Protein AF-0000000085006387 (afdb_homodimer)

Nearest PDB structures (foldseek):
  4gki-assembly6_F  TM=6.511E-01  e=6.103E-10  Acinetobacter baumannii AYE
  4gkh-assembly10_J  TM=6.134E-01  e=3.624E-10  Acinetobacter baumannii AYE
  4fev-assembly7_B  TM=6.509E-01  e=2.915E-09  Acinetobacter baumannii AYE
  4feu-assembly4_D  TM=6.156E-01  e=1.223E-09  Acinetobacter baumannii AYE
  4fex-assembly2_B  TM=5.762E-01  e=4.841E-10  Acinetobacter baumannii AYE

Radius of gyration: 29.63 Å; Cα contacts (8 Å, |Δi|>4): 995; chains: 2; bounding box: 54×119×87 Å

Organism: Metarhizium robertsii (strain ARSEF 23 / ATCC MYA-3075) (NCBI:txid655844)

Secondary structure (DSSP, 8-state):
--------------------THHHHHHHHTS-TT--------------B-TTS-EEEEE-SSEEEEE-TTSEEEEEETT--THHHHHHHHHHHTT---PPEEEEEEETTTEEEEEEEPPPSEEGGGTGGGS-HHHHHHHHHHHHHHHHHHHHSPPPTT-BB-TTSSEEEEE-SS-EEEEE-BSSHHHHHHHHHHTS-TT--HHHHHHHHHH----PPEEEE-S---GGGEEEETTEEEEE---TT-EEEETTHHHHHHHHS--GGGTTGGGGHHHH-SS--HHHHHHHHHHHHTT--/--------------------THHHHHHHHTS-TT--------------B-TTS-EEEEE-SSEEEEE-TTSEEEEEETT--THHHHHHHHHHHTT---PPEEEEEEETTTEEEEEEEPPPSEEGGGTGGGS-HHHHHHHHHHHHHHHHHHHHSPPPTT-BB-TTSSEEEEE-SS-EEEEE-BSSHHHHHHHHHHTS-TT--HHHHHHHHHH----PPEEEE-S---GGGEEEETTEEEEE---TT-EEEETTHHHHHHHHS--GGGTTGGGGHHHH-SS--HHHHHHHHHHHHHH--

InterPro domains:
  IPR002575 Aminoglycoside phosphotransferase [PF01636] (83-259)
  IPR008266 Tyrosine-protein kinase, active site [PS00109] (220-232)
  IPR011009 Protein kinase-like domain superfamily [SSF56112] (81-281)
  IPR051678 Aminoglycoside Phosphotransferase Enzymes [PTHR21310] (72-284)

Structure (mmCIF, N/CA/C/O backbone):
data_AF-0000000085006387-model_v1
#
loop_
_entity.id
_entity.type
_entity.pdbx_description
1 polymer 'non-specific serine/threonine protein kinase'
#
loop_
_atom_site.group_PDB
_atom_site.id
_atom_site.type_symbol
_atom_site.label_atom_id
_atom_site.label_alt_id
_atom_site.label_comp_id
_atom_site.label_asym_id
_atom_site.label_entity_id
_atom_site.label_seq_id
_atom_site.pdbx_PDB_ins_code
_atom_site.Cartn_x
_atom_site.Cartn_y
_atom_site.Cartn_z
_atom_site.occupancy
_atom_site.B_iso_or_equiv
_atom_site.auth_seq_id
_atom_site.auth_comp_id
_atom_site.auth_asym_id
_atom_site.auth_atom_id
_atom_site.pdbx_PDB_model_num
ATOM 1 N N . MET A 1 1 ? -24.547 -52.531 -45.156 1 25.88 1 MET A N 1
ATOM 2 C CA . MET A 1 1 ? -23.938 -51.188 -45.219 1 25.88 1 MET A CA 1
ATOM 3 C C . MET A 1 1 ? -24.625 -50.219 -44.281 1 25.88 1 MET A C 1
ATOM 5 O O . MET A 1 1 ? -25.547 -49.5 -44.688 1 25.88 1 MET A O 1
ATOM 9 N N . VAL A 1 2 ? -24.984 -50.625 -43.156 1 29.47 2 VAL A N 1
ATOM 10 C CA . VAL A 1 2 ? -25.891 -50.062 -42.156 1 29.47 2 VAL A CA 1
ATOM 11 C C . VAL A 1 2 ? -25.312 -48.75 -41.625 1 29.47 2 VAL A C 1
ATOM 13 O O . VAL A 1 2 ? -24.172 -48.719 -41.156 1 29.47 2 VAL A O 1
ATOM 16 N N . THR A 1 3 ? -25.719 -47.594 -42.125 1 24.55 3 THR A N 1
ATOM 17 C CA . THR A 1 3 ? -25.375 -46.188 -41.969 1 24.55 3 THR A CA 1
ATOM 18 C C . THR A 1 3 ? -25.609 -45.719 -40.531 1 24.55 3 THR A C 1
ATOM 20 O O . THR A 1 3 ? -26.75 -45.562 -40.094 1 24.55 3 THR A O 1
ATOM 23 N N . GLN A 1 4 ? -25.109 -46.375 -39.594 1 23.91 4 GLN A N 1
ATOM 24 C CA . GLN A 1 4 ? -25.453 -46.062 -38.219 1 23.91 4 GLN A CA 1
ATOM 25 C C . GLN A 1 4 ? -25.203 -44.594 -37.875 1 23.91 4 GLN A C 1
ATOM 27 O O . GLN A 1 4 ? -24.062 -44.094 -38 1 23.91 4 GLN A O 1
ATOM 32 N N . GLU A 1 5 ? -26.219 -43.781 -38 1 20.67 5 GLU A N 1
ATOM 33 C CA . GLU A 1 5 ? -26.297 -42.312 -37.781 1 20.67 5 GLU A CA 1
ATOM 34 C C . GLU A 1 5 ? -25.891 -41.969 -36.375 1 20.67 5 GLU A C 1
ATOM 36 O O . GLU A 1 5 ? -26.484 -42.469 -35.406 1 20.67 5 GLU A O 1
ATOM 41 N N . LYS A 1 6 ? -24.594 -41.656 -36.188 1 27 6 LYS A N 1
ATOM 42 C CA . LYS A 1 6 ? -23.922 -41.219 -34.969 1 27 6 LYS A CA 1
ATOM 43 C C . LYS A 1 6 ? -24.641 -40.031 -34.312 1 27 6 LYS A C 1
ATOM 45 O O . LYS A 1 6 ? -24.719 -38.969 -34.906 1 27 6 LYS A O 1
ATOM 50 N N . SER A 1 7 ? -25.844 -40.281 -33.719 1 22.11 7 SER A N 1
ATOM 51 C CA . SER A 1 7 ? -26.594 -39.219 -33.062 1 22.11 7 SER A CA 1
ATOM 52 C C . SER A 1 7 ? -25.719 -38.469 -32.062 1 22.11 7 SER A C 1
ATOM 54 O O . SER A 1 7 ? -25.156 -39.062 -31.141 1 22.11 7 SER A O 1
ATOM 56 N N . VAL A 1 8 ? -24.906 -37.5 -32.469 1 22.89 8 VAL A N 1
ATOM 57 C CA . VAL A 1 8 ? -24.062 -36.531 -31.781 1 22.89 8 VAL A CA 1
ATOM 58 C C . VAL A 1 8 ? -24.859 -35.875 -30.656 1 22.89 8 VAL A C 1
ATOM 60 O O . VAL A 1 8 ? -25.875 -35.219 -30.922 1 22.89 8 VAL A O 1
ATOM 63 N N . VAL A 1 9 ? -25.109 -36.562 -29.609 1 23.73 9 VAL A N 1
ATOM 64 C CA . VAL A 1 9 ? -25.797 -36 -28.469 1 23.73 9 VAL A CA 1
ATOM 65 C C . VAL A 1 9 ? -25.188 -34.625 -28.141 1 23.73 9 VAL A C 1
ATOM 67 O O . VAL A 1 9 ? -23.984 -34.5 -27.922 1 23.73 9 VAL A O 1
ATOM 70 N N . GLY A 1 10 ? -25.625 -33.531 -28.781 1 22.39 10 GLY A N 1
ATOM 71 C CA . GLY A 1 10 ? -25.359 -32.125 -28.656 1 22.39 10 GLY A CA 1
ATOM 72 C C . GLY A 1 10 ? -25.406 -31.625 -27.219 1 22.39 10 GLY A C 1
ATOM 73 O O . GLY A 1 10 ? -26.438 -31.703 -26.562 1 22.39 10 GLY A O 1
ATOM 74 N N . ILE A 1 11 ? -24.5 -31.922 -26.391 1 24.84 11 ILE A N 1
ATOM 75 C CA . ILE A 1 11 ? -24.375 -31.484 -25 1 24.84 11 ILE A CA 1
ATOM 76 C C . ILE A 1 11 ? -24.562 -29.969 -24.922 1 24.84 11 ILE A C 1
ATOM 78 O O . ILE A 1 11 ? -23.625 -29.203 -25.172 1 24.84 11 ILE A O 1
ATOM 82 N N . GLY A 1 12 ? -25.594 -29.344 -25.625 1 23.33 12 GLY A N 1
ATOM 83 C CA . GLY A 1 12 ? -25.906 -27.938 -25.719 1 23.33 12 GLY A CA 1
ATOM 84 C C . GLY A 1 12 ? -26.188 -27.297 -24.375 1 23.33 12 GLY A C 1
ATOM 85 O O . GLY A 1 12 ? -26.828 -26.234 -24.312 1 23.33 12 GLY A O 1
ATOM 86 N N . ALA A 1 13 ? -26.141 -27.938 -23.25 1 25.09 13 ALA A N 1
ATOM 87 C CA . ALA A 1 13 ? -26.844 -27.172 -22.219 1 25.09 13 ALA A CA 1
ATOM 88 C C . ALA A 1 13 ? -26.156 -25.828 -21.969 1 25.09 13 ALA A C 1
ATOM 90 O O . ALA A 1 13 ? -24.922 -25.766 -21.828 1 25.09 13 ALA A O 1
ATOM 91 N N . GLU A 1 14 ? -26.719 -24.734 -22.312 1 24.44 14 GLU A N 1
ATOM 92 C CA . GLU A 1 14 ? -26.375 -23.328 -22.109 1 24.44 14 GLU A CA 1
ATOM 93 C C . GLU A 1 14 ? -26.031 -23.047 -20.656 1 24.44 14 GLU A C 1
ATOM 95 O O . GLU A 1 14 ? -26.812 -23.359 -19.75 1 24.44 14 GLU A O 1
ATOM 100 N N . PRO A 1 15 ? -24.766 -23.125 -20.312 1 24.39 15 PRO A N 1
ATOM 101 C CA . PRO A 1 15 ? -24.5 -22.797 -18.906 1 24.39 15 PRO A CA 1
ATOM 102 C C . PRO A 1 15 ? -25.25 -21.547 -18.438 1 24.39 15 PRO A C 1
ATOM 104 O O . PRO A 1 15 ? -25.266 -20.531 -19.141 1 24.39 15 PRO A O 1
ATOM 107 N N . LYS A 1 16 ? -26.391 -21.719 -17.859 1 25.7 16 LYS A N 1
ATOM 108 C CA . LYS A 1 16 ? -27.141 -20.641 -17.234 1 25.7 16 LYS A CA 1
ATOM 109 C C . LYS A 1 16 ? -26.203 -19.688 -16.484 1 25.7 16 LYS A C 1
ATOM 111 O O . LYS A 1 16 ? -25.562 -20.062 -15.516 1 25.7 16 LYS A O 1
ATOM 116 N N . LEU A 1 17 ? -25.766 -18.656 -17.141 1 24.34 17 LEU A N 1
ATOM 117 C CA . LEU A 1 17 ? -25.016 -17.484 -16.703 1 24.34 17 LEU A CA 1
ATOM 118 C C . LEU A 1 17 ? -25.672 -16.844 -15.484 1 24.34 17 LEU A C 1
ATOM 120 O O . LEU A 1 17 ? -26.812 -16.391 -15.555 1 24.34 17 LEU A O 1
ATOM 124 N N . LEU A 1 18 ? -25.531 -17.438 -14.391 1 26.98 18 LEU A N 1
ATOM 125 C CA . LEU A 1 18 ? -26 -16.766 -13.188 1 26.98 18 LEU A CA 1
ATOM 126 C C . LEU A 1 18 ? -25.703 -15.273 -13.242 1 26.98 18 LEU A C 1
ATOM 128 O O . LEU A 1 18 ? -24.547 -14.867 -13.32 1 26.98 18 LEU A O 1
ATOM 132 N N . GLY A 1 19 ? -26.594 -14.422 -13.758 1 24.19 19 GLY A N 1
ATOM 133 C CA . GLY A 1 19 ? -26.609 -12.992 -14.008 1 24.19 19 GLY A CA 1
ATOM 134 C C . GLY A 1 19 ? -26.047 -12.172 -12.867 1 24.19 19 GLY A C 1
ATOM 135 O O . GLY A 1 19 ? -25.141 -11.352 -13.078 1 24.19 19 GLY A O 1
ATOM 136 N N . SER A 1 20 ? -26.969 -11.672 -11.867 1 24.7 20 SER A N 1
ATOM 137 C CA . SER A 1 20 ? -26.953 -10.375 -11.195 1 24.7 20 SER A CA 1
ATOM 138 C C . SER A 1 20 ? -25.906 -10.359 -10.078 1 24.7 20 SER A C 1
ATOM 140 O O . SER A 1 20 ? -25.625 -11.391 -9.469 1 24.7 20 SER A O 1
ATOM 142 N N . PHE A 1 21 ? -25.078 -9.289 -10.008 1 26.28 21 PHE A N 1
ATOM 143 C CA . PHE A 1 21 ? -24.141 -8.781 -9.016 1 26.28 21 PHE A CA 1
ATOM 144 C C . PHE A 1 21 ? -24.703 -8.93 -7.605 1 26.28 21 PHE A C 1
ATOM 146 O O . PHE A 1 21 ? -24 -8.711 -6.617 1 26.28 21 PHE A O 1
ATOM 153 N N . ASP A 1 22 ? -26 -9.07 -7.473 1 28.22 22 ASP A N 1
ATOM 154 C CA . ASP A 1 22 ? -26.641 -9.148 -6.164 1 28.22 22 ASP A CA 1
ATOM 155 C C . ASP A 1 22 ? -26.234 -10.422 -5.43 1 28.22 22 ASP A C 1
ATOM 157 O O . ASP A 1 22 ? -26.25 -10.469 -4.199 1 28.22 22 ASP A O 1
ATOM 161 N N . VAL A 1 23 ? -26.078 -11.523 -6.141 1 27.95 23 VAL A N 1
ATOM 162 C CA . VAL A 1 23 ? -25.797 -12.766 -5.43 1 27.95 23 VAL A CA 1
ATOM 163 C C . VAL A 1 23 ? -24.391 -12.734 -4.848 1 27.95 23 VAL A C 1
ATOM 165 O O . VAL A 1 23 ? -24.109 -13.383 -3.836 1 27.95 23 VAL A O 1
ATOM 168 N N . VAL A 1 24 ? -23.5 -12.062 -5.453 1 27.77 24 VAL A N 1
ATOM 169 C CA . VAL A 1 24 ? -22.125 -12.078 -4.973 1 27.77 24 VAL A CA 1
ATOM 170 C C . VAL A 1 24 ? -22.031 -11.383 -3.615 1 27.77 24 VAL A C 1
ATOM 172 O O . VAL A 1 24 ? -21.203 -11.734 -2.777 1 27.77 24 VAL A O 1
ATOM 175 N N . TRP A 1 25 ? -22.922 -10.445 -3.326 1 28.52 25 TRP A N 1
ATOM 176 C CA . TRP A 1 25 ? -22.859 -9.742 -2.049 1 28.52 25 TRP A CA 1
ATOM 177 C C . TRP A 1 25 ? -23.25 -10.672 -0.899 1 28.52 25 TRP A C 1
ATOM 179 O O . TRP A 1 25 ? -22.734 -10.523 0.216 1 28.52 25 TRP A O 1
ATOM 189 N N . LYS A 1 26 ? -24.234 -11.531 -1.092 1 29.94 26 LYS A N 1
ATOM 190 C CA . LYS A 1 26 ? -24.656 -12.406 0.006 1 29.94 26 LYS A CA 1
ATOM 191 C C . LYS A 1 26 ? -23.5 -13.312 0.447 1 29.94 26 LYS A C 1
ATOM 193 O O . LYS A 1 26 ? -23.375 -13.625 1.633 1 29.94 26 LYS A O 1
ATOM 198 N N . TYR A 1 27 ? -22.672 -13.742 -0.476 1 28.97 27 TYR A N 1
ATOM 199 C CA . TYR A 1 27 ? -21.594 -14.633 -0.075 1 28.97 27 TYR A CA 1
ATOM 200 C C . TYR A 1 27 ? -20.469 -13.844 0.604 1 28.97 27 TYR A C 1
ATOM 202 O O . TYR A 1 27 ? -19.781 -14.375 1.481 1 28.97 27 TYR A O 1
ATOM 210 N N . LEU A 1 28 ? -20.297 -12.641 0.221 1 31.08 28 LEU A N 1
ATOM 211 C CA . LEU A 1 28 ? -19.234 -11.891 0.886 1 31.08 28 LEU A CA 1
ATOM 212 C C . LEU A 1 28 ? -19.594 -11.617 2.344 1 31.08 28 LEU A C 1
ATOM 214 O O . LEU A 1 28 ? -18.703 -11.477 3.189 1 31.08 28 LEU A O 1
ATOM 218 N N . GLY A 1 29 ? -20.875 -11.477 2.711 1 30.69 29 GLY A N 1
ATOM 219 C CA . GLY A 1 29 ? -21.266 -11.25 4.098 1 30.69 29 GLY A CA 1
ATOM 220 C C . GLY A 1 29 ? -20.875 -12.391 5.016 1 30.69 29 GLY A C 1
ATOM 221 O O . GLY A 1 29 ? -20.906 -12.242 6.242 1 30.69 29 GLY A O 1
ATOM 222 N N . GLN A 1 30 ? -21.062 -13.602 4.551 1 29.75 30 GLN A N 1
ATOM 223 C CA . GLN A 1 30 ? -20.875 -14.695 5.492 1 29.75 30 GLN A CA 1
ATOM 224 C C . GLN A 1 30 ? -19.391 -15.008 5.68 1 29.75 30 GLN A C 1
ATOM 226 O O . GLN A 1 30 ? -19.031 -15.961 6.371 1 29.75 30 GLN A O 1
ATOM 231 N N . LEU A 1 31 ? -18.578 -14.469 4.801 1 30.58 31 LEU A N 1
ATOM 232 C CA . LEU A 1 31 ? -17.219 -14.891 5.113 1 30.58 31 LEU A CA 1
ATOM 233 C C . LEU A 1 31 ? -16.75 -14.289 6.434 1 30.58 31 LEU A C 1
ATOM 235 O O . LEU A 1 31 ? -16.859 -13.078 6.645 1 30.58 31 LEU A O 1
ATOM 239 N N . ASP A 1 32 ? -16.766 -15.07 7.457 1 29.3 32 ASP A N 1
ATOM 240 C CA . ASP A 1 32 ? -16.234 -14.836 8.797 1 29.3 32 ASP A CA 1
ATOM 241 C C . ASP A 1 32 ? -14.859 -14.18 8.734 1 29.3 32 ASP A C 1
ATOM 243 O O . ASP A 1 32 ? -13.906 -14.781 8.234 1 29.3 32 ASP A O 1
ATOM 247 N N . GLU A 1 33 ? -14.828 -12.914 8.641 1 33.81 33 GLU A N 1
ATOM 248 C CA . GLU A 1 33 ? -13.664 -12.039 8.75 1 33.81 33 GLU A CA 1
ATOM 249 C C . GLU A 1 33 ? -12.711 -12.516 9.844 1 33.81 33 GLU A C 1
ATOM 251 O O . GLU A 1 33 ? -11.625 -11.961 10.016 1 33.81 33 GLU A O 1
ATOM 256 N N . SER A 1 34 ? -13.195 -13.32 10.766 1 29.64 34 SER A N 1
ATOM 257 C CA . SER A 1 34 ? -12.438 -13.594 11.977 1 29.64 34 SER A CA 1
ATOM 258 C C . SER A 1 34 ? -11.344 -14.625 11.727 1 29.64 34 SER A C 1
ATOM 260 O O . SER A 1 34 ? -10.695 -15.094 12.672 1 29.64 34 SER A O 1
ATOM 262 N N . ALA A 1 35 ? -11.305 -15.297 10.617 1 31.83 35 ALA A N 1
ATOM 263 C CA . ALA A 1 35 ? -10.281 -16.312 10.82 1 31.83 35 ALA A CA 1
ATOM 264 C C . ALA A 1 35 ? -8.883 -15.688 10.789 1 31.83 35 ALA A C 1
ATOM 266 O O . ALA A 1 35 ? -8.516 -15.031 9.812 1 31.83 35 ALA A O 1
ATOM 267 N N . PRO A 1 36 ? -8.211 -15.508 11.922 1 30.67 36 PRO A N 1
ATOM 268 C CA . PRO A 1 36 ? -6.828 -15.023 11.969 1 30.67 36 PRO A CA 1
ATOM 269 C C . PRO A 1 36 ? -5.945 -15.625 10.883 1 30.67 36 PRO A C 1
ATOM 271 O O . PRO A 1 36 ? -6.207 -16.75 10.422 1 30.67 36 PRO A O 1
ATOM 274 N N . ALA A 1 37 ? -5.332 -14.781 10.172 1 32.16 37 ALA A N 1
ATOM 275 C CA . ALA A 1 37 ? -4.328 -15.406 9.305 1 32.16 37 ALA A CA 1
ATOM 276 C C . ALA A 1 37 ? -3.553 -16.484 10.055 1 32.16 37 ALA A C 1
ATOM 278 O O . ALA A 1 37 ? -3.113 -16.266 11.188 1 32.16 37 ALA A O 1
ATOM 279 N N . PRO A 1 38 ? -3.621 -17.688 9.625 1 29.16 38 PRO A N 1
ATOM 280 C CA . PRO A 1 38 ? -2.744 -18.594 10.375 1 29.16 38 PRO A CA 1
ATOM 281 C C . PRO A 1 38 ? -1.297 -18.109 10.414 1 29.16 38 PRO A C 1
ATOM 283 O O . PRO A 1 38 ? -0.802 -17.547 9.445 1 29.16 38 PRO A O 1
ATOM 286 N N . SER A 1 39 ? -0.847 -17.484 11.445 1 29.67 39 SER A N 1
ATOM 287 C CA . SER A 1 39 ? 0.587 -17.281 11.625 1 29.67 39 SER A CA 1
ATOM 288 C C . SER A 1 39 ? 1.387 -18.422 10.984 1 29.67 39 SER A C 1
ATOM 290 O O . SER A 1 39 ? 0.972 -19.578 11.016 1 29.67 39 SER A O 1
ATOM 292 N N . PRO A 1 40 ? 2.168 -18 9.961 1 30.78 40 PRO A N 1
ATOM 293 C CA . PRO A 1 40 ? 3.021 -19.141 9.625 1 30.78 40 PRO A CA 1
ATOM 294 C C . PRO A 1 40 ? 3.479 -19.922 10.852 1 30.78 40 PRO A C 1
ATOM 296 O O . PRO A 1 40 ? 4.094 -19.344 11.758 1 30.78 40 PRO A O 1
ATOM 299 N N . SER A 1 41 ? 2.643 -20.641 11.398 1 31.06 41 SER A N 1
ATOM 300 C CA . SER A 1 41 ? 3.32 -21.531 12.328 1 31.06 41 SER A CA 1
ATOM 301 C C . SER A 1 41 ? 4.703 -21.906 11.82 1 31.06 41 SER A C 1
ATOM 303 O O . SER A 1 41 ? 4.875 -22.219 10.641 1 31.06 41 SER A O 1
ATOM 305 N N . THR A 1 42 ? 5.707 -21.25 12.328 1 31.09 42 THR A N 1
ATOM 306 C CA . THR A 1 42 ? 7.008 -21.891 12.188 1 31.09 42 THR A CA 1
ATOM 307 C C . THR A 1 42 ? 6.848 -23.406 12.07 1 31.09 42 THR A C 1
ATOM 309 O O . THR A 1 42 ? 6.285 -24.047 12.961 1 31.09 42 THR A O 1
ATOM 312 N N . VAL A 1 43 ? 6.609 -23.828 10.883 1 35.03 43 VAL A N 1
ATOM 313 C CA . VAL A 1 43 ? 6.891 -25.25 10.734 1 35.03 43 VAL A CA 1
ATOM 314 C C . VAL A 1 43 ? 8.023 -25.656 11.68 1 35.03 43 VAL A C 1
ATOM 316 O O . VAL A 1 43 ? 9.102 -25.062 11.648 1 35.03 43 VAL A O 1
ATOM 319 N N . ASP A 1 44 ? 7.711 -25.938 12.852 1 34.66 44 ASP A N 1
ATOM 320 C CA . ASP A 1 44 ? 8.727 -26.812 13.438 1 34.66 44 ASP A CA 1
ATOM 321 C C . ASP A 1 44 ? 9.305 -27.766 12.391 1 34.66 44 ASP A C 1
ATOM 323 O O . ASP A 1 44 ? 8.555 -28.438 11.688 1 34.66 44 ASP A O 1
ATOM 327 N N . ASP A 1 45 ? 10.344 -27.438 11.727 1 38.53 45 ASP A N 1
ATOM 328 C CA . ASP A 1 45 ? 11.219 -28.281 10.914 1 38.53 45 ASP A CA 1
ATOM 329 C C . ASP A 1 45 ? 11.102 -29.75 11.328 1 38.53 45 ASP A C 1
ATOM 331 O O . ASP A 1 45 ? 12.031 -30.531 11.125 1 38.53 45 ASP A O 1
ATOM 335 N N . ASN A 1 46 ? 10.289 -30.031 12.25 1 40.12 46 ASN A N 1
ATOM 336 C CA . ASN A 1 46 ? 10.453 -31.453 12.539 1 40.12 46 ASN A CA 1
ATOM 337 C C . ASN A 1 46 ? 9.891 -32.312 11.414 1 40.12 46 ASN A C 1
ATOM 339 O O . ASN A 1 46 ? 8.695 -32.594 11.383 1 40.12 46 ASN A O 1
ATOM 343 N N . HIS A 1 47 ? 10.414 -32.156 10.195 1 51.03 47 HIS A N 1
ATOM 344 C CA . HIS A 1 47 ? 10.258 -33.219 9.203 1 51.03 47 HIS A CA 1
ATOM 345 C C . HIS A 1 47 ? 10.273 -34.594 9.859 1 51.03 47 HIS A C 1
ATOM 347 O O . HIS A 1 47 ? 11.344 -35.156 10.125 1 51.03 47 HIS A O 1
ATOM 353 N N . GLY A 1 48 ? 9.406 -34.75 10.734 1 52.62 48 GLY A N 1
ATOM 354 C CA . GLY A 1 48 ? 9.531 -36.062 11.367 1 52.62 48 GLY A CA 1
ATOM 355 C C . GLY A 1 48 ? 9.141 -37.219 10.461 1 52.62 48 GLY A C 1
ATOM 356 O O . GLY A 1 48 ? 8.211 -37.094 9.664 1 52.62 48 GLY A O 1
ATOM 357 N N . THR A 1 49 ? 10.094 -37.906 10 1 63.06 49 THR A N 1
ATOM 358 C CA . THR A 1 49 ? 9.867 -39.219 9.375 1 63.06 49 THR A CA 1
ATOM 359 C C . THR A 1 49 ? 8.875 -40.031 10.18 1 63.06 49 THR A C 1
ATOM 361 O O . THR A 1 49 ? 9.023 -40.188 11.391 1 63.06 49 THR A O 1
ATOM 364 N N . GLU A 1 50 ? 7.828 -40.188 9.453 1 69.81 50 GLU A N 1
ATOM 365 C CA . GLU A 1 50 ? 6.828 -41.031 10.109 1 69.81 50 GLU A CA 1
ATOM 366 C C . GLU A 1 50 ? 7.238 -42.5 10.094 1 69.81 50 GLU A C 1
ATOM 368 O O . GLU A 1 50 ? 8.234 -42.844 9.461 1 69.81 50 GLU A O 1
ATOM 373 N N . SER A 1 51 ? 6.578 -43.219 10.82 1 68.94 51 SER A N 1
ATOM 374 C CA . SER A 1 51 ? 6.855 -44.625 11 1 68.94 51 SER A CA 1
ATOM 375 C C . SER A 1 51 ? 6.84 -45.375 9.664 1 68.94 51 SER A C 1
ATOM 377 O O . SER A 1 51 ? 7.602 -46.312 9.461 1 68.94 51 SER A O 1
ATOM 379 N N . ASP A 1 52 ? 6.156 -44.906 8.719 1 78.81 52 ASP A N 1
ATOM 380 C CA . ASP A 1 52 ? 6.047 -45.594 7.434 1 78.81 52 ASP A CA 1
ATOM 381 C C . ASP A 1 52 ? 7.07 -45.062 6.438 1 78.81 52 ASP A C 1
ATOM 383 O O . ASP A 1 52 ? 7.082 -45.469 5.273 1 78.81 52 ASP A O 1
ATOM 387 N N . GLY A 1 53 ? 7.934 -44.219 6.867 1 85.44 53 GLY A N 1
ATOM 388 C CA . GLY A 1 53 ? 8.984 -43.688 6.02 1 85.44 53 GLY A CA 1
ATOM 389 C C . GLY A 1 53 ? 8.578 -42.406 5.293 1 85.44 53 GLY A C 1
ATOM 390 O O . GLY A 1 53 ? 9.375 -41.844 4.551 1 85.44 53 GLY A O 1
ATOM 391 N N . SER A 1 54 ? 7.391 -42.062 5.547 1 87.44 54 SER A N 1
ATOM 392 C CA . SER A 1 54 ? 6.941 -40.844 4.871 1 87.44 54 SER A CA 1
ATOM 393 C C . SER A 1 54 ? 7.469 -39.594 5.57 1 87.44 54 SER A C 1
ATOM 395 O O . SER A 1 54 ? 7.855 -39.625 6.738 1 87.44 54 SER A O 1
ATOM 397 N N . ILE A 1 55 ? 7.605 -38.531 4.781 1 88.81 55 ILE A N 1
ATOM 398 C CA . ILE A 1 55 ? 8.094 -37.25 5.285 1 88.81 55 ILE A CA 1
ATOM 399 C C . ILE A 1 55 ? 7 -36.188 5.16 1 88.81 55 ILE A C 1
ATOM 401 O O . ILE A 1 55 ? 6.469 -35.969 4.07 1 88.81 55 ILE A O 1
ATOM 405 N N . LEU A 1 56 ? 6.664 -35.594 6.254 1 89.44 56 LEU A N 1
ATOM 406 C CA . LEU A 1 56 ? 5.719 -34.5 6.246 1 89.44 56 LEU A CA 1
ATOM 407 C C . LEU A 1 56 ? 6.406 -33.188 5.824 1 89.44 56 LEU A C 1
ATOM 409 O O . LEU A 1 56 ? 7.164 -32.625 6.602 1 89.44 56 LEU A O 1
ATOM 413 N N . LEU A 1 57 ? 6.113 -32.75 4.672 1 86.56 57 LEU A N 1
ATOM 414 C CA . LEU A 1 57 ? 6.766 -31.562 4.121 1 86.56 57 LEU A CA 1
ATOM 415 C C . LEU A 1 57 ? 6.109 -30.297 4.641 1 86.56 57 LEU A C 1
ATOM 417 O O . LEU A 1 57 ? 6.785 -29.281 4.832 1 86.56 57 LEU A O 1
ATOM 421 N N . TYR A 1 58 ? 4.84 -30.297 4.824 1 85.69 58 TYR A N 1
ATOM 422 C CA . TYR A 1 58 ? 4.051 -29.156 5.277 1 85.69 58 TYR A CA 1
ATOM 423 C C . TYR A 1 58 ? 2.775 -29.609 5.973 1 85.69 58 TYR A C 1
ATOM 425 O O . TYR A 1 58 ? 2.148 -30.594 5.551 1 85.69 58 TYR A O 1
ATOM 433 N N . SER A 1 59 ? 2.492 -28.938 7.105 1 84.75 59 SER A N 1
ATOM 434 C CA . SER A 1 59 ? 1.273 -29.312 7.816 1 84.75 59 SER A CA 1
ATOM 435 C C . SER A 1 59 ? 0.685 -28.125 8.562 1 84.75 59 SER A C 1
ATOM 437 O O . SER A 1 59 ? 1.413 -27.359 9.211 1 84.75 59 SER A O 1
ATOM 439 N N . THR A 1 60 ? -0.54 -27.859 8.297 1 81.94 60 THR A N 1
ATOM 440 C CA . THR A 1 60 ? -1.365 -26.969 9.094 1 81.94 60 THR A CA 1
ATOM 441 C C . THR A 1 60 ? -2.623 -27.672 9.586 1 81.94 60 THR A C 1
ATOM 443 O O . THR A 1 60 ? -2.766 -28.891 9.414 1 81.94 60 THR A O 1
ATOM 446 N N . SER A 1 61 ? -3.5 -26.891 10.273 1 78.81 61 SER A N 1
ATOM 447 C CA . SER A 1 61 ? -4.734 -27.469 10.781 1 78.81 61 SER A CA 1
ATOM 448 C C . SER A 1 61 ? -5.633 -27.938 9.641 1 78.81 61 SER A C 1
ATOM 450 O O . SER A 1 61 ? -6.41 -28.891 9.812 1 78.81 61 SER A O 1
ATOM 452 N N . ASP A 1 62 ? -5.391 -27.422 8.469 1 83.69 62 ASP A N 1
ATOM 453 C CA . ASP A 1 62 ? -6.406 -27.688 7.453 1 83.69 62 ASP A CA 1
ATOM 454 C C . ASP A 1 62 ? -5.793 -28.359 6.223 1 83.69 62 ASP A C 1
ATOM 456 O O . ASP A 1 62 ? -6.504 -28.703 5.281 1 83.69 62 ASP A O 1
ATOM 460 N N . ARG A 1 63 ? -4.457 -28.562 6.254 1 88.75 63 ARG A N 1
ATOM 461 C CA . ARG A 1 63 ? -3.877 -29.219 5.09 1 88.75 63 ARG A CA 1
ATOM 462 C C . ARG A 1 63 ? -2.512 -29.812 5.422 1 88.75 63 ARG A C 1
ATOM 464 O O . ARG A 1 63 ? -1.86 -29.391 6.379 1 88.75 63 ARG A O 1
ATOM 471 N N . SER A 1 64 ? -2.162 -30.859 4.648 1 90.56 64 SER A N 1
ATOM 472 C CA . SER A 1 64 ? -0.846 -31.484 4.781 1 90.56 64 SER A CA 1
ATOM 473 C C . SER A 1 64 ? -0.273 -31.859 3.418 1 90.56 64 SER A C 1
ATOM 475 O O . SER A 1 64 ? -1.021 -32.125 2.473 1 90.56 64 SER A O 1
ATOM 477 N N . VAL A 1 65 ? 0.998 -31.797 3.311 1 92.5 65 VAL A N 1
ATOM 478 C CA . VAL A 1 65 ? 1.764 -32.25 2.16 1 92.5 65 VAL A CA 1
ATOM 479 C C . VAL A 1 65 ? 2.797 -33.281 2.613 1 92.5 65 VAL A C 1
ATOM 481 O O . VAL A 1 65 ? 3.682 -32.969 3.414 1 92.5 65 VAL A O 1
ATOM 484 N N . THR A 1 66 ? 2.682 -34.5 2.031 1 93.62 66 THR A N 1
ATOM 485 C CA . THR A 1 66 ? 3.508 -35.594 2.498 1 93.62 66 THR A CA 1
ATOM 486 C C . THR A 1 66 ? 4.238 -36.281 1.332 1 93.62 66 THR A C 1
ATOM 488 O O . THR A 1 66 ? 3.654 -36.469 0.26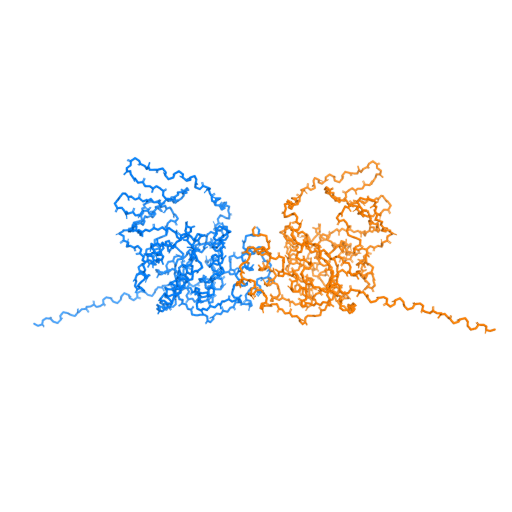7 1 93.62 66 THR A O 1
ATOM 491 N N . LEU A 1 67 ? 5.441 -36.469 1.555 1 93.56 67 LEU A N 1
ATOM 492 C CA . LEU A 1 67 ? 6.254 -37.25 0.612 1 93.56 67 LEU A CA 1
ATOM 493 C C . LEU A 1 67 ? 6.371 -38.688 1.051 1 93.56 67 LEU A C 1
ATOM 495 O O . LEU A 1 67 ? 6.805 -38.969 2.17 1 93.56 67 LEU A O 1
ATOM 499 N N . PHE A 1 68 ? 6.074 -39.531 0.157 1 93.69 68 PHE A N 1
ATOM 500 C CA . PHE A 1 68 ? 6.129 -40.969 0.461 1 93.69 68 PHE A CA 1
ATOM 501 C C . PHE A 1 68 ? 7.387 -41.594 -0.117 1 93.69 68 PHE A C 1
ATOM 503 O O . PHE A 1 68 ? 8.016 -41.031 -1.018 1 93.69 68 PHE A O 1
ATOM 510 N N . PRO A 1 69 ? 7.738 -42.75 0.393 1 92 69 PRO A N 1
ATOM 511 C CA . PRO A 1 69 ? 8.984 -43.375 -0.025 1 92 69 PRO A CA 1
ATOM 512 C C . PRO A 1 69 ? 9.008 -43.719 -1.515 1 92 69 PRO A C 1
ATOM 514 O O . PRO A 1 69 ? 10.086 -43.781 -2.123 1 92 69 PRO A O 1
ATOM 517 N N . ASP A 1 70 ? 7.91 -43.906 -2.123 1 93.06 70 ASP A N 1
ATOM 518 C CA . ASP A 1 70 ? 7.844 -44.25 -3.541 1 93.06 70 ASP A CA 1
ATOM 519 C C . ASP A 1 70 ? 7.914 -43 -4.41 1 93.06 70 ASP A C 1
ATOM 521 O O . ASP A 1 70 ? 7.566 -43.031 -5.594 1 93.06 70 ASP A O 1
ATOM 525 N N . LYS A 1 71 ? 8.227 -41.875 -3.816 1 93.88 71 LYS A N 1
ATOM 526 C CA . LYS A 1 71 ? 8.438 -40.594 -4.484 1 93.88 71 LYS A CA 1
ATOM 527 C C . LYS A 1 71 ? 7.117 -39.969 -4.93 1 93.88 71 LYS A C 1
ATOM 529 O O . LYS A 1 71 ? 7.051 -39.312 -5.969 1 93.88 71 LYS A O 1
ATOM 534 N N . THR A 1 72 ? 6.137 -40.344 -4.125 1 95.25 72 THR A N 1
ATOM 535 C CA . THR A 1 72 ? 4.82 -39.75 -4.336 1 95.25 72 THR A CA 1
ATOM 536 C C . THR A 1 72 ? 4.566 -38.625 -3.336 1 95.25 72 THR A C 1
ATOM 538 O O . THR A 1 72 ? 4.883 -38.781 -2.152 1 95.25 72 THR A O 1
ATOM 541 N N . ILE A 1 73 ? 4.074 -37.531 -3.82 1 96.19 73 ILE A N 1
ATOM 542 C CA . ILE A 1 73 ? 3.637 -36.438 -2.98 1 96.19 73 ILE A CA 1
ATOM 543 C C . ILE A 1 73 ? 2.115 -36.469 -2.84 1 96.19 73 ILE A C 1
ATOM 545 O O . ILE A 1 73 ? 1.397 -36.594 -3.834 1 96.19 73 ILE A O 1
ATOM 549 N N . VAL A 1 74 ? 1.65 -36.344 -1.615 1 95.25 74 VAL A N 1
ATOM 550 C CA . VAL A 1 74 ? 0.213 -36.312 -1.366 1 95.25 74 VAL A CA 1
ATOM 551 C C . VAL A 1 74 ? -0.157 -35 -0.636 1 95.25 74 VAL A C 1
ATOM 553 O O . VAL A 1 74 ? 0.356 -34.75 0.451 1 95.25 74 VAL A O 1
ATOM 556 N N . LYS A 1 75 ? -0.983 -34.219 -1.271 1 95.12 75 LYS A N 1
ATOM 557 C CA . LYS A 1 75 ? -1.637 -33.094 -0.617 1 95.12 75 LYS A CA 1
ATOM 558 C C . LYS A 1 75 ? -3.037 -33.469 -0.138 1 95.12 75 LYS A C 1
ATOM 560 O O . LYS A 1 75 ? -3.824 -34.031 -0.896 1 95.12 75 LYS A O 1
ATOM 565 N N . SER A 1 76 ? -3.246 -33.156 1.109 1 93.62 76 SER A N 1
ATOM 566 C CA . SER A 1 76 ? -4.547 -33.5 1.668 1 93.62 76 SER A CA 1
ATOM 567 C C . SER A 1 76 ? -5.051 -32.438 2.629 1 93.62 76 SER A C 1
ATOM 569 O O . SER A 1 76 ? -4.277 -31.875 3.416 1 93.62 76 SER A O 1
ATOM 571 N N . GLY A 1 77 ? -6.344 -32.125 2.469 1 92.06 77 GLY A N 1
ATOM 572 C CA . GLY A 1 77 ? -6.926 -31.188 3.414 1 92.06 77 GLY A CA 1
ATOM 573 C C . GLY A 1 77 ? -8.133 -30.453 2.863 1 92.06 77 GLY A C 1
ATOM 574 O O . GLY A 1 77 ? -8.461 -30.578 1.682 1 92.06 77 GLY A O 1
ATOM 575 N N . LYS A 1 78 ? -8.773 -29.688 3.715 1 87.81 78 LYS A N 1
ATOM 576 C CA . LYS A 1 78 ? -10 -28.969 3.379 1 87.81 78 LYS A CA 1
ATOM 577 C C . LYS A 1 78 ? -9.719 -27.797 2.432 1 87.81 78 LYS A C 1
ATOM 579 O O . LYS A 1 78 ? -10.578 -27.422 1.635 1 87.81 78 LYS A O 1
ATOM 584 N N . THR A 1 79 ? -8.516 -27.312 2.412 1 84.25 79 THR A N 1
ATOM 585 C CA . THR A 1 79 ? -8.203 -26.109 1.637 1 84.25 79 THR A CA 1
ATOM 586 C C . THR A 1 79 ? -7.457 -26.484 0.356 1 84.25 79 THR A C 1
ATOM 588 O O . THR A 1 79 ? -7.008 -25.609 -0.383 1 84.25 79 THR A O 1
ATOM 591 N N . ILE A 1 80 ? -7.332 -27.812 0.193 1 87.06 80 ILE A N 1
ATOM 592 C CA . ILE A 1 80 ? -6.699 -28.25 -1.042 1 87.06 80 ILE A CA 1
ATOM 593 C C . ILE A 1 80 ? -7.676 -28.109 -2.205 1 87.06 80 ILE A C 1
ATOM 595 O O . ILE A 1 80 ? -8.789 -28.641 -2.154 1 87.06 80 ILE A O 1
ATOM 599 N N . SER A 1 81 ? -7.23 -27.344 -3.176 1 85.88 81 SER A N 1
ATOM 600 C CA . SER A 1 81 ? -8.055 -27.172 -4.367 1 85.88 81 SER A CA 1
ATOM 601 C C . SER A 1 81 ? -7.672 -28.156 -5.461 1 85.88 81 SER A C 1
ATOM 603 O O . SER A 1 81 ? -6.492 -28.281 -5.801 1 85.88 81 SER A O 1
ATOM 605 N N . LEU A 1 82 ? -8.625 -28.781 -6.031 1 89.69 82 LEU A N 1
ATOM 606 C CA . LEU A 1 82 ? -8.375 -29.719 -7.117 1 89.69 82 LEU A CA 1
ATOM 607 C C . LEU A 1 82 ? -8.125 -28.984 -8.43 1 89.69 82 LEU A C 1
ATOM 609 O O . LEU A 1 82 ? -7.668 -29.578 -9.406 1 89.69 82 LEU A O 1
ATOM 613 N N . GLU A 1 83 ? -8.352 -27.641 -8.344 1 91 83 GLU A N 1
ATOM 614 C CA . GLU A 1 83 ? -8.008 -26.797 -9.484 1 91 83 GLU A CA 1
ATOM 615 C C . GLU A 1 83 ? -6.52 -26.875 -9.812 1 91 83 GLU A C 1
ATOM 617 O O . GLU A 1 83 ? -6.121 -26.688 -10.961 1 91 83 GLU A O 1
ATOM 622 N N . GLU A 1 84 ? -5.777 -27.219 -8.859 1 95.5 84 GLU A N 1
ATOM 623 C CA . GLU A 1 84 ? -4.34 -27.359 -9.047 1 95.5 84 GLU A CA 1
ATOM 624 C C . GLU A 1 84 ? -4.027 -28.453 -10.062 1 95.5 84 GLU A C 1
ATOM 626 O O . GLU A 1 84 ? -3.129 -28.297 -10.898 1 95.5 84 GLU A O 1
ATOM 631 N N . ALA A 1 85 ? -4.742 -29.516 -10 1 95.56 85 ALA A N 1
ATOM 632 C CA . ALA A 1 85 ? -4.516 -30.625 -10.93 1 95.56 85 ALA A CA 1
ATOM 633 C C . ALA A 1 85 ? -4.738 -30.188 -12.375 1 95.56 85 ALA A C 1
ATOM 635 O O . ALA A 1 85 ? -3.949 -30.531 -13.258 1 95.56 85 ALA A O 1
ATOM 636 N N . GLU A 1 86 ? -5.781 -29.438 -12.586 1 95.56 86 GLU A N 1
ATOM 637 C CA . GLU A 1 86 ? -6.07 -28.938 -13.93 1 95.56 86 GLU A CA 1
ATOM 638 C C . GLU A 1 86 ? -4.977 -28 -14.414 1 95.56 86 GLU A C 1
ATOM 640 O O . GLU A 1 86 ? -4.578 -28.047 -15.578 1 95.56 86 GLU A O 1
ATOM 645 N N . ALA A 1 87 ? -4.523 -27.188 -13.555 1 97.75 87 ALA A N 1
ATOM 646 C CA . ALA A 1 87 ? -3.459 -26.25 -13.906 1 97.75 87 ALA A CA 1
ATOM 647 C C . ALA A 1 87 ? -2.182 -26.984 -14.297 1 97.75 87 ALA A C 1
ATOM 649 O O . ALA A 1 87 ? -1.504 -26.609 -15.25 1 97.75 87 ALA A O 1
ATOM 650 N N . ILE A 1 88 ? -1.896 -28.016 -13.562 1 97.81 88 ILE A N 1
ATOM 651 C CA . ILE A 1 88 ? -0.707 -28.812 -13.852 1 97.81 88 ILE A CA 1
ATOM 652 C C . ILE A 1 88 ? -0.837 -29.453 -15.227 1 97.81 88 ILE A C 1
ATOM 654 O O . ILE A 1 88 ? 0.13 -29.5 -15.992 1 97.81 88 ILE A O 1
ATOM 658 N N . GLN A 1 89 ? -1.971 -29.891 -15.555 1 96.19 89 GLN A N 1
ATOM 659 C CA . GLN A 1 89 ? -2.201 -30.484 -16.859 1 96.19 89 GLN A CA 1
ATOM 660 C C . GLN A 1 89 ? -2.016 -29.469 -17.984 1 96.19 89 GLN A C 1
ATOM 662 O O . GLN A 1 89 ? -1.411 -29.766 -19.016 1 96.19 89 GLN A O 1
ATOM 667 N N . VAL A 1 90 ? -2.51 -28.312 -17.781 1 97.44 90 VAL A N 1
ATOM 668 C CA . VAL A 1 90 ? -2.346 -27.25 -18.766 1 97.44 90 VAL A CA 1
ATOM 669 C C . VAL A 1 90 ? -0.864 -26.906 -18.906 1 97.44 90 VAL A C 1
ATOM 671 O O . VAL A 1 90 ? -0.374 -26.734 -20.031 1 97.44 90 VAL A O 1
ATOM 674 N N . ALA A 1 91 ? -0.173 -26.828 -17.781 1 98.12 91 ALA A N 1
ATOM 675 C CA . ALA A 1 91 ? 1.259 -26.547 -17.797 1 98.12 91 ALA A CA 1
ATOM 676 C C . ALA A 1 91 ? 2.025 -27.609 -18.578 1 98.12 91 ALA A C 1
ATOM 678 O O . ALA A 1 91 ? 2.959 -27.297 -19.328 1 98.12 91 ALA A O 1
ATOM 679 N N . ALA A 1 92 ? 1.596 -28.828 -18.359 1 96.56 92 ALA A N 1
ATOM 680 C CA . ALA A 1 92 ? 2.221 -29.922 -19.078 1 96.56 92 ALA A CA 1
ATOM 681 C C . ALA A 1 92 ? 2.039 -29.781 -20.578 1 96.56 92 ALA A C 1
ATOM 683 O O . ALA A 1 92 ? 2.957 -30.062 -21.359 1 96.56 92 ALA A O 1
ATOM 684 N N . LEU A 1 93 ? 0.926 -29.297 -20.984 1 93.12 93 LEU A N 1
ATOM 685 C CA . LEU A 1 93 ? 0.63 -29.062 -22.391 1 93.12 93 LEU A CA 1
ATOM 686 C C . LEU A 1 93 ? 1.541 -28 -22.969 1 93.12 93 LEU A C 1
ATOM 688 O O . LEU A 1 93 ? 1.855 -28.016 -24.156 1 93.12 93 LEU A O 1
ATOM 692 N N . ALA A 1 94 ? 1.931 -27.125 -22.141 1 94.19 94 ALA A N 1
ATOM 693 C CA . ALA A 1 94 ? 2.812 -26.047 -22.578 1 94.19 94 ALA A CA 1
ATOM 694 C C . ALA A 1 94 ? 4.266 -26.5 -22.609 1 94.19 94 ALA A C 1
ATOM 696 O O . ALA A 1 94 ? 5.16 -25.734 -22.953 1 94.19 94 ALA A O 1
ATOM 697 N N . GLY A 1 95 ? 4.5 -27.719 -22.188 1 96.12 95 GLY A N 1
ATOM 698 C CA . GLY A 1 95 ? 5.848 -28.25 -22.219 1 96.12 95 GLY A CA 1
ATOM 699 C C . GLY A 1 95 ? 6.66 -27.906 -20.984 1 96.12 95 GLY A C 1
ATOM 700 O O . GLY A 1 95 ? 7.891 -27.984 -21 1 96.12 95 GLY A O 1
ATOM 701 N N . LEU A 1 96 ? 6.035 -27.453 -19.984 1 98 96 LEU A N 1
ATOM 702 C CA . LEU A 1 96 ? 6.738 -27.078 -18.766 1 98 96 LEU A CA 1
ATOM 703 C C . LEU A 1 96 ? 7.078 -28.297 -17.922 1 98 96 LEU A C 1
ATOM 705 O O . LEU A 1 96 ? 6.379 -29.312 -17.984 1 98 96 LEU A O 1
ATOM 709 N N . PRO A 1 97 ? 8.18 -28.234 -17.219 1 98.06 97 PRO A N 1
ATOM 710 C CA . PRO A 1 97 ? 8.484 -29.297 -16.266 1 98.06 97 PRO A CA 1
ATOM 711 C C . PRO A 1 97 ? 7.59 -29.266 -15.031 1 98.06 97 PRO A C 1
ATOM 713 O O . PRO A 1 97 ? 7.766 -28.391 -14.172 1 98.06 97 PRO A O 1
ATOM 716 N N . VAL A 1 98 ? 6.66 -30.156 -14.938 1 98.38 98 VAL A N 1
ATOM 717 C CA . VAL A 1 98 ? 5.703 -30.219 -13.836 1 98.38 98 VAL A CA 1
ATOM 718 C C . VAL A 1 98 ? 5.543 -31.656 -13.359 1 98.38 98 VAL A C 1
ATOM 720 O O . VAL A 1 98 ? 5.926 -32.594 -14.062 1 98.38 98 VAL A O 1
ATOM 723 N N . PRO A 1 99 ? 5.035 -31.828 -12.148 1 97.88 99 PRO A N 1
ATOM 724 C CA . PRO A 1 99 ? 4.773 -33.188 -11.68 1 97.88 99 PRO A CA 1
ATOM 725 C C . PRO A 1 99 ? 3.723 -33.906 -12.523 1 97.88 99 PRO A C 1
ATOM 727 O O . PRO A 1 99 ? 2.891 -33.281 -13.164 1 97.88 99 PRO A O 1
ATOM 730 N N . GLU A 1 100 ? 3.818 -35.188 -12.477 1 96.94 100 GLU A N 1
ATOM 731 C CA . GLU A 1 100 ? 2.756 -36.031 -13.047 1 96.94 100 GLU A CA 1
ATOM 732 C C . GLU A 1 100 ? 1.636 -36.25 -12.031 1 96.94 100 GLU A C 1
ATOM 734 O O . GLU A 1 100 ? 1.895 -36.625 -10.891 1 96.94 100 GLU A O 1
ATOM 739 N N . ILE A 1 101 ? 0.492 -36.031 -12.461 1 96.56 101 ILE A N 1
ATOM 740 C CA . ILE A 1 101 ? -0.652 -36.25 -11.586 1 96.56 101 ILE A CA 1
ATOM 741 C C . ILE A 1 101 ? -1.022 -37.75 -11.602 1 96.56 101 ILE A C 1
ATOM 743 O O . ILE A 1 101 ? -1.212 -38.344 -12.664 1 96.56 101 ILE A O 1
ATOM 747 N N . PHE A 1 102 ? -1.141 -38.312 -10.43 1 96.44 102 PHE A N 1
ATOM 748 C CA . PHE A 1 102 ? -1.532 -39.688 -10.328 1 96.44 102 PHE A CA 1
ATOM 749 C C . PHE A 1 102 ? -3.029 -39.812 -10.07 1 96.44 102 PHE A C 1
ATOM 751 O O . PHE A 1 102 ? -3.725 -40.562 -10.781 1 96.44 102 PHE A O 1
ATOM 758 N N . THR A 1 103 ? -3.49 -39.156 -9.062 1 94.5 103 THR A N 1
ATOM 759 C CA . THR A 1 103 ? -4.906 -39.25 -8.727 1 94.5 103 THR A CA 1
ATOM 760 C C . THR A 1 103 ? -5.379 -38 -8 1 94.5 103 THR A C 1
ATOM 762 O O . THR A 1 103 ? -4.574 -37.281 -7.406 1 94.5 103 THR A O 1
ATOM 765 N N . THR A 1 104 ? -6.629 -37.688 -8.211 1 94.44 104 THR A N 1
ATOM 766 C CA . THR A 1 104 ? -7.359 -36.719 -7.41 1 94.44 104 THR A CA 1
ATOM 767 C C . THR A 1 104 ? -8.57 -37.344 -6.738 1 94.44 104 THR A C 1
ATOM 769 O O . THR A 1 104 ? -9.18 -38.281 -7.297 1 94.44 104 THR A O 1
ATOM 772 N N . ASP A 1 105 ? -8.781 -36.906 -5.523 1 92.88 105 ASP A N 1
ATOM 773 C CA . ASP A 1 105 ? -9.922 -37.469 -4.812 1 92.88 105 ASP A CA 1
ATOM 774 C C . ASP A 1 105 ? -10.602 -36.438 -3.928 1 92.88 105 ASP A C 1
ATOM 776 O O . ASP A 1 105 ? -9.938 -35.531 -3.381 1 92.88 105 ASP A O 1
ATOM 780 N N . SER A 1 106 ? -11.898 -36.5 -3.887 1 91.38 106 SER A N 1
ATOM 781 C CA . SER A 1 106 ? -12.695 -35.719 -2.945 1 91.38 106 SER A CA 1
ATOM 782 C C . SER A 1 106 ? -13.391 -36.625 -1.931 1 91.38 106 SER A C 1
ATOM 784 O O . SER A 1 106 ? -14.25 -37.438 -2.293 1 91.38 106 SER A O 1
ATOM 786 N N . GLN A 1 107 ? -13.016 -36.406 -0.757 1 89.56 107 GLN A N 1
ATOM 787 C CA . GLN A 1 107 ? -13.531 -37.281 0.301 1 89.56 107 GLN A CA 1
ATOM 788 C C . GLN A 1 107 ? -14.688 -36.594 1.037 1 89.56 107 GLN A C 1
ATOM 790 O O . GLN A 1 107 ? -14.875 -35.375 0.936 1 89.56 107 GLN A O 1
ATOM 795 N N . PRO A 1 108 ? -15.516 -37.438 1.731 1 87 108 PRO A N 1
ATOM 796 C CA . PRO A 1 108 ? -16.562 -36.844 2.564 1 87 108 PRO A CA 1
ATOM 797 C C . PRO A 1 108 ? -16 -35.844 3.578 1 87 108 PRO A C 1
ATOM 799 O O . PRO A 1 108 ? -14.891 -36.031 4.082 1 87 108 PRO A O 1
ATOM 802 N N . GLY A 1 109 ? -16.734 -34.781 3.846 1 87.5 109 GLY A N 1
ATOM 803 C CA . GLY A 1 109 ? -16.312 -33.781 4.797 1 87.5 109 GLY A CA 1
ATOM 804 C C . GLY A 1 109 ? -15.555 -32.625 4.152 1 87.5 109 GLY A C 1
ATOM 805 O O . GLY A 1 109 ? -15.047 -31.75 4.844 1 87.5 109 GLY A O 1
ATOM 806 N N . GLY A 1 110 ? -15.352 -32.75 2.895 1 86.94 110 GLY A N 1
ATOM 807 C CA . GLY A 1 110 ? -14.75 -31.625 2.18 1 86.94 110 GLY A CA 1
ATOM 808 C C . GLY A 1 110 ? -13.242 -31.734 2.059 1 86.94 110 GLY A C 1
ATOM 809 O O . GLY A 1 110 ? -12.555 -30.75 1.81 1 86.94 110 GLY A O 1
ATOM 810 N N . ILE A 1 111 ? -12.734 -32.969 2.316 1 91.25 111 ILE A N 1
ATOM 811 C CA . ILE A 1 111 ? -11.297 -33.188 2.23 1 91.25 111 ILE A CA 1
ATOM 812 C C . ILE A 1 111 ? -10.922 -33.594 0.806 1 91.25 111 ILE A C 1
ATOM 814 O O . ILE A 1 111 ? -11.445 -34.594 0.272 1 91.25 111 ILE A O 1
ATOM 818 N N . ASN A 1 112 ? -10.031 -32.844 0.199 1 93.88 112 ASN A N 1
ATOM 819 C CA . ASN A 1 112 ? -9.5 -33.156 -1.12 1 93.88 112 ASN A CA 1
ATOM 820 C C . ASN A 1 112 ? -8.094 -33.75 -1.03 1 93.88 112 ASN A C 1
ATOM 822 O O . ASN A 1 112 ? -7.332 -33.406 -0.122 1 93.88 112 ASN A O 1
ATOM 826 N N . VAL A 1 113 ? -7.883 -34.625 -1.955 1 95.06 113 VAL A N 1
ATOM 827 C CA . VAL A 1 113 ? -6.57 -35.25 -2.014 1 95.06 113 VAL A CA 1
ATOM 828 C C . VAL A 1 113 ? -6.008 -35.156 -3.43 1 95.06 113 VAL A C 1
ATOM 830 O O . VAL A 1 113 ? -6.707 -35.438 -4.402 1 95.06 113 VAL A O 1
ATOM 833 N N . LEU A 1 114 ? -4.812 -34.719 -3.553 1 96.12 114 LEU A N 1
ATOM 834 C CA . LEU A 1 114 ? -4.07 -34.656 -4.809 1 96.12 114 LEU A CA 1
ATOM 835 C C . LEU A 1 114 ? -2.758 -35.438 -4.703 1 96.12 114 LEU A C 1
ATOM 837 O O . LEU A 1 114 ? -1.92 -35.125 -3.85 1 96.12 114 LEU A O 1
ATOM 841 N N . GLN A 1 115 ? -2.617 -36.469 -5.523 1 96.5 115 GLN A N 1
ATOM 842 C CA . GLN A 1 115 ? -1.405 -37.281 -5.574 1 96.5 115 GLN A CA 1
ATOM 843 C C . GLN A 1 115 ? -0.62 -37.031 -6.855 1 96.5 115 GLN A C 1
ATOM 845 O O . GLN A 1 115 ? -1.18 -37.062 -7.953 1 96.5 115 GLN A O 1
ATOM 850 N N . MET A 1 116 ? 0.682 -36.781 -6.703 1 97.38 116 MET A N 1
ATOM 851 C CA . MET A 1 116 ? 1.505 -36.438 -7.863 1 97.38 116 MET A CA 1
ATOM 852 C C . MET A 1 116 ? 2.938 -36.938 -7.668 1 97.38 116 MET A C 1
ATOM 854 O O . MET A 1 116 ? 3.322 -37.312 -6.562 1 97.38 116 MET A O 1
ATOM 858 N N . SER A 1 117 ? 3.639 -36.938 -8.672 1 97.75 117 SER A N 1
ATOM 859 C CA . SER A 1 117 ? 5.027 -37.406 -8.602 1 97.75 117 SER A CA 1
ATOM 860 C C . SER A 1 117 ? 5.906 -36.344 -7.926 1 97.75 117 SER A C 1
ATOM 862 O O . SER A 1 117 ? 5.629 -35.156 -8.008 1 97.75 117 SER A O 1
ATOM 864 N N . GLN A 1 118 ? 6.898 -36.75 -7.301 1 96.19 118 GLN A N 1
ATOM 865 C CA . GLN A 1 118 ? 7.938 -35.875 -6.801 1 96.19 118 GLN A CA 1
ATOM 866 C C . GLN A 1 118 ? 8.852 -35.406 -7.926 1 96.19 118 GLN A C 1
ATOM 868 O O . GLN A 1 118 ? 9.227 -36.188 -8.797 1 96.19 118 GLN A O 1
ATOM 873 N N . VAL A 1 119 ? 9.133 -34.156 -7.953 1 96.06 119 VAL A N 1
ATOM 874 C CA . VAL A 1 119 ? 10.188 -33.656 -8.82 1 96.06 119 VAL A CA 1
ATOM 875 C C . VAL A 1 119 ? 11.531 -33.719 -8.086 1 96.06 119 VAL A C 1
ATOM 877 O O . VAL A 1 119 ? 11.711 -33.031 -7.066 1 96.06 119 VAL A O 1
ATOM 880 N N . GLU A 1 120 ? 12.422 -34.469 -8.602 1 94.94 120 GLU A N 1
ATOM 881 C CA . GLU A 1 120 ? 13.719 -34.594 -7.949 1 94.94 120 GLU A CA 1
ATOM 882 C C . GLU A 1 120 ? 14.578 -33.375 -8.148 1 94.94 120 GLU A C 1
ATOM 884 O O . GLU A 1 120 ? 14.68 -32.844 -9.266 1 94.94 120 GLU A O 1
ATOM 889 N N . GLY A 1 121 ? 15.102 -32.875 -7.125 1 96.25 121 GLY A N 1
ATOM 890 C CA . GLY A 1 121 ? 15.898 -31.656 -7.082 1 96.25 121 GLY A CA 1
ATOM 891 C C . GLY A 1 121 ? 15.766 -30.891 -5.77 1 96.25 121 GLY A C 1
ATOM 892 O O . GLY A 1 121 ? 15.406 -31.484 -4.746 1 96.25 121 GLY A O 1
ATOM 893 N N . ARG A 1 122 ? 16.234 -29.672 -5.75 1 95.38 122 ARG A N 1
ATOM 894 C CA . ARG A 1 122 ? 16.141 -28.828 -4.566 1 95.38 122 ARG A CA 1
ATOM 895 C C . ARG A 1 122 ? 15.414 -27.516 -4.887 1 95.38 122 ARG A C 1
ATOM 897 O O . ARG A 1 122 ? 15.586 -26.953 -5.969 1 95.38 122 ARG A O 1
ATOM 904 N N . PRO A 1 123 ? 14.656 -27.125 -3.857 1 95.62 123 PRO A N 1
ATOM 905 C CA . PRO A 1 123 ? 14.07 -25.812 -4.074 1 95.62 123 PRO A CA 1
ATOM 906 C C . PRO A 1 123 ? 15.125 -24.719 -4.297 1 95.62 123 PRO A C 1
ATOM 908 O O . PRO A 1 123 ? 16.172 -24.734 -3.639 1 95.62 123 PRO A O 1
ATOM 911 N N . LEU A 1 124 ? 14.805 -23.859 -5.207 1 96.81 124 LEU A N 1
ATOM 912 C CA . LEU A 1 124 ? 15.711 -22.75 -5.516 1 96.81 124 LEU A CA 1
ATOM 913 C C . LEU A 1 124 ? 15.992 -21.922 -4.273 1 96.81 124 LEU A C 1
ATOM 915 O O . LEU A 1 124 ? 17.094 -21.391 -4.117 1 96.81 124 LEU A O 1
ATOM 919 N N . SER A 1 125 ? 15.039 -21.812 -3.361 1 94.06 125 SER A N 1
ATOM 920 C CA . SER A 1 125 ? 15.156 -21.016 -2.145 1 94.06 125 SER A CA 1
ATOM 921 C C . SER A 1 125 ? 16.312 -21.5 -1.281 1 94.06 125 SER A C 1
ATOM 923 O O . SER A 1 125 ? 16.875 -20.719 -0.495 1 94.06 125 SER A O 1
ATOM 925 N N . GLU A 1 126 ? 16.703 -22.719 -1.476 1 93.31 126 GLU A N 1
ATOM 926 C CA . GLU A 1 126 ? 17.781 -23.281 -0.664 1 93.31 126 GLU A CA 1
ATOM 927 C C . GLU A 1 126 ? 19.141 -22.969 -1.253 1 93.31 126 GLU A C 1
ATOM 929 O O . GLU A 1 126 ? 20.172 -23.078 -0.562 1 93.31 126 GLU A O 1
ATOM 934 N N . VAL A 1 127 ? 19.188 -22.594 -2.463 1 95.25 127 VAL A N 1
ATOM 935 C CA . VAL A 1 127 ? 20.5 -22.516 -3.096 1 95.25 127 VAL A CA 1
ATOM 936 C C . VAL A 1 127 ? 20.688 -21.125 -3.703 1 95.25 127 VAL A C 1
ATOM 938 O O . VAL A 1 127 ? 21.812 -20.734 -4.043 1 95.25 127 VAL A O 1
ATOM 941 N N . TRP A 1 128 ? 19.734 -20.312 -3.828 1 95.25 128 TRP A N 1
ATOM 942 C CA . TRP A 1 128 ? 19.781 -19.031 -4.543 1 95.25 128 TRP A CA 1
ATOM 943 C C . TRP A 1 128 ? 20.875 -18.141 -3.977 1 95.25 128 TRP A C 1
ATOM 945 O O . TRP A 1 128 ? 21.672 -17.562 -4.73 1 95.25 128 TRP A O 1
ATOM 955 N N . ARG A 1 129 ? 20.969 -18.031 -2.697 1 92.12 129 ARG A N 1
ATOM 956 C CA . ARG A 1 129 ? 21.859 -17.094 -2.021 1 92.12 129 ARG A CA 1
ATOM 957 C C . ARG A 1 129 ? 23.312 -17.406 -2.342 1 92.12 129 ARG A C 1
ATOM 959 O O . ARG A 1 129 ? 24.156 -16.5 -2.4 1 92.12 129 ARG A O 1
ATOM 966 N N . THR A 1 130 ? 23.578 -18.656 -2.613 1 93.5 130 THR A N 1
ATOM 967 C CA . THR A 1 130 ? 24.969 -19.062 -2.801 1 93.5 130 THR A CA 1
ATOM 968 C C . THR A 1 130 ? 25.312 -19.156 -4.285 1 93.5 130 THR A C 1
ATOM 970 O O . THR A 1 130 ? 26.453 -19.422 -4.648 1 93.5 130 THR A O 1
ATOM 973 N N . MET A 1 131 ? 24.375 -18.922 -5.121 1 95.5 131 MET A N 1
ATOM 974 C CA . MET A 1 131 ? 24.609 -18.969 -6.562 1 95.5 131 MET A CA 1
ATOM 975 C C . MET A 1 131 ? 25.422 -17.766 -7.031 1 95.5 131 MET A C 1
ATOM 977 O O . MET A 1 131 ? 25.281 -16.672 -6.469 1 95.5 131 MET A O 1
ATOM 981 N N . THR A 1 132 ? 26.219 -18 -8.055 1 96.44 132 THR A N 1
ATOM 982 C CA . THR A 1 132 ? 26.938 -16.906 -8.695 1 96.44 132 THR A CA 1
ATOM 983 C C . THR A 1 132 ? 25.984 -16.047 -9.531 1 96.44 132 THR A C 1
ATOM 985 O O . THR A 1 132 ? 24.859 -16.469 -9.836 1 96.44 132 THR A O 1
ATOM 988 N N . LEU A 1 133 ? 26.469 -14.906 -9.875 1 96.12 133 LEU A N 1
ATOM 989 C CA . LEU A 1 133 ? 25.688 -14.023 -10.727 1 96.12 133 LEU A CA 1
ATOM 990 C C . LEU A 1 133 ? 25.344 -14.695 -12.047 1 96.12 133 LEU A C 1
ATOM 992 O O . LEU A 1 133 ? 24.234 -14.547 -12.562 1 96.12 133 LEU A O 1
ATOM 996 N N . ARG A 1 134 ? 26.297 -15.453 -12.539 1 96.88 134 ARG A N 1
ATOM 997 C CA . ARG A 1 134 ? 26.094 -16.141 -13.805 1 96.88 134 ARG A CA 1
ATOM 998 C C . ARG A 1 134 ? 25.016 -17.219 -13.672 1 96.88 134 ARG A C 1
ATOM 1000 O O . ARG A 1 134 ? 24.156 -17.359 -14.555 1 96.88 134 ARG A O 1
ATOM 1007 N N . GLN A 1 135 ? 25.031 -17.922 -12.617 1 97.38 135 GLN A N 1
ATOM 1008 C CA . GLN A 1 135 ? 24.031 -18.953 -12.359 1 97.38 135 GLN A CA 1
ATOM 1009 C C . GLN A 1 135 ? 22.656 -18.344 -12.188 1 97.38 135 GLN A C 1
ATOM 1011 O O . GLN A 1 135 ? 21.672 -18.844 -12.742 1 97.38 135 GLN A O 1
ATOM 1016 N N . LYS A 1 136 ? 22.609 -17.281 -11.453 1 97.25 136 LYS A N 1
ATOM 1017 C CA . LYS A 1 136 ? 21.344 -16.578 -11.227 1 97.25 136 LYS A CA 1
ATOM 1018 C C . LYS A 1 136 ? 20.75 -16.094 -12.539 1 97.25 136 LYS A C 1
ATOM 1020 O O . LYS A 1 136 ? 19.547 -16.234 -12.781 1 97.25 136 LYS A O 1
ATOM 1025 N N . ARG A 1 137 ? 21.547 -15.531 -13.312 1 97.56 137 ARG A N 1
ATOM 1026 C CA . ARG A 1 137 ? 21.078 -15.055 -14.609 1 97.56 137 ARG A CA 1
ATOM 1027 C C . ARG A 1 137 ? 20.578 -16.203 -15.477 1 97.56 137 ARG A C 1
ATOM 1029 O O . ARG A 1 137 ? 19.578 -16.078 -16.172 1 97.56 137 ARG A O 1
ATOM 1036 N N . SER A 1 138 ? 21.281 -17.281 -15.398 1 98.25 138 SER A N 1
ATOM 1037 C CA . SER A 1 138 ? 20.859 -18.453 -16.156 1 98.25 138 SER A CA 1
ATOM 1038 C C . SER A 1 138 ? 19.484 -18.938 -15.719 1 98.25 138 SER A C 1
ATOM 1040 O O . SER A 1 138 ? 18.641 -19.25 -16.547 1 98.25 138 SER A O 1
ATOM 1042 N N . ILE A 1 139 ? 19.297 -19 -14.469 1 98.31 139 ILE A N 1
ATOM 1043 C CA . ILE A 1 139 ? 18 -19.406 -13.914 1 98.31 139 ILE A CA 1
ATOM 1044 C C . ILE A 1 139 ? 16.922 -18.422 -14.367 1 98.31 139 ILE A C 1
ATOM 1046 O O . ILE A 1 139 ? 15.836 -18.844 -14.797 1 98.31 139 ILE A O 1
ATOM 1050 N N . ALA A 1 140 ? 17.219 -17.172 -14.281 1 98.19 140 ALA A N 1
ATOM 1051 C CA . ALA A 1 140 ? 16.266 -16.141 -14.68 1 98.19 140 ALA A CA 1
ATOM 1052 C C . ALA A 1 140 ? 15.867 -16.2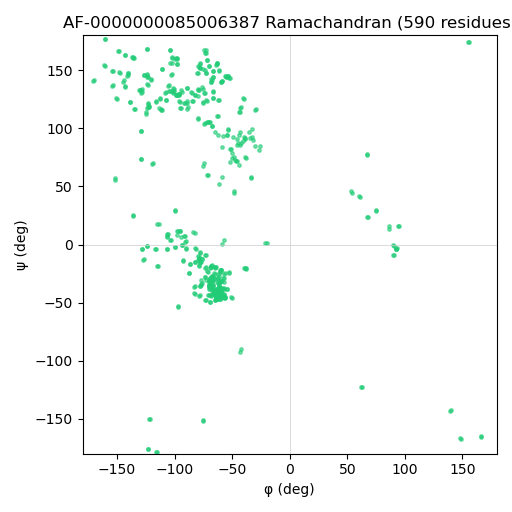97 -16.141 1 98.19 140 ALA A C 1
ATOM 1054 O O . ALA A 1 140 ? 14.688 -16.188 -16.484 1 98.19 140 ALA A O 1
ATOM 1055 N N . LEU A 1 141 ? 16.797 -16.562 -16.969 1 98.31 141 LEU A N 1
ATOM 1056 C CA . LEU A 1 141 ? 16.531 -16.703 -18.406 1 98.31 141 LEU A CA 1
ATOM 1057 C C . LEU A 1 141 ? 15.727 -17.969 -18.688 1 98.31 141 LEU A C 1
ATOM 1059 O O . LEU A 1 141 ? 14.898 -17.984 -19.594 1 98.31 141 LEU A O 1
ATOM 1063 N N . GLN A 1 142 ? 15.977 -19.031 -17.953 1 98.56 142 GLN A N 1
ATOM 1064 C CA . GLN A 1 142 ? 15.156 -20.234 -18.062 1 98.56 142 GLN A CA 1
ATOM 1065 C C . GLN A 1 142 ? 13.703 -19.922 -17.703 1 98.56 142 GLN A C 1
ATOM 1067 O O . GLN A 1 142 ? 12.781 -20.359 -18.391 1 98.56 142 GLN A O 1
ATOM 1072 N N . LEU A 1 143 ? 13.516 -19.141 -16.656 1 98.44 143 LEU A N 1
ATOM 1073 C CA . LEU A 1 143 ? 12.172 -18.766 -16.25 1 98.44 143 LEU A CA 1
ATOM 1074 C C . LEU A 1 143 ? 11.5 -17.922 -17.312 1 98.44 143 LEU A C 1
ATOM 1076 O O . LEU A 1 143 ? 10.297 -18.062 -17.562 1 98.44 143 LEU A O 1
ATOM 1080 N N . ARG A 1 144 ? 12.273 -17.047 -17.875 1 98.56 144 ARG A N 1
ATOM 1081 C CA . ARG A 1 144 ? 11.734 -16.234 -18.969 1 98.56 144 ARG A CA 1
ATOM 1082 C C . ARG A 1 144 ? 11.203 -17.109 -20.094 1 98.56 144 ARG A C 1
ATOM 1084 O O . ARG A 1 144 ? 10.117 -16.859 -20.625 1 98.56 144 ARG A O 1
ATOM 1091 N N . SER A 1 145 ? 11.945 -18.078 -20.453 1 98.25 145 SER A N 1
ATOM 1092 C CA . SER A 1 145 ? 11.531 -19 -21.5 1 98.25 145 SER A CA 1
ATOM 1093 C C . SER A 1 145 ? 10.258 -19.734 -21.125 1 98.25 145 SER A C 1
ATOM 1095 O O . SER A 1 145 ? 9.359 -19.891 -21.938 1 98.25 145 SER A O 1
ATOM 1097 N N . MET A 1 146 ? 10.188 -20.156 -19.922 1 98.25 146 MET A N 1
ATOM 1098 C CA . MET A 1 146 ? 9 -20.859 -19.453 1 98.25 146 MET A CA 1
ATOM 1099 C C . MET A 1 146 ? 7.781 -19.938 -19.453 1 98.25 146 MET A C 1
ATOM 1101 O O . MET A 1 146 ? 6.691 -20.344 -19.844 1 98.25 146 MET A O 1
ATOM 1105 N N . LEU A 1 147 ? 7.992 -18.719 -19 1 97.81 147 LEU A N 1
ATOM 1106 C CA . LEU A 1 147 ? 6.91 -17.734 -19 1 97.81 147 LEU A CA 1
ATOM 1107 C C . LEU A 1 147 ? 6.426 -17.469 -20.422 1 97.81 147 LEU A C 1
ATOM 1109 O O . LEU A 1 147 ? 5.223 -17.344 -20.656 1 97.81 147 LEU A O 1
ATOM 1113 N N . THR A 1 148 ? 7.336 -17.375 -21.312 1 97.56 148 THR A N 1
ATOM 1114 C CA . THR A 1 148 ? 6.988 -17.172 -22.719 1 97.56 148 THR A CA 1
ATOM 1115 C C . THR A 1 148 ? 6.148 -18.328 -23.234 1 97.56 148 THR A C 1
ATOM 1117 O O . THR A 1 148 ? 5.137 -18.109 -23.906 1 97.56 148 THR A O 1
ATOM 1120 N N . ALA A 1 149 ? 6.547 -19.516 -22.906 1 97.44 149 ALA A N 1
ATOM 1121 C CA . ALA A 1 149 ? 5.793 -20.703 -23.312 1 97.44 149 ALA A CA 1
ATOM 1122 C C . ALA A 1 149 ? 4.395 -20.703 -22.703 1 97.44 149 ALA A C 1
ATOM 1124 O O . ALA A 1 149 ? 3.412 -20.984 -23.391 1 97.44 149 ALA A O 1
ATOM 1125 N N . MET A 1 150 ? 4.305 -20.359 -21.438 1 97.62 150 MET A N 1
ATOM 1126 C CA . MET A 1 150 ? 3.014 -20.281 -20.766 1 97.62 150 MET A CA 1
ATOM 1127 C C . MET A 1 150 ? 2.096 -19.281 -21.453 1 97.62 150 MET A C 1
ATOM 1129 O O . MET A 1 150 ? 0.932 -19.578 -21.719 1 97.62 150 MET A O 1
ATOM 1133 N N . ARG A 1 151 ? 2.615 -18.188 -21.781 1 96.69 151 ARG A N 1
ATOM 1134 C CA . ARG A 1 151 ? 1.825 -17.078 -22.297 1 96.69 151 ARG A CA 1
ATOM 1135 C C . ARG A 1 151 ? 1.469 -17.281 -23.766 1 96.69 151 ARG A C 1
ATOM 1137 O O . ARG A 1 151 ? 0.609 -16.594 -24.312 1 96.69 151 ARG A O 1
ATOM 1144 N N . ALA A 1 152 ? 2.107 -18.25 -24.359 1 96.19 152 ALA A N 1
ATOM 1145 C CA . ALA A 1 152 ? 1.797 -18.594 -25.75 1 96.19 152 ALA A CA 1
ATOM 1146 C C . ALA A 1 152 ? 0.526 -19.422 -25.844 1 96.19 152 ALA A C 1
ATOM 1148 O O . ALA A 1 152 ? -0.07 -19.547 -26.906 1 96.19 152 ALA A O 1
ATOM 1149 N N . LEU A 1 153 ? 0.148 -20 -24.734 1 96.56 153 LEU A N 1
ATOM 1150 C CA . LEU A 1 153 ? -1.098 -20.766 -24.719 1 96.56 153 LEU A CA 1
ATOM 1151 C C . LEU A 1 153 ? -2.299 -19.844 -24.891 1 96.56 153 LEU A C 1
ATOM 1153 O O . LEU A 1 153 ? -2.322 -18.734 -24.359 1 96.56 153 LEU A O 1
ATOM 1157 N N . GLN A 1 154 ? -3.248 -20.328 -25.625 1 91.81 154 GLN A N 1
ATOM 1158 C CA . GLN A 1 154 ? -4.469 -19.562 -25.812 1 91.81 154 GLN A CA 1
ATOM 1159 C C . GLN A 1 154 ? -5.453 -19.781 -24.672 1 91.81 154 GLN A C 1
ATOM 1161 O O . GLN A 1 154 ? -5.82 -20.922 -24.391 1 91.81 154 GLN A O 1
ATOM 1166 N N . ALA A 1 155 ? -5.812 -18.75 -24.078 1 93.81 155 ALA A N 1
ATOM 1167 C CA . ALA A 1 155 ? -6.84 -18.844 -23.047 1 93.81 155 ALA A CA 1
ATOM 1168 C C . ALA A 1 155 ? -8.195 -19.203 -23.656 1 93.81 155 ALA A C 1
ATOM 1170 O O . ALA A 1 155 ? -8.531 -18.75 -24.75 1 93.81 155 ALA A O 1
ATOM 1171 N N . PRO A 1 156 ? -8.953 -20.078 -22.969 1 95.62 156 PRO A N 1
ATOM 1172 C CA . PRO A 1 156 ? -10.344 -20.25 -23.406 1 95.62 156 PRO A CA 1
ATOM 1173 C C . PRO A 1 156 ? -11.117 -18.938 -23.438 1 95.62 156 PRO A C 1
ATOM 1175 O O . PRO A 1 156 ? -10.859 -18.031 -22.641 1 95.62 156 PRO A O 1
ATOM 1178 N N . PRO A 1 157 ? -12.039 -18.859 -24.469 1 94.94 157 PRO A N 1
ATOM 1179 C CA . PRO A 1 157 ? -12.828 -17.625 -24.516 1 94.94 157 PRO A CA 1
ATOM 1180 C C . PRO A 1 157 ? -13.648 -17.391 -23.25 1 94.94 157 PRO A C 1
ATOM 1182 O O . PRO A 1 157 ? -14.156 -18.344 -22.656 1 94.94 157 PRO A O 1
ATOM 1185 N N . ARG A 1 158 ? -13.703 -16.203 -22.812 1 96.06 158 ARG A N 1
ATOM 1186 C CA . ARG A 1 158 ? -14.555 -15.742 -21.719 1 96.06 158 ARG A CA 1
ATOM 1187 C C . ARG A 1 158 ? -14.211 -16.469 -20.422 1 96.06 158 ARG A C 1
ATOM 1189 O O . ARG A 1 158 ? -15.102 -16.969 -19.719 1 96.06 158 ARG A O 1
ATOM 1196 N N . LEU A 1 159 ? -12.969 -16.656 -20.188 1 97.88 159 LEU A N 1
ATOM 1197 C CA . LEU A 1 159 ? -12.539 -17.281 -18.938 1 97.88 159 LEU A CA 1
ATOM 1198 C C . LEU A 1 159 ? -11.367 -16.516 -18.328 1 97.88 159 LEU A C 1
ATOM 1200 O O . LEU A 1 159 ? -10.297 -16.422 -18.938 1 97.88 159 LEU A O 1
ATOM 1204 N N . VAL A 1 160 ? -11.562 -15.992 -17.219 1 98.44 160 VAL A N 1
ATOM 1205 C CA . VAL A 1 160 ? -10.539 -15.422 -16.344 1 98.44 160 VAL A CA 1
ATOM 1206 C C . VAL A 1 160 ? -10.609 -16.062 -14.961 1 98.44 160 VAL A C 1
ATOM 1208 O O . VAL A 1 160 ? -11.609 -15.922 -14.258 1 98.44 160 VAL A O 1
ATOM 1211 N N . GLY A 1 161 ? -9.617 -16.812 -14.594 1 97.81 161 GLY A N 1
ATOM 1212 C CA . GLY A 1 161 ? -9.648 -17.547 -13.344 1 97.81 161 GLY A CA 1
ATOM 1213 C C . GLY A 1 161 ? -9.062 -18.938 -13.461 1 97.81 161 GLY A C 1
ATOM 1214 O O . GLY A 1 161 ? -8.078 -19.141 -14.172 1 97.81 161 GLY A O 1
ATOM 1215 N N . ALA A 1 162 ? -9.68 -19.875 -12.75 1 96.75 162 ALA A N 1
ATOM 1216 C CA . ALA A 1 162 ? -9.164 -21.234 -12.695 1 96.75 162 ALA A CA 1
ATOM 1217 C C . ALA A 1 162 ? -9.273 -21.922 -14.055 1 96.75 162 ALA A C 1
ATOM 1219 O O . ALA A 1 162 ? -10.219 -21.672 -14.805 1 96.75 162 ALA A O 1
ATOM 1220 N N . CYS A 1 163 ? -8.375 -22.797 -14.32 1 95.69 163 CYS A N 1
ATOM 1221 C CA . CYS A 1 163 ? -8.32 -23.469 -15.617 1 95.69 163 CYS A CA 1
ATOM 1222 C C . CYS A 1 163 ? -9.594 -24.25 -15.883 1 95.69 163 CYS A C 1
ATOM 1224 O O . CYS A 1 163 ? -10.062 -24.328 -17.016 1 95.69 163 CYS A O 1
ATOM 1226 N N . SER A 1 164 ? -10.195 -24.766 -14.805 1 91.31 164 SER A N 1
ATOM 1227 C CA . SER A 1 164 ? -11.398 -25.562 -14.945 1 91.31 164 SER A CA 1
ATOM 1228 C C . SER A 1 164 ? -12.641 -24.688 -15.062 1 91.31 164 SER A C 1
ATOM 1230 O O . SER A 1 164 ? -13.719 -25.172 -15.406 1 91.31 164 SER A O 1
ATOM 1232 N N . GLY A 1 165 ? -12.469 -23.438 -14.719 1 93.44 165 GLY A N 1
ATOM 1233 C CA . GLY A 1 165 ? -13.609 -22.547 -14.633 1 93.44 165 GLY A CA 1
ATOM 1234 C C . GLY A 1 165 ? -14.219 -22.484 -13.25 1 93.44 165 GLY A C 1
ATOM 1235 O O . GLY A 1 165 ? -15.18 -21.75 -13.016 1 93.44 165 GLY A O 1
ATOM 1236 N N . GLY A 1 166 ? -13.68 -23.281 -12.391 1 93.38 166 GLY A N 1
ATOM 1237 C CA . GLY A 1 166 ? -14.141 -23.234 -11.016 1 93.38 166 GLY A CA 1
ATOM 1238 C C . GLY A 1 166 ? -13.625 -22.031 -10.242 1 93.38 166 GLY A C 1
ATOM 1239 O O . GLY A 1 166 ? -13.414 -20.969 -10.82 1 93.38 166 GLY A O 1
ATOM 1240 N N . GLN A 1 167 ? -13.477 -22.203 -8.898 1 93.19 167 GLN A N 1
ATOM 1241 C CA . GLN A 1 167 ? -12.992 -21.109 -8.055 1 93.19 167 GLN A CA 1
ATOM 1242 C C . GLN A 1 167 ? -11.477 -20.984 -8.148 1 93.19 167 GLN A C 1
ATOM 1244 O O . GLN A 1 167 ? -10.758 -21.984 -8.148 1 93.19 167 GLN A O 1
ATOM 1249 N N . PHE A 1 168 ? -11.062 -19.766 -8.312 1 94.44 168 PHE A N 1
ATOM 1250 C CA . PHE A 1 168 ? -9.617 -19.547 -8.242 1 94.44 168 PHE A CA 1
ATOM 1251 C C . PHE A 1 168 ? -9.211 -19.047 -6.863 1 94.44 168 PHE A C 1
ATOM 1253 O O . PHE A 1 168 ? -10.039 -18.484 -6.133 1 94.44 168 PHE A O 1
ATOM 1260 N N . ARG A 1 169 ? -7.961 -19.312 -6.562 1 92.94 169 ARG A N 1
ATOM 1261 C CA . ARG A 1 169 ? -7.359 -18.859 -5.305 1 92.94 169 ARG A CA 1
ATOM 1262 C C . ARG A 1 169 ? -6.473 -17.641 -5.52 1 92.94 169 ARG A C 1
ATOM 1264 O O . ARG A 1 169 ? -5.699 -17.594 -6.477 1 92.94 169 ARG A O 1
ATOM 1271 N N . ASP A 1 170 ? -6.676 -16.656 -4.68 1 92.88 170 ASP A N 1
ATOM 1272 C CA . ASP A 1 170 ? -5.879 -15.438 -4.691 1 92.88 170 ASP A CA 1
ATOM 1273 C C . ASP A 1 170 ? -5.355 -15.109 -3.295 1 92.88 170 ASP A C 1
ATOM 1275 O O . ASP A 1 170 ? -6.066 -14.5 -2.486 1 92.88 170 ASP A O 1
ATOM 1279 N N . SER A 1 171 ? -4.07 -15.539 -3.125 1 87.44 171 SER A N 1
ATOM 1280 C CA . SER A 1 171 ? -3.461 -15.266 -1.826 1 87.44 171 SER A CA 1
ATOM 1281 C C . SER A 1 171 ? -2.768 -13.906 -1.813 1 87.44 171 SER A C 1
ATOM 1283 O O . SER A 1 171 ? -2.023 -13.578 -2.74 1 87.44 171 SER A O 1
ATOM 1285 N N . ARG A 1 172 ? -3.049 -13.258 -0.776 1 84.56 172 ARG A N 1
ATOM 1286 C CA . ARG A 1 172 ? -2.475 -11.922 -0.606 1 84.56 172 ARG A CA 1
ATOM 1287 C C . ARG A 1 172 ? -1.651 -11.844 0.675 1 84.56 172 ARG A C 1
ATOM 1289 O O . ARG A 1 172 ? -0.958 -12.797 1.036 1 84.56 172 ARG A O 1
ATOM 1296 N N . LEU A 1 173 ? -1.55 -10.68 1.317 1 72.25 173 LEU A N 1
ATOM 1297 C CA . LEU A 1 173 ? -0.656 -10.5 2.455 1 72.25 173 LEU A CA 1
ATOM 1298 C C . LEU A 1 173 ? -1.141 -11.305 3.66 1 72.25 173 LEU A C 1
ATOM 1300 O O . LEU A 1 173 ? -0.363 -12.031 4.277 1 72.25 173 LEU A O 1
ATOM 1304 N N . CYS A 1 174 ? -2.391 -11.258 3.895 1 65.25 174 CYS A N 1
ATOM 1305 C CA . CYS A 1 174 ? -2.816 -11.867 5.145 1 65.25 174 CYS A CA 1
ATOM 1306 C C . CYS A 1 174 ? -3.955 -12.859 4.91 1 65.25 174 CYS A C 1
ATOM 1308 O O . CYS A 1 174 ? -4.312 -13.625 5.805 1 65.25 174 CYS A O 1
ATOM 1310 N N . HIS A 1 175 ? -4.367 -12.906 3.664 1 73.69 175 HIS A N 1
ATOM 1311 C CA . HIS A 1 175 ? -5.566 -13.695 3.422 1 73.69 175 HIS A CA 1
ATOM 1312 C C . HIS A 1 175 ? -5.535 -14.336 2.037 1 73.69 175 HIS A C 1
ATOM 1314 O O . HIS A 1 175 ? -4.898 -13.805 1.121 1 73.69 175 HIS A O 1
ATOM 1320 N N . SER A 1 176 ? -6.172 -15.508 2.033 1 80.56 176 SER A N 1
ATOM 1321 C CA . SER A 1 176 ? -6.453 -16.109 0.738 1 80.56 176 SER A CA 1
ATOM 1322 C C . SER A 1 176 ? -7.926 -15.969 0.365 1 80.56 176 SER A C 1
ATOM 1324 O O . SER A 1 176 ? -8.805 -16.234 1.185 1 80.56 176 SER A O 1
ATOM 1326 N N . HIS A 1 177 ? -8.047 -15.539 -0.822 1 82.75 177 HIS A N 1
ATOM 1327 C CA . HIS A 1 177 ? -9.398 -15.383 -1.354 1 82.75 177 HIS A CA 1
ATOM 1328 C C . HIS A 1 177 ? -9.734 -16.5 -2.344 1 82.75 177 HIS A C 1
ATOM 1330 O O . HIS A 1 177 ? -8.875 -16.906 -3.131 1 82.75 177 HIS A O 1
ATOM 1336 N N . TYR A 1 178 ? -10.93 -17 -2.213 1 88.5 178 TYR A N 1
ATOM 1337 C CA . TYR A 1 178 ? -11.5 -17.906 -3.207 1 88.5 178 TYR A CA 1
ATOM 1338 C C . TYR A 1 178 ? -12.68 -17.25 -3.92 1 88.5 178 TYR A C 1
ATOM 1340 O O . TYR A 1 178 ? -13.602 -16.75 -3.275 1 88.5 178 TYR A O 1
ATOM 1348 N N . PHE A 1 179 ? -12.555 -17.25 -5.184 1 92.69 179 PHE A N 1
ATOM 1349 C CA . PHE A 1 179 ? -13.57 -16.547 -5.957 1 92.69 179 PHE A CA 1
ATOM 1350 C C . PHE A 1 179 ? -13.922 -17.312 -7.223 1 92.69 179 PHE A C 1
ATOM 1352 O O . PHE A 1 179 ? -13.055 -17.953 -7.832 1 92.69 179 PHE A O 1
ATOM 1359 N N . PRO A 1 180 ? -15.211 -17.25 -7.648 1 94.56 180 PRO A N 1
ATOM 1360 C CA . PRO A 1 180 ? -15.562 -17.875 -8.922 1 94.56 180 PRO A CA 1
ATOM 1361 C C . PRO A 1 180 ? -14.82 -17.266 -10.109 1 94.56 180 PRO A C 1
ATOM 1363 O O . PRO A 1 180 ? -14.484 -16.078 -10.086 1 94.56 180 PRO A O 1
ATOM 1366 N N . SER A 1 181 ? -14.625 -18.109 -11.047 1 96.56 181 SER A N 1
ATOM 1367 C CA . SER A 1 181 ? -14.008 -17.594 -12.266 1 96.56 181 SER A CA 1
ATOM 1368 C C . SER A 1 181 ? -14.906 -16.578 -12.953 1 96.56 181 SER A C 1
ATOM 1370 O O . SER A 1 181 ? -16.125 -16.594 -12.773 1 96.56 181 SER A O 1
ATOM 1372 N N . LEU A 1 182 ? -14.219 -15.75 -13.68 1 97.88 182 LEU A N 1
ATOM 1373 C CA . LEU A 1 182 ? -14.859 -14.602 -14.312 1 97.88 182 LEU A CA 1
ATOM 1374 C C . LEU A 1 182 ? -14.805 -14.719 -15.836 1 97.88 182 LEU A C 1
ATOM 1376 O O . LEU A 1 182 ? -14.25 -15.688 -16.375 1 97.88 182 LEU A O 1
ATOM 1380 N N . VAL A 1 183 ? -15.352 -13.672 -16.516 1 97.12 183 VAL A N 1
ATOM 1381 C CA . VAL A 1 183 ? -15.508 -13.891 -17.953 1 97.12 183 VAL A CA 1
ATOM 1382 C C . VAL A 1 183 ? -14.617 -12.922 -18.734 1 97.12 183 VAL A C 1
ATOM 1384 O O . VAL A 1 183 ? -14.375 -13.109 -19.922 1 97.12 183 VAL A O 1
ATOM 1387 N N . ASN A 1 184 ? -14.203 -11.867 -18.031 1 97.38 184 ASN A N 1
ATOM 1388 C CA . ASN A 1 184 ? -13.336 -10.898 -18.703 1 97.38 184 ASN A CA 1
ATOM 1389 C C . ASN A 1 184 ? -12.57 -10.047 -17.688 1 97.38 184 ASN A C 1
ATOM 1391 O O . ASN A 1 184 ? -12.75 -10.203 -16.484 1 97.38 184 ASN A O 1
ATOM 1395 N N . GLU A 1 185 ? -11.727 -9.195 -18.188 1 98.06 185 GLU A N 1
ATOM 1396 C CA . GLU A 1 185 ? -10.859 -8.406 -17.312 1 98.06 185 GLU A CA 1
ATOM 1397 C C . GLU A 1 185 ? -11.664 -7.363 -16.547 1 98.06 185 GLU A C 1
ATOM 1399 O O . GLU A 1 185 ? -11.305 -7.008 -15.414 1 98.06 185 GLU A O 1
ATOM 1404 N N . ASP A 1 186 ? -12.75 -6.836 -17.141 1 97.94 186 ASP A N 1
ATOM 1405 C CA . ASP A 1 186 ? -13.609 -5.895 -16.422 1 97.94 186 ASP A CA 1
ATOM 1406 C C . ASP A 1 186 ? -14.117 -6.5 -15.117 1 97.94 186 ASP A C 1
ATOM 1408 O O . ASP A 1 186 ? -14.102 -5.844 -14.078 1 97.94 186 ASP A O 1
ATOM 1412 N N . GLU A 1 187 ? -14.539 -7.715 -15.25 1 97.38 187 GLU A N 1
ATOM 1413 C CA . GLU A 1 187 ? -15.016 -8.406 -14.055 1 97.38 187 GLU A CA 1
ATOM 1414 C C . GLU A 1 187 ? -13.875 -8.648 -13.07 1 97.38 187 GLU A C 1
ATOM 1416 O O . GLU A 1 187 ? -14.078 -8.594 -11.852 1 97.38 187 GLU A O 1
ATOM 1421 N N . PHE A 1 188 ? -12.758 -8.984 -13.57 1 98.19 188 PHE A N 1
ATOM 1422 C CA . PHE A 1 188 ? -11.586 -9.164 -12.727 1 98.19 188 PHE A CA 1
ATOM 1423 C C . PHE A 1 188 ? -11.258 -7.879 -11.977 1 98.19 188 PHE A C 1
ATOM 1425 O O . PHE A 1 188 ? -10.953 -7.91 -10.781 1 98.19 188 PHE A O 1
ATOM 1432 N N . ASN A 1 189 ? -11.336 -6.758 -12.68 1 97.94 189 ASN A N 1
ATOM 1433 C CA . ASN A 1 189 ? -11.133 -5.449 -12.07 1 97.94 189 ASN A CA 1
ATOM 1434 C C . ASN A 1 189 ? -12.133 -5.191 -10.945 1 97.94 189 ASN A C 1
ATOM 1436 O O . ASN A 1 189 ? -11.758 -4.707 -9.875 1 97.94 189 ASN A O 1
ATOM 1440 N N . LYS A 1 190 ? -13.32 -5.543 -11.227 1 96.62 190 LYS A N 1
ATOM 1441 C CA . LYS A 1 190 ? -14.359 -5.375 -10.211 1 96.62 190 LYS A CA 1
ATOM 1442 C C . LYS A 1 190 ? -14.086 -6.25 -8.992 1 96.62 190 LYS A C 1
ATOM 1444 O O . LYS A 1 190 ? -14.297 -5.824 -7.855 1 96.62 190 LYS A O 1
ATOM 1449 N N . TYR A 1 191 ? -13.633 -7.48 -9.219 1 95.94 191 TYR A N 1
ATOM 1450 C CA . TYR A 1 191 ? -13.266 -8.398 -8.148 1 95.94 191 TYR A CA 1
ATOM 1451 C C . TYR A 1 191 ? -12.203 -7.781 -7.246 1 95.94 191 TYR A C 1
ATOM 1453 O O . TYR A 1 191 ? -12.328 -7.805 -6.02 1 95.94 191 TYR A O 1
ATOM 1461 N N . LEU A 1 192 ? -11.188 -7.129 -7.848 1 95.5 192 LEU A N 1
ATOM 1462 C CA . LEU A 1 192 ? -10.102 -6.539 -7.07 1 95.5 192 LEU A CA 1
ATOM 1463 C C . LEU A 1 192 ? -10.625 -5.418 -6.176 1 95.5 192 LEU A C 1
ATOM 1465 O O . LEU A 1 192 ? -10.211 -5.301 -5.02 1 95.5 192 LEU A O 1
ATOM 1469 N N . ILE A 1 193 ? -11.531 -4.656 -6.68 1 93.94 193 ILE A N 1
ATOM 1470 C CA . ILE A 1 193 ? -12.07 -3.508 -5.957 1 93.94 193 ILE A CA 1
ATOM 1471 C C . ILE A 1 193 ? -13.062 -3.982 -4.898 1 93.94 193 ILE A C 1
ATOM 1473 O O . ILE A 1 193 ? -13.148 -3.4 -3.814 1 93.94 193 ILE A O 1
ATOM 1477 N N . SER A 1 194 ? -13.75 -5 -5.191 1 90.19 194 SER A N 1
ATOM 1478 C CA . SER A 1 194 ? -14.773 -5.5 -4.277 1 90.19 194 SER A CA 1
ATOM 1479 C C . SER A 1 194 ? -14.148 -6.094 -3.02 1 90.19 194 SER A C 1
ATOM 1481 O O . SER A 1 194 ? -14.82 -6.234 -1.994 1 90.19 194 SER A O 1
ATOM 1483 N N . ASN A 1 195 ? -12.906 -6.445 -3.066 1 86.56 195 ASN A N 1
ATOM 1484 C CA . ASN A 1 195 ? -12.227 -7.07 -1.937 1 86.56 195 ASN A CA 1
ATOM 1485 C C . ASN A 1 195 ? -11.562 -6.035 -1.034 1 86.56 195 ASN A C 1
ATOM 1487 O O . ASN A 1 195 ? -10.891 -6.387 -0.062 1 86.56 195 ASN A O 1
ATOM 1491 N N . LEU A 1 196 ? -11.812 -4.828 -1.313 1 87.88 196 LEU A N 1
ATOM 1492 C CA . LEU A 1 196 ? -11.352 -3.775 -0.413 1 87.88 196 LEU A CA 1
ATOM 1493 C C . LEU A 1 196 ? -12.141 -3.799 0.895 1 87.88 196 LEU A C 1
ATOM 1495 O O . LEU A 1 196 ? -13.273 -4.277 0.933 1 87.88 196 LEU A O 1
ATOM 1499 N N . SER A 1 197 ? -11.445 -3.297 1.909 1 83.69 197 SER A N 1
ATOM 1500 C CA . SER A 1 197 ? -12.164 -3.131 3.17 1 83.69 197 SER A CA 1
ATOM 1501 C C . SER A 1 197 ? -13.438 -2.316 2.977 1 83.69 197 SER A C 1
ATOM 1503 O O . SER A 1 197 ? -13.461 -1.364 2.193 1 83.69 197 SER A O 1
ATOM 1505 N N . HIS A 1 198 ? -14.422 -2.678 3.727 1 80.69 198 HIS A N 1
ATOM 1506 C CA . HIS A 1 198 ? -15.695 -1.979 3.623 1 80.69 198 HIS A CA 1
ATOM 1507 C C . HIS A 1 198 ? -15.562 -0.522 4.055 1 80.69 198 HIS A C 1
ATOM 1509 O O . HIS A 1 198 ? -16.375 0.323 3.66 1 80.69 198 HIS A O 1
ATOM 1515 N N . VAL A 1 199 ? -14.547 -0.236 4.777 1 79.75 199 VAL A N 1
ATOM 1516 C CA . VAL A 1 199 ? -14.383 1.112 5.309 1 79.75 199 VAL A CA 1
ATOM 1517 C C . VAL A 1 199 ? -13.594 1.968 4.316 1 79.75 199 VAL A C 1
ATOM 1519 O O . VAL A 1 199 ? -13.391 3.16 4.543 1 79.75 199 VAL A O 1
ATOM 1522 N N . THR A 1 200 ? -13.18 1.321 3.248 1 88.44 200 THR A N 1
ATOM 1523 C CA . THR A 1 200 ? -12.469 2.105 2.244 1 88.44 200 THR A CA 1
ATOM 1524 C C . THR A 1 200 ? -13.375 3.195 1.673 1 88.44 200 THR A C 1
ATOM 1526 O O . THR A 1 200 ? -14.438 2.904 1.124 1 88.44 200 THR A O 1
ATOM 1529 N N . PRO A 1 201 ? -12.938 4.441 1.739 1 91.12 201 PRO A N 1
ATOM 1530 C CA . PRO A 1 201 ? -13.805 5.539 1.302 1 91.12 201 PRO A CA 1
ATOM 1531 C C . PRO A 1 201 ? -13.969 5.59 -0.215 1 91.12 201 PRO A C 1
ATOM 1533 O O . PRO A 1 201 ? -13.109 5.105 -0.952 1 91.12 201 PRO A O 1
ATOM 1536 N N . ARG A 1 202 ? -15.008 6.211 -0.638 1 92.75 202 ARG A N 1
ATOM 1537 C CA . ARG A 1 202 ? -15.383 6.289 -2.045 1 92.75 202 ARG A CA 1
ATOM 1538 C C . ARG A 1 202 ? -14.273 6.934 -2.873 1 92.75 202 ARG A C 1
ATOM 1540 O O . ARG A 1 202 ? -13.93 6.441 -3.951 1 92.75 202 ARG A O 1
ATOM 1547 N N . PRO A 1 203 ? -13.641 8.023 -2.418 1 94.25 203 PRO A N 1
ATOM 1548 C CA . PRO A 1 203 ? -12.602 8.633 -3.254 1 94.25 203 PRO A CA 1
ATOM 1549 C C . PRO A 1 203 ? -11.43 7.695 -3.514 1 94.25 203 PRO A C 1
ATOM 1551 O O . PRO A 1 203 ? -10.82 7.75 -4.582 1 94.25 203 PRO A O 1
ATOM 1554 N N . VAL A 1 204 ? -11.133 6.871 -2.566 1 95.19 204 VAL A N 1
ATOM 1555 C CA . VAL A 1 204 ? -10.047 5.91 -2.727 1 95.19 204 VAL A CA 1
ATOM 1556 C C . VAL A 1 204 ? -10.453 4.84 -3.738 1 95.19 204 VAL A C 1
ATOM 1558 O O . VAL A 1 204 ? -9.68 4.508 -4.641 1 95.19 204 VAL A O 1
ATOM 1561 N N . ARG A 1 205 ? -11.656 4.379 -3.615 1 95.19 205 ARG A N 1
ATOM 1562 C CA . ARG A 1 205 ? -12.18 3.406 -4.574 1 95.19 205 ARG A CA 1
ATOM 1563 C C . ARG A 1 205 ? -12.188 3.98 -5.988 1 95.19 205 ARG A C 1
ATOM 1565 O O . ARG A 1 205 ? -11.812 3.295 -6.941 1 95.19 205 ARG A O 1
ATOM 1572 N N . ASP A 1 206 ? -12.617 5.184 -6.039 1 96.69 206 ASP A N 1
ATOM 1573 C CA . ASP A 1 206 ? -12.656 5.855 -7.332 1 96.69 206 ASP A CA 1
ATOM 1574 C C . ASP A 1 206 ? -11.258 5.965 -7.938 1 96.69 206 ASP A C 1
ATOM 1576 O O . ASP A 1 206 ? -11.078 5.773 -9.141 1 96.69 206 ASP A O 1
ATOM 1580 N N . ALA A 1 207 ? -10.289 6.281 -7.121 1 97.44 207 ALA A N 1
ATOM 1581 C CA . ALA A 1 207 ? -8.914 6.395 -7.59 1 97.44 207 ALA A CA 1
ATOM 1582 C C . ALA A 1 207 ? -8.414 5.07 -8.164 1 97.44 207 ALA A C 1
ATOM 1584 O O . ALA A 1 207 ? -7.781 5.047 -9.227 1 97.44 207 ALA A O 1
ATOM 1585 N N . PHE A 1 208 ? -8.719 3.988 -7.5 1 97.75 208 PHE A N 1
ATOM 1586 C CA . PHE A 1 208 ? -8.305 2.666 -7.965 1 97.75 208 PHE A CA 1
ATOM 1587 C C . PHE A 1 208 ? -8.984 2.324 -9.289 1 97.75 208 PHE A C 1
ATOM 1589 O O . PHE A 1 208 ? -8.32 1.905 -10.234 1 97.75 208 PHE A O 1
ATOM 1596 N N . THR A 1 209 ? -10.266 2.541 -9.312 1 97.38 209 THR A N 1
ATOM 1597 C CA . THR A 1 209 ? -11.047 2.193 -10.492 1 97.38 209 THR A CA 1
ATOM 1598 C C . THR A 1 209 ? -10.578 2.994 -11.703 1 97.38 209 THR A C 1
ATOM 1600 O O . THR A 1 209 ? -10.484 2.457 -12.812 1 97.38 209 THR A O 1
ATOM 1603 N N . ARG A 1 210 ? -10.234 4.184 -11.484 1 96.75 210 ARG A N 1
ATOM 1604 C CA . ARG A 1 210 ? -9.82 5.066 -12.57 1 96.75 210 ARG A CA 1
ATOM 1605 C C . ARG A 1 210 ? -8.5 4.598 -13.18 1 96.75 210 ARG A C 1
ATOM 1607 O O . ARG A 1 210 ? -8.266 4.797 -14.375 1 96.75 210 ARG A O 1
ATOM 1614 N N . GLN A 1 211 ? -7.703 3.957 -12.445 1 96.94 211 GLN A N 1
ATOM 1615 C CA . GLN A 1 211 ? -6.379 3.568 -12.922 1 96.94 211 GLN A CA 1
ATOM 1616 C C . GLN A 1 211 ? -6.398 2.17 -13.531 1 96.94 211 GLN A C 1
ATOM 1618 O O . GLN A 1 211 ? -5.43 1.748 -14.164 1 96.94 211 GLN A O 1
ATOM 1623 N N . GLN A 1 212 ? -7.418 1.464 -13.305 1 97.38 212 GLN A N 1
ATOM 1624 C CA . GLN A 1 212 ? -7.523 0.12 -13.859 1 97.38 212 GLN A CA 1
ATOM 1625 C C . GLN A 1 212 ? -7.637 0.162 -15.383 1 97.38 212 GLN A C 1
ATOM 1627 O O . GLN A 1 212 ? -8.359 0.997 -15.93 1 97.38 212 GLN A O 1
ATOM 1632 N N . ARG A 1 213 ? -6.848 -0.638 -16.047 1 96.56 213 ARG A N 1
ATOM 1633 C CA . ARG A 1 213 ? -6.973 -0.889 -17.484 1 96.56 213 ARG A CA 1
ATOM 1634 C C . ARG A 1 213 ? -7.73 -2.186 -17.75 1 96.56 213 ARG A C 1
ATOM 1636 O O . ARG A 1 213 ? -7.867 -3.023 -16.859 1 96.56 213 ARG A O 1
ATOM 1643 N N . ASN A 1 214 ? -8.266 -2.363 -18.953 1 95.44 214 ASN A N 1
ATOM 1644 C CA . ASN A 1 214 ? -9.008 -3.574 -19.281 1 95.44 214 ASN A CA 1
ATOM 1645 C C . ASN A 1 214 ? -8.633 -4.105 -20.656 1 95.44 214 ASN A C 1
ATOM 1647 O O . ASN A 1 214 ? -9.414 -4.82 -21.297 1 95.44 214 ASN A O 1
ATOM 1651 N N . GLY A 1 215 ? -7.484 -3.814 -21.141 1 96.69 215 GLY A N 1
ATOM 1652 C CA . GLY A 1 215 ? -7.074 -4.234 -22.469 1 96.69 215 GLY A CA 1
ATOM 1653 C C . GLY A 1 215 ? -5.926 -5.227 -22.469 1 96.69 215 GLY A C 1
ATOM 1654 O O . GLY A 1 215 ? -5.266 -5.434 -23.484 1 96.69 215 GLY A O 1
ATOM 1655 N N . HIS A 1 216 ? -5.676 -5.852 -21.359 1 97.81 216 HIS A N 1
ATOM 1656 C CA . HIS A 1 216 ? -4.582 -6.816 -21.281 1 97.81 216 HIS A CA 1
ATOM 1657 C C . HIS A 1 216 ? -4.969 -8.148 -21.922 1 97.81 216 HIS A C 1
ATOM 1659 O O . HIS A 1 216 ? -6.148 -8.508 -21.938 1 97.81 216 HIS A O 1
ATOM 1665 N N . ARG A 1 217 ? -3.943 -8.836 -22.422 1 97.25 217 ARG A N 1
ATOM 1666 C CA . ARG A 1 217 ? -4.164 -10.234 -22.797 1 97.25 217 ARG A CA 1
ATOM 1667 C C . ARG A 1 217 ? -4.449 -11.086 -21.562 1 97.25 217 ARG A C 1
ATOM 1669 O O . ARG A 1 217 ? -3.869 -10.867 -20.5 1 97.25 217 ARG A O 1
ATOM 1676 N N . ILE A 1 218 ? -5.34 -12.062 -21.766 1 98.38 218 ILE A N 1
ATOM 1677 C CA . ILE A 1 218 ? -5.535 -13.086 -20.75 1 98.38 218 ILE A CA 1
ATOM 1678 C C . ILE A 1 218 ? -4.609 -14.273 -21.031 1 98.38 218 ILE A C 1
ATOM 1680 O O . ILE A 1 218 ? -4.66 -14.867 -22.109 1 98.38 218 ILE A O 1
ATOM 1684 N N . VAL A 1 219 ? -3.746 -14.609 -20.047 1 98.25 219 VAL A N 1
ATOM 1685 C CA . VAL A 1 219 ? -2.713 -15.602 -20.312 1 98.25 219 VAL A CA 1
ATOM 1686 C C . VAL A 1 219 ? -2.611 -16.578 -19.141 1 98.25 219 VAL A C 1
ATOM 1688 O O . VAL A 1 219 ? -3.105 -16.281 -18.047 1 98.25 219 VAL A O 1
ATOM 1691 N N . PHE A 1 220 ? -2.014 -17.719 -19.422 1 98.38 220 PHE A N 1
ATOM 1692 C CA . PHE A 1 220 ? -1.769 -18.719 -18.391 1 98.38 220 PHE A CA 1
ATOM 1693 C C . PHE A 1 220 ? -0.756 -18.203 -17.359 1 98.38 220 PHE A C 1
ATOM 1695 O O . PHE A 1 220 ? 0.298 -17.688 -17.734 1 98.38 220 PHE A O 1
ATOM 1702 N N . THR A 1 221 ? -1.078 -18.219 -16.094 1 98.31 221 THR A N 1
ATOM 1703 C CA . THR A 1 221 ? -0.335 -17.625 -15 1 98.31 221 THR A CA 1
ATOM 1704 C C . THR A 1 221 ? -0.136 -18.625 -13.867 1 98.31 221 THR A C 1
ATOM 1706 O O . THR A 1 221 ? -1.059 -19.359 -13.516 1 98.31 221 THR A O 1
ATOM 1709 N N . HIS A 1 222 ? 1.06 -18.766 -13.312 1 97.94 222 HIS A N 1
ATOM 1710 C CA . HIS A 1 222 ? 1.347 -19.625 -12.172 1 97.94 222 HIS A CA 1
ATOM 1711 C C . HIS A 1 222 ? 0.799 -19.031 -10.875 1 97.94 222 HIS A C 1
ATOM 1713 O O . HIS A 1 222 ? 0.177 -19.734 -10.078 1 97.94 222 HIS A O 1
ATOM 1719 N N . GLY A 1 223 ? 1.09 -17.688 -10.68 1 96.69 223 GLY A N 1
ATOM 1720 C CA . GLY A 1 223 ? 0.504 -16.938 -9.586 1 96.69 223 GLY A CA 1
ATOM 1721 C C . GLY A 1 223 ? 1.339 -16.969 -8.32 1 96.69 223 GLY A C 1
ATOM 1722 O O . GLY A 1 223 ? 1.026 -16.297 -7.34 1 96.69 223 GLY A O 1
ATOM 1723 N N . ASP A 1 224 ? 2.395 -17.781 -8.227 1 95.19 224 ASP A N 1
ATOM 1724 C CA . ASP A 1 224 ? 3.311 -17.859 -7.09 1 95.19 224 ASP A CA 1
ATOM 1725 C C . ASP A 1 224 ? 4.703 -18.297 -7.531 1 95.19 224 ASP A C 1
ATOM 1727 O O . ASP A 1 224 ? 5.27 -19.234 -6.965 1 95.19 224 ASP A O 1
ATOM 1731 N N . LEU A 1 225 ? 5.223 -17.578 -8.445 1 95.12 225 LEU A N 1
ATOM 1732 C CA . LEU A 1 225 ? 6.562 -17.875 -8.945 1 95.12 225 LEU A CA 1
ATOM 1733 C C . LEU A 1 225 ? 7.625 -17.453 -7.938 1 95.12 225 LEU A C 1
ATOM 1735 O O . LEU A 1 225 ? 8.422 -16.547 -8.203 1 95.12 225 LEU A O 1
ATOM 1739 N N . SER A 1 226 ? 7.719 -18.125 -6.848 1 94.25 226 SER A N 1
ATOM 1740 C CA . SER A 1 226 ? 8.695 -17.906 -5.781 1 94.25 226 SER A CA 1
ATOM 1741 C C . SER A 1 226 ? 9.789 -18.969 -5.812 1 94.25 226 SER A C 1
ATOM 1743 O O . SER A 1 226 ? 9.578 -20.062 -6.309 1 94.25 226 SER A O 1
ATOM 1745 N N . PRO A 1 227 ? 10.938 -18.641 -5.266 1 95.56 227 PRO A N 1
ATOM 1746 C CA . PRO A 1 227 ? 12.047 -19.594 -5.293 1 95.56 227 PRO A CA 1
ATOM 1747 C C . PRO A 1 227 ? 11.695 -20.938 -4.633 1 95.56 227 PRO A C 1
ATOM 1749 O O . PRO A 1 227 ? 12.219 -21.969 -5.027 1 95.56 227 PRO A O 1
ATOM 1752 N N . ARG A 1 228 ? 10.812 -20.938 -3.674 1 93.25 228 ARG A N 1
ATOM 1753 C CA . ARG A 1 228 ? 10.422 -22.156 -2.986 1 93.25 228 ARG A CA 1
ATOM 1754 C C . ARG A 1 228 ? 9.656 -23.094 -3.918 1 93.25 228 ARG A C 1
ATOM 1756 O O . ARG A 1 228 ? 9.586 -24.297 -3.676 1 93.25 228 ARG A O 1
ATOM 1763 N N . ASN A 1 229 ? 9.141 -22.578 -5.023 1 95.81 229 ASN A N 1
ATOM 1764 C CA . ASN A 1 229 ? 8.32 -23.359 -5.934 1 95.81 229 ASN A CA 1
ATOM 1765 C C . ASN A 1 229 ? 9.07 -23.703 -7.219 1 95.81 229 ASN A C 1
ATOM 1767 O O . ASN A 1 229 ? 8.477 -24.203 -8.18 1 95.81 229 ASN A O 1
ATOM 1771 N N . ILE A 1 230 ? 10.297 -23.375 -7.234 1 97.69 230 ILE A N 1
ATOM 1772 C CA . ILE A 1 230 ? 11.164 -23.672 -8.359 1 97.69 230 ILE A CA 1
ATOM 1773 C C . ILE A 1 230 ? 12.203 -24.734 -7.953 1 97.69 230 ILE A C 1
ATOM 1775 O O . ILE A 1 230 ? 13.031 -24.484 -7.078 1 97.69 230 ILE A O 1
ATOM 1779 N N . ILE A 1 231 ? 12.094 -25.906 -8.617 1 98.12 231 ILE A N 1
ATOM 1780 C CA . ILE A 1 231 ? 13.008 -27 -8.289 1 98.12 231 ILE A CA 1
ATOM 1781 C C . ILE A 1 231 ? 14.172 -27.016 -9.273 1 98.12 231 ILE A C 1
ATOM 1783 O O . ILE A 1 231 ? 13.961 -26.953 -10.492 1 98.12 231 ILE A O 1
ATOM 1787 N N . VAL A 1 232 ? 15.406 -27.062 -8.727 1 98.31 232 VAL A N 1
ATOM 1788 C CA . VAL A 1 232 ? 16.594 -26.984 -9.578 1 98.31 232 VAL A CA 1
ATOM 1789 C C . VAL A 1 232 ? 17.484 -28.188 -9.328 1 98.31 232 VAL A C 1
ATOM 1791 O O . VAL A 1 232 ? 17.469 -28.766 -8.234 1 98.31 232 VAL A O 1
ATOM 1794 N N . SER A 1 233 ? 18.125 -28.625 -10.336 1 97.38 233 SER A N 1
ATOM 1795 C CA . SER A 1 233 ? 19.203 -29.609 -10.328 1 97.38 233 SER A CA 1
ATOM 1796 C C . SER A 1 233 ? 20.328 -29.219 -11.273 1 97.38 233 SER A C 1
ATOM 1798 O O . SER A 1 233 ? 20.094 -28.984 -12.461 1 97.38 233 SER A O 1
ATOM 1800 N N . ASN A 1 234 ? 21.562 -29.078 -10.789 1 92.38 234 ASN A N 1
ATOM 1801 C CA . ASN A 1 234 ? 22.719 -28.703 -11.594 1 92.38 234 ASN A CA 1
ATOM 1802 C C . ASN A 1 234 ? 22.469 -27.406 -12.367 1 92.38 234 ASN A C 1
ATOM 1804 O O . ASN A 1 234 ? 22.656 -27.375 -13.586 1 92.38 234 ASN A O 1
ATOM 1808 N N . ASP A 1 235 ? 21.922 -26.422 -11.773 1 90.75 235 ASP A N 1
ATOM 1809 C CA . ASP A 1 235 ? 21.703 -25.078 -12.273 1 90.75 235 ASP A CA 1
ATOM 1810 C C . ASP A 1 235 ? 20.672 -25.062 -13.398 1 90.75 235 ASP A C 1
ATOM 1812 O O . ASP A 1 235 ? 20.672 -24.172 -14.25 1 90.75 235 ASP A O 1
ATOM 1816 N N . ARG A 1 236 ? 19.875 -26.078 -13.359 1 97.5 236 ARG A N 1
ATOM 1817 C CA . ARG A 1 236 ? 18.766 -26.156 -14.305 1 97.5 236 ARG A CA 1
ATOM 1818 C C . ARG A 1 236 ? 17.438 -26.312 -13.578 1 97.5 236 ARG A C 1
ATOM 1820 O O . ARG A 1 236 ? 17.344 -27.047 -12.602 1 97.5 236 ARG A O 1
ATOM 1827 N N . ILE A 1 237 ? 16.516 -25.578 -14.102 1 98.62 237 ILE A N 1
ATOM 1828 C CA . ILE A 1 237 ? 15.18 -25.75 -13.547 1 98.62 237 ILE A CA 1
ATOM 1829 C C . ILE A 1 237 ? 14.609 -27.094 -14.023 1 98.62 237 ILE A C 1
ATOM 1831 O O . ILE A 1 237 ? 14.477 -27.328 -15.227 1 98.62 237 ILE A O 1
ATOM 1835 N N . VAL A 1 238 ? 14.203 -27.938 -13.078 1 98.44 238 VAL A N 1
ATOM 1836 C CA . VAL A 1 238 ? 13.727 -29.266 -13.438 1 98.44 238 VAL A CA 1
ATOM 1837 C C . VAL A 1 238 ? 12.258 -29.406 -13.047 1 98.44 238 VAL A C 1
ATOM 1839 O O . VAL A 1 238 ? 11.633 -30.438 -13.336 1 98.44 238 VAL A O 1
ATOM 1842 N N . GLY A 1 239 ? 11.75 -28.375 -12.406 1 98.44 239 GLY A N 1
ATOM 1843 C CA . GLY A 1 239 ? 10.344 -28.453 -12.055 1 98.44 239 GLY A CA 1
ATOM 1844 C C . GLY A 1 239 ? 9.781 -27.141 -11.531 1 98.44 239 GLY A C 1
ATOM 1845 O O . GLY A 1 239 ? 10.469 -26.422 -10.805 1 98.44 239 GLY A O 1
ATOM 1846 N N . LEU A 1 240 ? 8.602 -26.812 -11.875 1 98.44 240 LEU A N 1
ATOM 1847 C CA . LEU A 1 240 ? 7.75 -25.812 -11.234 1 98.44 240 LEU A CA 1
ATOM 1848 C C . LEU A 1 240 ? 6.617 -26.484 -10.461 1 98.44 240 LEU A C 1
ATOM 1850 O O . LEU A 1 240 ? 5.848 -27.266 -11.039 1 98.44 240 LEU A O 1
ATOM 1854 N N . VAL A 1 241 ? 6.555 -26.141 -9.172 1 97.25 241 VAL A N 1
ATOM 1855 C CA . VAL A 1 241 ? 5.586 -26.859 -8.352 1 97.25 241 VAL A CA 1
ATOM 1856 C C . VAL A 1 241 ? 4.645 -25.875 -7.668 1 97.25 241 VAL A C 1
ATOM 1858 O O . VAL A 1 241 ? 4.832 -24.656 -7.762 1 97.25 241 VAL A O 1
ATOM 1861 N N . ASP A 1 242 ? 3.551 -26.359 -7.074 1 95.56 242 ASP A N 1
ATOM 1862 C CA . ASP A 1 242 ? 2.539 -25.625 -6.32 1 95.56 242 ASP A CA 1
ATOM 1863 C C . ASP A 1 242 ? 1.753 -24.688 -7.234 1 95.56 242 ASP A C 1
ATOM 1865 O O . ASP A 1 242 ? 1.895 -23.469 -7.145 1 95.56 242 ASP A O 1
ATOM 1869 N N . TRP A 1 243 ? 0.87 -25.25 -7.949 1 97.19 243 TRP A N 1
ATOM 1870 C CA . TRP A 1 243 ? 0.079 -24.547 -8.953 1 97.19 243 TRP A CA 1
ATOM 1871 C C . TRP A 1 243 ? -1.3 -24.188 -8.406 1 97.19 243 TRP A C 1
ATOM 1873 O O . TRP A 1 243 ? -2.266 -24.078 -9.172 1 97.19 243 TRP A O 1
ATOM 1883 N N . GLU A 1 244 ? -1.384 -23.984 -7.172 1 94.69 244 GLU A N 1
ATOM 1884 C CA . GLU A 1 244 ? -2.689 -23.828 -6.539 1 94.69 244 GLU A CA 1
ATOM 1885 C C . GLU A 1 244 ? -3.301 -22.469 -6.879 1 94.69 244 GLU A C 1
ATOM 1887 O O . GLU A 1 244 ? -4.516 -22.281 -6.777 1 94.69 244 GLU A O 1
ATOM 1892 N N . GLU A 1 245 ? -2.482 -21.516 -7.297 1 95.69 245 GLU A N 1
ATOM 1893 C CA . GLU A 1 245 ? -2.992 -20.188 -7.637 1 95.69 245 GLU A CA 1
ATOM 1894 C C . GLU A 1 245 ? -3.008 -19.969 -9.148 1 95.69 245 GLU A C 1
ATOM 1896 O O . GLU A 1 245 ? -3.283 -18.875 -9.617 1 95.69 245 GLU A O 1
ATOM 1901 N N . ALA A 1 246 ? -2.773 -20.984 -9.859 1 97.88 246 ALA A N 1
ATOM 1902 C CA . ALA A 1 246 ? -2.621 -20.875 -11.305 1 97.88 246 ALA A CA 1
ATOM 1903 C C . ALA A 1 246 ? -3.98 -20.75 -11.992 1 97.88 246 ALA A C 1
ATOM 1905 O O . ALA A 1 246 ? -4.996 -21.203 -11.453 1 97.88 246 ALA A O 1
ATOM 1906 N N . GLY A 1 247 ? -3.947 -20.172 -13.164 1 98.19 247 GLY A N 1
ATOM 1907 C CA . GLY A 1 247 ? -5.125 -20 -14 1 98.19 247 GLY A CA 1
ATOM 1908 C C . GLY A 1 247 ? -4.91 -19.016 -15.141 1 98.19 247 GLY A C 1
ATOM 1909 O O . GLY A 1 247 ? -3.773 -18.781 -15.555 1 98.19 247 GLY A O 1
ATOM 1910 N N . TRP A 1 248 ? -6.027 -18.625 -15.695 1 98.5 248 TRP A N 1
ATOM 1911 C CA . TRP A 1 248 ? -6.035 -17.625 -16.75 1 98.5 248 TRP A CA 1
ATOM 1912 C C . TRP A 1 248 ? -6.297 -16.234 -16.188 1 98.5 248 TRP A C 1
ATOM 1914 O O . TRP A 1 248 ? -7.359 -15.984 -15.617 1 98.5 248 TRP A O 1
ATOM 1924 N N . PHE A 1 249 ? -5.301 -15.305 -16.344 1 98.62 249 PHE A N 1
ATOM 1925 C CA . PHE A 1 249 ? -5.402 -13.984 -15.734 1 98.62 249 PHE A CA 1
ATOM 1926 C C . PHE A 1 249 ? -4.812 -12.922 -16.656 1 98.62 249 PHE A C 1
ATOM 1928 O O . PHE A 1 249 ? -4.145 -13.242 -17.641 1 98.62 249 PHE A O 1
ATOM 1935 N N . PRO A 1 250 ? -5.148 -11.648 -16.375 1 98.5 250 PRO A N 1
ATOM 1936 C CA . PRO A 1 250 ? -4.445 -10.609 -17.125 1 98.5 250 PRO A CA 1
ATOM 1937 C C . PRO A 1 250 ? -2.926 -10.75 -17.047 1 98.5 250 PRO A C 1
ATOM 1939 O O . PRO A 1 250 ? -2.389 -11.117 -16 1 98.5 250 PRO A O 1
ATOM 1942 N N . GLU A 1 251 ? -2.248 -10.469 -18.094 1 98.25 251 GLU A N 1
ATOM 1943 C CA . GLU A 1 251 ? -0.831 -10.781 -18.266 1 98.25 251 GLU A CA 1
ATOM 1944 C C . GLU A 1 251 ? 0.011 -10.102 -17.188 1 98.25 251 GLU A C 1
ATOM 1946 O O . GLU A 1 251 ? 1.113 -10.562 -16.875 1 98.25 251 GLU A O 1
ATOM 1951 N N . TYR A 1 252 ? -0.5 -9.039 -16.562 1 98.44 252 TYR A N 1
ATOM 1952 C CA . TYR A 1 252 ? 0.272 -8.352 -15.539 1 98.44 252 TYR A CA 1
ATOM 1953 C C . TYR A 1 252 ? 0.246 -9.125 -14.227 1 98.44 252 TYR A C 1
ATOM 1955 O O . TYR A 1 252 ? 1.056 -8.867 -13.328 1 98.44 252 TYR A O 1
ATOM 1963 N N . TRP A 1 253 ? -0.605 -10.055 -14.047 1 98.31 253 TRP A N 1
ATOM 1964 C CA . TRP A 1 253 ? -0.904 -10.688 -12.766 1 98.31 253 TRP A CA 1
ATOM 1965 C C . TRP A 1 253 ? 0.304 -11.461 -12.25 1 98.31 253 TRP A C 1
ATOM 1967 O O . TRP A 1 253 ? 0.635 -11.375 -11.062 1 98.31 253 TRP A O 1
ATOM 1977 N N . GLU A 1 254 ? 0.993 -12.172 -13.109 1 98 254 GLU A N 1
ATOM 1978 C CA . GLU A 1 254 ? 2.205 -12.883 -12.719 1 98 254 GLU A CA 1
ATOM 1979 C C . GLU A 1 254 ? 3.266 -11.922 -12.188 1 98 254 GLU A C 1
ATOM 1981 O O . GLU A 1 254 ? 3.953 -12.227 -11.211 1 98 254 GLU A O 1
ATOM 1986 N N . TYR A 1 255 ? 3.32 -10.797 -12.797 1 97.81 255 TYR A N 1
ATOM 1987 C CA . TYR A 1 255 ? 4.34 -9.805 -12.477 1 97.81 255 TYR A CA 1
ATOM 1988 C C . TYR A 1 255 ? 4.102 -9.203 -11.102 1 97.81 255 TYR A C 1
ATOM 1990 O O . TYR A 1 255 ? 5.02 -9.125 -10.281 1 97.81 255 TYR A O 1
ATOM 1998 N N . VAL A 1 256 ? 2.887 -8.781 -10.883 1 97.31 256 VAL A N 1
ATOM 1999 C CA . VAL A 1 256 ? 2.625 -8.109 -9.609 1 97.31 256 VAL A CA 1
ATOM 2000 C C . VAL A 1 256 ? 2.682 -9.125 -8.469 1 97.31 256 VAL A C 1
ATOM 2002 O O . VAL A 1 256 ? 3.182 -8.82 -7.387 1 97.31 256 VAL A O 1
ATOM 2005 N N . LYS A 1 257 ? 2.242 -10.367 -8.695 1 96.38 257 LYS A N 1
ATOM 2006 C CA . LYS A 1 257 ? 2.289 -11.406 -7.676 1 96.38 257 LYS A CA 1
ATOM 2007 C C . LYS A 1 257 ? 3.729 -11.797 -7.352 1 96.38 257 LYS A C 1
ATOM 2009 O O . LYS A 1 257 ? 4.039 -12.148 -6.211 1 96.38 257 LYS A O 1
ATOM 2014 N N . PHE A 1 258 ? 4.562 -11.711 -8.312 1 96.5 258 PHE A N 1
ATOM 2015 C CA . PHE A 1 258 ? 5.984 -12 -8.164 1 96.5 258 PHE A CA 1
ATOM 2016 C C . PHE A 1 258 ? 6.586 -11.172 -7.035 1 96.5 258 PHE A C 1
ATOM 2018 O O . PHE A 1 258 ? 7.367 -11.688 -6.23 1 96.5 258 PHE A O 1
ATOM 2025 N N . PHE A 1 259 ? 6.16 -9.922 -6.895 1 94.56 259 PHE A N 1
ATOM 2026 C CA . PHE A 1 259 ? 6.734 -9.016 -5.906 1 94.56 259 PHE A CA 1
ATOM 2027 C C . PHE A 1 259 ? 6.031 -9.164 -4.562 1 94.56 259 PHE A C 1
ATOM 2029 O O . PHE A 1 259 ? 6.582 -8.789 -3.523 1 94.56 259 PHE A O 1
ATOM 2036 N N . LEU A 1 260 ? 4.836 -9.609 -4.602 1 89.12 260 LEU A N 1
ATOM 2037 C CA . LEU A 1 260 ? 4.109 -9.859 -3.359 1 89.12 260 LEU A CA 1
ATOM 2038 C C . LEU A 1 260 ? 4.695 -11.062 -2.621 1 89.12 260 LEU A C 1
ATOM 2040 O O . LEU A 1 260 ? 4.77 -11.062 -1.391 1 89.12 260 LEU A O 1
ATOM 2044 N N . ARG A 1 261 ? 5.102 -11.977 -3.375 1 76.56 261 ARG A N 1
ATOM 2045 C CA . ARG A 1 261 ? 5.465 -13.281 -2.826 1 76.56 261 ARG A CA 1
ATOM 2046 C C . ARG A 1 261 ? 6.945 -13.328 -2.467 1 76.56 261 ARG A C 1
ATOM 2048 O O . ARG A 1 261 ? 7.449 -14.367 -2.023 1 76.56 261 ARG A O 1
ATOM 2055 N N . THR A 1 262 ? 7.586 -12.227 -2.654 1 72.25 262 THR A N 1
ATOM 2056 C CA . THR A 1 262 ? 9.008 -12.203 -2.336 1 72.25 262 THR A CA 1
ATOM 2057 C C . THR A 1 262 ? 9.242 -11.664 -0.93 1 72.25 262 THR A C 1
ATOM 2059 O O . THR A 1 262 ? 8.633 -10.664 -0.534 1 72.25 262 THR A O 1
ATOM 2062 N N . GLY A 1 263 ? 9.906 -12.531 -0.198 1 66.56 263 GLY A N 1
ATOM 2063 C CA . GLY A 1 263 ? 10.25 -12.117 1.153 1 66.56 263 GLY A CA 1
ATOM 2064 C C . GLY A 1 263 ? 11.711 -11.742 1.315 1 66.56 263 GLY A C 1
ATOM 2065 O O . GLY A 1 263 ? 12.5 -11.875 0.375 1 66.56 263 GLY A O 1
ATOM 2066 N N . ALA A 1 264 ? 11.922 -11.148 2.43 1 64.88 264 ALA A N 1
ATOM 2067 C CA . ALA A 1 264 ? 13.297 -10.773 2.76 1 64.88 264 ALA A CA 1
ATOM 2068 C C . ALA A 1 264 ? 14.234 -11.977 2.633 1 64.88 264 ALA A C 1
ATOM 2070 O O . ALA A 1 264 ? 15.391 -11.82 2.252 1 64.88 264 ALA A O 1
ATOM 2071 N N . GLU A 1 265 ? 13.648 -13.102 2.764 1 69.75 265 GLU A N 1
ATOM 2072 C CA . GLU A 1 265 ? 14.438 -14.328 2.756 1 69.75 265 GLU A CA 1
ATOM 2073 C C . GLU A 1 265 ? 14.883 -14.695 1.342 1 69.75 265 GLU A C 1
ATOM 2075 O O . GLU A 1 265 ? 15.828 -15.461 1.161 1 69.75 265 GLU A O 1
ATOM 2080 N N . ASP A 1 266 ? 14.281 -14.031 0.448 1 79.19 266 ASP A N 1
ATOM 2081 C CA . ASP A 1 266 ? 14.586 -14.375 -0.939 1 79.19 266 ASP A CA 1
ATOM 2082 C C . ASP A 1 266 ? 15.703 -13.5 -1.493 1 79.19 266 ASP A C 1
ATOM 2084 O O . ASP A 1 266 ? 16.109 -13.656 -2.648 1 79.19 266 ASP A O 1
ATOM 2088 N N . GLY A 1 267 ? 16.172 -12.617 -0.658 1 82.19 267 GLY A N 1
ATOM 2089 C CA . GLY A 1 267 ? 17.344 -11.836 -1.025 1 82.19 267 GLY A CA 1
ATOM 2090 C C . GLY A 1 267 ? 17.109 -10.961 -2.244 1 82.19 267 GLY A C 1
ATOM 2091 O O . GLY A 1 267 ? 16.141 -10.195 -2.293 1 82.19 267 GLY A O 1
ATOM 2092 N N . ASP A 1 268 ? 17.984 -11.195 -3.262 1 90.88 268 ASP A N 1
ATOM 2093 C CA . ASP A 1 268 ? 17.953 -10.305 -4.414 1 90.88 268 ASP A CA 1
ATOM 2094 C C . ASP A 1 268 ? 17.078 -10.875 -5.527 1 90.88 268 ASP A C 1
ATOM 2096 O O . ASP A 1 268 ? 17.078 -10.375 -6.652 1 90.88 268 ASP A O 1
ATOM 2100 N N . TRP A 1 269 ? 16.297 -11.922 -5.25 1 94 269 TRP A N 1
ATOM 2101 C CA . TRP A 1 269 ? 15.43 -12.602 -6.203 1 94 269 TRP A CA 1
ATOM 2102 C C . TRP A 1 269 ? 14.539 -11.602 -6.938 1 94 269 TRP A C 1
ATOM 2104 O O . TRP A 1 269 ? 14.492 -11.602 -8.172 1 94 269 TRP A O 1
ATOM 2114 N N . PRO A 1 270 ? 13.93 -10.641 -6.223 1 93.25 270 PRO A N 1
ATOM 2115 C CA . PRO A 1 270 ? 13.031 -9.727 -6.938 1 93.25 270 PRO A CA 1
ATOM 2116 C C . PRO A 1 270 ? 13.766 -8.805 -7.902 1 93.25 270 PRO A C 1
ATOM 2118 O O . PRO A 1 270 ? 13.164 -8.25 -8.82 1 93.25 270 PRO A O 1
ATOM 2121 N N . SER A 1 271 ? 15.039 -8.656 -7.703 1 91.69 271 SER A N 1
ATOM 2122 C CA . SER A 1 271 ? 15.836 -7.781 -8.555 1 91.69 271 SER A CA 1
ATOM 2123 C C . SER A 1 271 ? 16.047 -8.391 -9.938 1 91.69 271 SER A C 1
ATOM 2125 O O . SER A 1 271 ? 16.484 -7.707 -10.867 1 91.69 271 SER A O 1
ATOM 2127 N N . TYR A 1 272 ? 15.664 -9.641 -10.117 1 95.81 272 TYR A N 1
ATOM 2128 C CA . TYR A 1 272 ? 15.844 -10.312 -11.398 1 95.81 272 TYR A CA 1
ATOM 2129 C C . TYR A 1 272 ? 14.562 -10.273 -12.219 1 95.81 272 TYR A C 1
ATOM 2131 O O . TYR A 1 272 ? 14.461 -10.93 -13.258 1 95.81 272 TYR A O 1
ATOM 2139 N N . ALA A 1 273 ? 13.625 -9.484 -11.789 1 96.75 273 ALA A N 1
ATOM 2140 C CA . ALA A 1 273 ? 12.352 -9.367 -12.492 1 96.75 273 ALA A CA 1
ATOM 2141 C C . ALA A 1 273 ? 12.562 -8.938 -13.945 1 96.75 273 ALA A C 1
ATOM 2143 O O . ALA A 1 273 ? 11.906 -9.453 -14.852 1 96.75 273 ALA A O 1
ATOM 2144 N N . TYR A 1 274 ? 13.492 -8.078 -14.211 1 96.69 274 TYR A N 1
ATOM 2145 C CA . TYR A 1 274 ? 13.703 -7.574 -15.562 1 96.69 274 TYR A CA 1
ATOM 2146 C C . TYR A 1 274 ? 14.242 -8.672 -16.469 1 96.69 274 TYR A C 1
ATOM 2148 O O . TYR A 1 274 ? 14.016 -8.648 -17.688 1 96.69 274 TYR A O 1
ATOM 2156 N N . GLU A 1 275 ? 14.984 -9.594 -15.953 1 97.44 275 GLU A N 1
ATOM 2157 C CA . GLU A 1 275 ? 15.492 -10.727 -16.719 1 97.44 275 GLU A CA 1
ATOM 2158 C C . GLU A 1 275 ? 14.406 -11.781 -16.922 1 97.44 275 GLU A C 1
ATOM 2160 O O . GLU A 1 275 ? 14.336 -12.406 -17.984 1 97.44 275 GLU A O 1
ATOM 2165 N N . ILE A 1 276 ? 13.602 -11.938 -15.969 1 98.06 276 ILE A N 1
ATOM 2166 C CA . ILE A 1 276 ? 12.617 -13.016 -15.938 1 98.06 276 ILE A CA 1
ATOM 2167 C C . ILE A 1 276 ? 11.43 -12.648 -16.828 1 98.06 276 ILE A C 1
ATOM 2169 O O . ILE A 1 276 ? 10.922 -13.484 -17.578 1 98.06 276 ILE A O 1
ATOM 2173 N N . PHE A 1 277 ? 11.008 -11.391 -16.688 1 98.12 277 PHE A N 1
ATOM 2174 C CA . PHE A 1 277 ? 9.789 -10.992 -17.359 1 98.12 277 PHE A CA 1
ATOM 2175 C C . PHE A 1 277 ? 10.102 -10.266 -18.672 1 98.12 277 PHE A C 1
ATOM 2177 O O . PHE A 1 277 ? 10.836 -9.266 -18.656 1 98.12 277 PHE A O 1
ATOM 2184 N N . PRO A 1 278 ? 9.461 -10.719 -19.781 1 94.62 278 PRO A N 1
ATOM 2185 C CA . PRO A 1 278 ? 9.664 -10.023 -21.047 1 94.62 278 PRO A CA 1
ATOM 2186 C C . PRO A 1 278 ? 9.031 -8.633 -21.062 1 94.62 278 PRO A C 1
ATOM 2188 O O . PRO A 1 278 ? 9.477 -7.754 -21.812 1 94.62 278 PRO A O 1
ATOM 2191 N N . GLU A 1 279 ? 7.996 -8.477 -20.312 1 95.62 279 GLU A N 1
ATOM 2192 C CA . GLU A 1 279 ? 7.305 -7.203 -20.172 1 95.62 279 GLU A CA 1
ATOM 2193 C C . GLU A 1 279 ? 7.168 -6.805 -18.703 1 95.62 279 GLU A C 1
ATOM 2195 O O . GLU A 1 279 ? 7.027 -7.664 -17.844 1 95.62 279 GLU A O 1
ATOM 2200 N N . VAL A 1 280 ? 7.246 -5.5 -18.516 1 96.25 280 VAL A N 1
ATOM 2201 C CA . VAL A 1 280 ? 7.078 -4.992 -17.156 1 96.25 280 VAL A CA 1
ATOM 2202 C C . VAL A 1 280 ? 5.766 -4.223 -17.062 1 96.25 280 VAL A C 1
ATOM 2204 O O . VAL A 1 280 ? 5.281 -3.672 -18.047 1 96.25 280 VAL A O 1
ATOM 2207 N N . TYR A 1 281 ? 5.172 -4.199 -15.922 1 97.81 281 TYR A N 1
ATOM 2208 C CA . TYR A 1 281 ? 3.867 -3.592 -15.672 1 97.81 281 TYR A CA 1
ATOM 2209 C C . TYR A 1 281 ? 3.924 -2.643 -14.484 1 97.81 281 TYR A C 1
ATOM 2211 O O . TYR A 1 281 ? 3.279 -2.883 -13.461 1 97.81 281 TYR A O 1
ATOM 2219 N N . HIS A 1 282 ? 4.551 -1.497 -14.742 1 97.38 282 HIS A N 1
ATOM 2220 C CA . HIS A 1 282 ? 4.828 -0.533 -13.68 1 97.38 282 HIS A CA 1
ATOM 2221 C C . HIS A 1 282 ? 3.535 0.025 -13.094 1 97.38 282 HIS A C 1
ATOM 2223 O O . HIS A 1 282 ? 3.381 0.091 -11.875 1 97.38 282 HIS A O 1
ATOM 2229 N N . ASP A 1 283 ? 2.609 0.416 -13.938 1 97.62 283 ASP A N 1
ATOM 2230 C CA . ASP A 1 283 ? 1.373 1.035 -13.469 1 97.62 283 ASP A CA 1
ATOM 2231 C C . ASP A 1 283 ? 0.536 0.045 -12.656 1 97.62 283 ASP A C 1
ATOM 2233 O O . ASP A 1 283 ? 0.012 0.389 -11.594 1 97.62 283 ASP A O 1
ATOM 2237 N N . GLU A 1 284 ? 0.464 -1.194 -13.18 1 98.31 284 GLU A N 1
ATOM 2238 C CA . GLU A 1 284 ? -0.305 -2.223 -12.484 1 98.31 284 GLU A CA 1
ATOM 2239 C C . GLU A 1 284 ? 0.338 -2.586 -11.148 1 98.31 284 GLU A C 1
ATOM 2241 O O . GLU A 1 284 ? -0.361 -2.895 -10.18 1 98.31 284 GLU A O 1
ATOM 2246 N N . LEU A 1 285 ? 1.623 -2.545 -11.141 1 97.94 285 LEU A N 1
ATOM 2247 C CA . LEU A 1 285 ? 2.346 -2.844 -9.906 1 97.94 285 LEU A CA 1
ATOM 2248 C C . LEU A 1 285 ? 2.023 -1.817 -8.828 1 97.94 285 LEU A C 1
ATOM 2250 O O . LEU A 1 285 ? 1.703 -2.184 -7.691 1 97.94 285 LEU A O 1
ATOM 2254 N N . VAL A 1 286 ? 2.062 -0.558 -9.172 1 98 286 VAL A N 1
ATOM 2255 C CA . VAL A 1 286 ? 1.768 0.517 -8.234 1 98 286 VAL A CA 1
ATOM 2256 C C . VAL A 1 286 ? 0.324 0.398 -7.75 1 98 286 VAL A C 1
ATOM 2258 O O . VAL A 1 286 ? 0.058 0.458 -6.547 1 98 286 VAL A O 1
ATOM 2261 N N . LEU A 1 287 ? -0.549 0.195 -8.672 1 98.19 287 LEU A N 1
ATOM 2262 C CA . LEU A 1 287 ? -1.962 0.088 -8.32 1 98.19 287 LEU A CA 1
ATOM 2263 C C . LEU A 1 287 ? -2.203 -1.093 -7.387 1 98.19 287 LEU A C 1
ATOM 2265 O O . LEU A 1 287 ? -2.906 -0.961 -6.379 1 98.19 287 LEU A O 1
ATOM 2269 N N . TYR A 1 288 ? -1.617 -2.225 -7.699 1 96.88 288 TYR A N 1
ATOM 2270 C CA . TYR A 1 288 ? -1.841 -3.445 -6.93 1 96.88 288 TYR A CA 1
ATOM 2271 C C . TYR A 1 288 ? -1.412 -3.262 -5.48 1 96.88 288 TYR A C 1
ATOM 2273 O O . TYR A 1 288 ? -2.154 -3.611 -4.559 1 96.88 288 TYR A O 1
ATOM 2281 N N . PHE A 1 289 ? -0.283 -2.723 -5.23 1 94.75 289 PHE A N 1
ATOM 2282 C CA . PHE A 1 289 ? 0.222 -2.582 -3.869 1 94.75 289 PHE A CA 1
ATOM 2283 C C . PHE A 1 289 ? -0.531 -1.488 -3.123 1 94.75 289 PHE A C 1
ATOM 2285 O O . PHE A 1 289 ? -0.62 -1.517 -1.894 1 94.75 289 PHE A O 1
ATOM 2292 N N . SER A 1 290 ? -1.036 -0.496 -3.877 1 95.5 290 SER A N 1
ATOM 2293 C CA . SER A 1 290 ? -1.917 0.474 -3.234 1 95.5 290 SER A CA 1
ATOM 2294 C C . SER A 1 290 ? -3.207 -0.184 -2.756 1 95.5 290 SER A C 1
ATOM 2296 O O . SER A 1 290 ? -3.658 0.066 -1.636 1 95.5 290 SER A O 1
ATOM 2298 N N . ILE A 1 291 ? -3.75 -1.033 -3.617 1 94.56 291 ILE A N 1
ATOM 2299 C CA . ILE A 1 291 ? -4.965 -1.763 -3.277 1 94.56 291 ILE A CA 1
ATOM 2300 C C . ILE A 1 291 ? -4.719 -2.635 -2.049 1 94.56 291 ILE A C 1
ATOM 2302 O O . ILE A 1 291 ? -5.551 -2.688 -1.14 1 94.56 291 ILE A O 1
ATOM 2306 N N . LEU A 1 292 ? -3.576 -3.303 -1.989 1 90.94 292 LEU A N 1
ATOM 2307 C CA . LEU A 1 292 ? -3.252 -4.188 -0.874 1 90.94 292 LEU A CA 1
ATOM 2308 C C . LEU A 1 292 ? -3.25 -3.42 0.444 1 90.94 292 LEU A C 1
ATOM 2310 O O . LEU A 1 292 ? -3.613 -3.967 1.487 1 90.94 292 LEU A O 1
ATOM 2314 N N . GLN A 1 293 ? -2.883 -2.146 0.405 1 87.06 293 GLN A N 1
ATOM 2315 C CA . GLN A 1 293 ? -2.832 -1.319 1.606 1 87.06 293 GLN A CA 1
ATOM 2316 C C . GLN A 1 293 ? -4.227 -1.12 2.197 1 87.06 293 GLN A C 1
ATOM 2318 O O . GLN A 1 293 ? -4.371 -0.944 3.408 1 87.06 293 GLN A O 1
ATOM 2323 N N . TRP A 1 294 ? -5.223 -1.222 1.403 1 87.19 294 TRP A N 1
ATOM 2324 C CA . TRP A 1 294 ? -6.578 -0.912 1.84 1 87.19 294 TRP A CA 1
ATOM 2325 C C . TRP A 1 294 ? -7.398 -2.186 2.018 1 87.19 294 TRP A C 1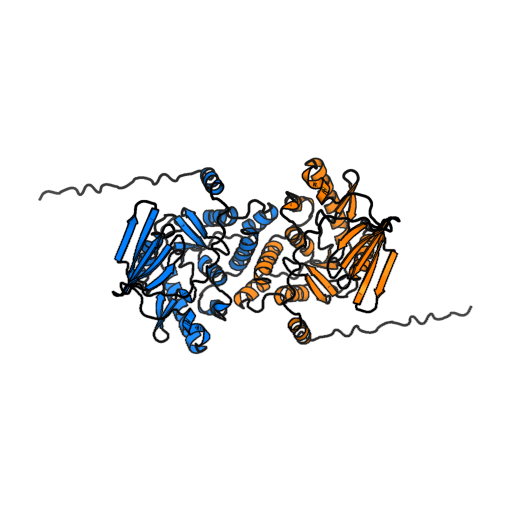
ATOM 2327 O O . TRP A 1 294 ? -8.602 -2.125 2.287 1 87.19 294 TRP A O 1
ATOM 2337 N N . GLN A 1 295 ? -6.898 -3.34 1.721 1 80.88 295 GLN A N 1
ATOM 2338 C CA . GLN A 1 295 ? -7.605 -4.602 1.926 1 80.88 295 GLN A CA 1
ATOM 2339 C C . GLN A 1 295 ? -7.461 -5.082 3.365 1 80.88 295 GLN A C 1
ATOM 2341 O O . GLN A 1 295 ? -8.344 -5.777 3.883 1 80.88 295 GLN A O 1
ATOM 2346 N N . SER A 1 296 ? -6.344 -5.016 4.012 1 61.44 296 SER A N 1
ATOM 2347 C CA . SER A 1 296 ? -6.203 -5.426 5.406 1 61.44 296 SER A CA 1
ATOM 2348 C C . SER A 1 296 ? -5.773 -4.258 6.285 1 61.44 296 SER A C 1
ATOM 2350 O O . SER A 1 296 ? -4.594 -4.125 6.621 1 61.44 296 SER A O 1
ATOM 2352 N N . PRO A 1 297 ? -6.68 -3.316 6.477 1 48.44 297 PRO A N 1
ATOM 2353 C CA . PRO A 1 297 ? -6.172 -2.199 7.277 1 48.44 297 PRO A CA 1
ATOM 2354 C C . PRO A 1 297 ? -5.77 -2.619 8.688 1 48.44 297 PRO A C 1
ATOM 2356 O O . PRO A 1 297 ? -6.262 -3.625 9.203 1 48.44 297 PRO A O 1
ATOM 2359 N N . MET B 1 1 ? 20.906 68.812 8.727 1 25.52 1 MET B N 1
ATOM 2360 C CA . MET B 1 1 ? 20.109 67.938 7.863 1 25.52 1 MET B CA 1
ATOM 2361 C C . MET B 1 1 ? 20.875 66.625 7.555 1 25.52 1 MET B C 1
ATOM 2363 O O . MET B 1 1 ? 21.609 66.562 6.566 1 25.52 1 MET B O 1
ATOM 2367 N N . VAL B 1 2 ? 21.453 66.125 8.414 1 29.25 2 VAL B N 1
ATOM 2368 C CA . VAL B 1 2 ? 22.469 65.062 8.398 1 29.25 2 VAL B CA 1
ATOM 2369 C C . VAL B 1 2 ? 21.875 63.781 7.844 1 29.25 2 VAL B C 1
ATOM 2371 O O . VAL B 1 2 ? 20.844 63.281 8.344 1 29.25 2 VAL B O 1
ATOM 2374 N N . THR B 1 3 ? 21.984 63.5 6.617 1 24.8 3 THR B N 1
ATOM 2375 C CA . THR B 1 3 ? 21.531 62.438 5.742 1 24.8 3 THR B CA 1
ATOM 2376 C C . THR B 1 3 ? 22.047 61.062 6.23 1 24.8 3 THR B C 1
ATOM 2378 O O . THR B 1 3 ? 23.25 60.812 6.188 1 24.8 3 THR B O 1
ATOM 2381 N N . GLN B 1 4 ? 21.75 60.688 7.363 1 23.59 4 GLN B N 1
ATOM 2382 C CA . GLN B 1 4 ? 22.328 59.469 7.91 1 23.59 4 GLN B CA 1
ATOM 2383 C C . GLN B 1 4 ? 22.078 58.281 6.988 1 23.59 4 GLN B C 1
ATOM 2385 O O . GLN B 1 4 ? 20.922 57.969 6.68 1 23.59 4 GLN B O 1
ATOM 2390 N N . GLU B 1 5 ? 23 57.969 6.113 1 20.44 5 GLU B N 1
ATOM 2391 C CA . GLU B 1 5 ? 23.062 56.906 5.137 1 20.44 5 GLU B CA 1
ATOM 2392 C C . GLU B 1 5 ? 22.953 55.531 5.812 1 20.44 5 GLU B C 1
ATOM 2394 O O . GLU B 1 5 ? 23.75 55.188 6.676 1 20.44 5 GLU B O 1
ATOM 2399 N N . LYS B 1 6 ? 21.703 55.125 6.059 1 26.56 6 LYS B N 1
ATOM 2400 C CA . LYS B 1 6 ? 21.359 53.844 6.648 1 26.56 6 LYS B CA 1
ATOM 2401 C C . LYS B 1 6 ? 22.062 52.688 5.918 1 26.56 6 LYS B C 1
ATOM 2403 O O . LYS B 1 6 ? 21.844 52.5 4.719 1 26.56 6 LYS B O 1
ATOM 2408 N N . SER B 1 7 ? 23.359 52.469 6.203 1 22.03 7 SER B N 1
ATOM 2409 C CA . SER B 1 7 ? 24.094 51.344 5.617 1 22.03 7 SER B CA 1
ATOM 2410 C C . SER B 1 7 ? 23.344 50.031 5.805 1 22.03 7 SER B C 1
ATOM 2412 O O . SER B 1 7 ? 23.016 49.656 6.934 1 22.03 7 SER B O 1
ATOM 2414 N N . VAL B 1 8 ? 22.375 49.719 4.961 1 22.48 8 VAL B N 1
ATOM 2415 C CA . VAL B 1 8 ? 21.625 48.469 4.812 1 22.48 8 VAL B CA 1
ATOM 2416 C C . VAL B 1 8 ? 22.562 47.281 4.824 1 22.48 8 VAL B C 1
ATOM 2418 O O . VAL B 1 8 ? 23.453 47.156 3.969 1 22.48 8 VAL B O 1
ATOM 2421 N N . VAL B 1 9 ? 23.109 46.969 5.953 1 23.17 9 VAL B N 1
ATOM 2422 C CA . VAL B 1 9 ? 23.953 45.781 6.07 1 23.17 9 VAL B CA 1
ATOM 2423 C C . VAL B 1 9 ? 23.281 44.594 5.352 1 23.17 9 VAL B C 1
ATOM 2425 O O . VAL B 1 9 ? 22.141 44.25 5.641 1 23.17 9 VAL B O 1
ATOM 2428 N N . GLY B 1 10 ? 23.5 44.406 4.066 1 22.34 10 GLY B N 1
ATOM 2429 C CA . GLY B 1 10 ? 23.172 43.344 3.113 1 22.34 10 GLY B CA 1
ATOM 2430 C C . GLY B 1 10 ? 23.422 41.969 3.656 1 22.34 10 GLY B C 1
ATOM 2431 O O . GLY B 1 10 ? 24.547 41.594 3.959 1 22.34 10 GLY B O 1
ATOM 2432 N N . ILE B 1 11 ? 22.734 41.5 4.582 1 24.67 11 ILE B N 1
ATOM 2433 C CA . ILE B 1 11 ? 22.844 40.156 5.137 1 24.67 11 ILE B CA 1
ATOM 2434 C C . ILE B 1 11 ? 22.875 39.125 4.008 1 24.67 11 ILE B C 1
ATOM 2436 O O . ILE B 1 11 ? 21.828 38.75 3.465 1 24.67 11 ILE B O 1
ATOM 2440 N N . GLY B 1 12 ? 23.688 39.312 2.885 1 23.52 12 GLY B N 1
ATOM 2441 C CA . GLY B 1 12 ? 23.875 38.469 1.711 1 23.52 12 GLY B CA 1
ATOM 2442 C C . GLY B 1 12 ? 24.344 37.062 2.049 1 23.52 12 GLY B C 1
ATOM 2443 O O . GLY B 1 12 ? 24.922 36.375 1.202 1 23.52 12 GLY B O 1
ATOM 2444 N N . ALA B 1 13 ? 24.484 36.656 3.252 1 24.81 13 ALA B N 1
ATOM 2445 C CA . ALA B 1 13 ? 25.297 35.438 3.232 1 24.81 13 ALA B CA 1
ATOM 2446 C C . ALA B 1 13 ? 24.594 34.312 2.457 1 24.81 13 ALA B C 1
ATOM 2448 O O . ALA B 1 13 ? 23.391 34.094 2.627 1 24.81 13 ALA B O 1
ATOM 2449 N N . GLU B 1 14 ? 25.062 33.938 1.338 1 24.39 14 GLU B N 1
ATOM 2450 C CA . GLU B 1 14 ? 24.719 32.844 0.435 1 24.39 14 GLU B CA 1
ATOM 2451 C C . GLU B 1 14 ? 24.531 31.516 1.198 1 24.39 14 GLU B C 1
ATOM 2453 O O . GLU B 1 14 ? 25.406 31.109 1.952 1 24.39 14 GLU B O 1
ATOM 2458 N N . PRO B 1 15 ? 23.312 31.25 1.609 1 24.05 15 PRO B N 1
ATOM 2459 C CA . PRO B 1 15 ? 23.203 29.953 2.287 1 24.05 15 PRO B CA 1
ATOM 2460 C C . PRO B 1 15 ? 23.969 28.844 1.567 1 24.05 15 PRO B C 1
ATOM 2462 O O . PRO B 1 15 ? 23.891 28.734 0.34 1 24.05 15 PRO B O 1
ATOM 2465 N N . LYS B 1 16 ? 25.156 28.562 1.979 1 25.36 16 LYS B N 1
ATOM 2466 C CA . LYS B 1 16 ? 25.938 27.422 1.494 1 25.36 16 LYS B CA 1
ATOM 2467 C C . LYS B 1 16 ? 25.047 26.203 1.287 1 25.36 16 LYS B C 1
ATOM 2469 O O . LYS B 1 16 ? 24.516 25.656 2.248 1 25.36 16 LYS B O 1
ATOM 2474 N N . LEU B 1 17 ? 24.516 26.031 0.108 1 23.8 17 LEU B N 1
ATOM 2475 C CA . LEU B 1 17 ? 23.812 24.875 -0.457 1 23.8 17 LEU B CA 1
ATOM 2476 C C . LEU B 1 17 ? 24.594 23.594 -0.214 1 23.8 17 LEU B C 1
ATOM 2478 O O . LEU B 1 17 ? 25.719 23.438 -0.688 1 23.8 17 LEU B O 1
ATOM 2482 N N . LEU B 1 18 ? 24.562 23.125 0.942 1 26.91 18 LEU B N 1
ATOM 2483 C CA . LEU B 1 18 ? 25.156 21.797 1.134 1 26.91 18 LEU B CA 1
ATOM 2484 C C . LEU B 1 18 ? 24.812 20.875 -0.031 1 26.91 18 LEU B C 1
ATOM 2486 O O . LEU B 1 18 ? 23.641 20.609 -0.286 1 26.91 18 LEU B O 1
ATOM 2490 N N . GLY B 1 19 ? 25.578 20.812 -1.119 1 24.3 19 GLY B N 1
ATOM 2491 C CA . GLY B 1 19 ? 25.531 20.109 -2.391 1 24.3 19 GLY B CA 1
ATOM 2492 C C . GLY B 1 19 ? 25.109 18.672 -2.256 1 24.3 19 GLY B C 1
ATOM 2493 O O . GLY B 1 19 ? 24.188 18.219 -2.943 1 24.3 19 GLY B O 1
ATOM 2494 N N . SER B 1 20 ? 26.141 17.672 -2.049 1 24.78 20 SER B N 1
ATOM 2495 C CA . SER B 1 20 ? 26.156 16.328 -2.6 1 24.78 20 SER B CA 1
ATOM 2496 C C . SER B 1 20 ? 25.266 15.391 -1.794 1 24.78 20 SER B C 1
ATOM 2498 O O . SER B 1 20 ? 25.125 15.539 -0.578 1 24.78 20 SER B O 1
ATOM 2500 N N . PHE B 1 21 ? 24.328 14.648 -2.465 1 26.36 21 PHE B N 1
ATOM 2501 C CA . PHE B 1 21 ? 23.484 13.516 -2.107 1 26.36 21 PHE B CA 1
ATOM 2502 C C . PHE B 1 21 ? 24.234 12.539 -1.212 1 26.36 21 PHE B C 1
ATOM 2504 O O . PHE B 1 21 ? 23.641 11.617 -0.654 1 26.36 21 PHE B O 1
ATOM 2511 N N . ASP B 1 22 ? 25.547 12.57 -1.218 1 28.17 22 ASP B N 1
ATOM 2512 C CA . ASP B 1 22 ? 26.359 11.625 -0.447 1 28.17 22 ASP B CA 1
ATOM 2513 C C . ASP B 1 22 ? 26.188 11.852 1.053 1 28.17 22 ASP B C 1
ATOM 2515 O O . ASP B 1 22 ? 26.328 10.922 1.848 1 28.17 22 ASP B O 1
ATOM 2519 N N . VAL B 1 23 ? 26.062 13.094 1.496 1 27.97 23 VAL B N 1
ATOM 2520 C CA . VAL B 1 23 ? 26.031 13.32 2.936 1 27.97 23 VAL B CA 1
ATOM 2521 C C . VAL B 1 23 ? 24.688 12.836 3.5 1 27.97 23 VAL B C 1
ATOM 2523 O O . VAL B 1 23 ? 24.609 12.43 4.664 1 27.97 23 VAL B O 1
ATOM 2526 N N . VAL B 1 24 ? 23.672 12.883 2.785 1 27.69 24 VAL B N 1
ATOM 2527 C CA . VAL B 1 24 ? 22.359 12.508 3.32 1 27.69 24 VAL B CA 1
ATOM 2528 C C . VAL B 1 24 ? 22.344 11.008 3.609 1 27.69 24 VAL B C 1
ATOM 2530 O O . VAL B 1 24 ? 21.641 10.555 4.516 1 27.69 24 VAL B O 1
ATOM 2533 N N . TRP B 1 25 ? 23.141 10.211 2.92 1 28.44 25 TRP B N 1
ATOM 2534 C CA . TRP B 1 25 ? 23.141 8.773 3.168 1 28.44 25 TRP B CA 1
ATOM 2535 C C . TRP B 1 25 ? 23.734 8.461 4.543 1 28.44 25 TRP B C 1
ATOM 2537 O O . TRP B 1 25 ? 23.359 7.477 5.176 1 28.44 25 TRP B O 1
ATOM 2547 N N . LYS B 1 26 ? 24.766 9.18 4.961 1 30.12 26 LYS B N 1
ATOM 2548 C CA . LYS B 1 26 ? 25.375 8.891 6.258 1 30.12 26 LYS B CA 1
ATOM 2549 C C . LYS B 1 26 ? 24.359 9.094 7.387 1 30.12 26 LYS B C 1
ATOM 2551 O O . LYS B 1 26 ? 24.375 8.367 8.383 1 30.12 26 LYS B O 1
ATOM 2556 N N . TYR B 1 27 ? 23.484 10.047 7.262 1 29.12 27 TYR B N 1
ATOM 2557 C CA . TYR B 1 27 ? 22.516 10.266 8.336 1 29.12 27 TYR B CA 1
ATOM 2558 C C . TYR B 1 27 ? 21.422 9.211 8.305 1 29.12 27 TYR B C 1
ATOM 2560 O O . TYR B 1 27 ? 20.891 8.812 9.352 1 29.12 27 TYR B O 1
ATOM 2568 N N . LEU B 1 28 ? 21.062 8.75 7.16 1 30.92 28 LEU B N 1
ATOM 2569 C CA . LEU B 1 28 ? 20.031 7.727 7.133 1 30.92 28 LEU B CA 1
ATOM 2570 C C . LEU B 1 28 ? 20.516 6.434 7.777 1 30.92 28 LEU B C 1
ATOM 2572 O O . LEU B 1 28 ? 19.719 5.656 8.312 1 30.92 28 LEU B O 1
ATOM 2576 N N . GLY B 1 29 ? 21.812 6.102 7.727 1 30.77 29 GLY B N 1
ATOM 2577 C CA . GLY B 1 29 ? 22.328 4.898 8.367 1 30.77 29 GLY B CA 1
ATOM 2578 C C . GLY B 1 29 ? 22.172 4.91 9.875 1 30.77 29 GLY B C 1
ATOM 2579 O O . GLY B 1 29 ? 22.312 3.877 10.531 1 30.77 29 GLY B O 1
ATOM 2580 N N . GLN B 1 30 ? 22.406 6.039 10.484 1 29.83 30 GLN B N 1
ATOM 2581 C CA . GLN B 1 30 ? 22.406 6.02 11.938 1 29.83 30 GLN B CA 1
ATOM 2582 C C . GLN B 1 30 ? 20.984 6.012 12.5 1 29.83 30 GLN B C 1
ATOM 2584 O O . GLN B 1 30 ? 20.797 6.066 13.719 1 29.83 30 GLN B O 1
ATOM 2589 N N . LEU B 1 31 ? 20.031 6.324 11.656 1 30.5 31 LEU B N 1
ATOM 2590 C CA . LEU B 1 31 ? 18.766 6.301 12.367 1 30.5 31 LEU B CA 1
ATOM 2591 C C . LEU B 1 31 ? 18.406 4.879 12.789 1 30.5 31 LEU B C 1
ATOM 2593 O O . LEU B 1 31 ? 18.453 3.955 11.977 1 30.5 31 LEU B O 1
ATOM 2597 N N . ASP B 1 32 ? 18.609 4.578 14.023 1 29.52 32 ASP B N 1
ATOM 2598 C CA . ASP B 1 32 ? 18.234 3.375 14.758 1 29.52 32 ASP B CA 1
ATOM 2599 C C . ASP B 1 32 ? 16.828 2.936 14.406 1 29.52 32 ASP B C 1
ATOM 2601 O O . ASP B 1 32 ? 15.859 3.664 14.656 1 29.52 32 ASP B O 1
ATOM 2605 N N . GLU B 1 33 ? 16.688 2.17 13.398 1 33.94 33 GLU B N 1
ATOM 2606 C CA . GLU B 1 33 ? 15.492 1.451 12.961 1 33.94 33 GLU B CA 1
ATOM 2607 C C . GLU B 1 33 ? 14.695 0.919 14.148 1 33.94 33 GLU B C 1
ATOM 2609 O O . GLU B 1 33 ? 13.609 0.365 13.969 1 33.94 33 GLU B O 1
ATOM 2614 N N . SER B 1 34 ? 15.32 0.785 15.297 1 29.73 34 SER B N 1
ATOM 2615 C CA . SER B 1 34 ? 14.727 0.009 16.375 1 29.73 34 SER B CA 1
ATOM 2616 C C . SER B 1 34 ? 13.672 0.819 17.125 1 29.73 34 SER B C 1
ATOM 2618 O O . SER B 1 34 ? 13.172 0.388 18.156 1 29.73 34 SER B O 1
ATOM 2620 N N . ALA B 1 35 ? 13.531 2.104 16.906 1 31.44 35 ALA B N 1
ATOM 2621 C CA . ALA B 1 35 ? 12.594 2.551 17.938 1 31.44 35 ALA B CA 1
ATOM 2622 C C . ALA B 1 35 ? 11.172 2.09 17.609 1 31.44 35 ALA B C 1
ATOM 2624 O O . ALA B 1 35 ? 10.648 2.373 16.531 1 31.44 35 ALA B O 1
ATOM 2625 N N . PRO B 1 36 ? 10.641 1.079 18.25 1 30.98 36 PRO B N 1
ATOM 2626 C CA . PRO B 1 36 ? 9.25 0.642 18.094 1 30.98 36 PRO B CA 1
ATOM 2627 C C . PRO B 1 36 ? 8.273 1.81 17.984 1 30.98 36 PRO B C 1
ATOM 2629 O O . PRO B 1 36 ? 8.531 2.891 18.516 1 30.98 36 PRO B O 1
ATOM 2632 N N . ALA B 1 37 ? 7.527 1.809 16.969 1 32.25 37 ALA B N 1
ATOM 2633 C CA . ALA B 1 37 ? 6.465 2.807 17.047 1 32.25 37 ALA B CA 1
ATOM 2634 C C . ALA B 1 37 ? 5.832 2.84 18.438 1 32.25 37 ALA B C 1
ATOM 2636 O O . ALA B 1 37 ? 5.531 1.792 19.016 1 32.25 37 ALA B O 1
ATOM 2637 N N . PRO B 1 38 ? 5.922 3.904 19.109 1 28.98 38 PRO B N 1
ATOM 2638 C CA . PRO B 1 38 ? 5.191 3.836 20.375 1 28.98 38 PRO B CA 1
ATOM 2639 C C . PRO B 1 38 ? 3.73 3.424 20.203 1 28.98 38 PRO B C 1
ATOM 2641 O O . PRO B 1 38 ? 3.1 3.797 19.203 1 28.98 38 PRO B O 1
ATOM 2644 N N . SER B 1 39 ? 3.367 2.215 20.406 1 29.84 39 SER B N 1
ATOM 2645 C CA . SER B 1 39 ? 1.954 1.871 20.531 1 29.84 39 SER B CA 1
ATOM 2646 C C . SER B 1 39 ? 1.147 3.037 21.094 1 29.84 39 SER B C 1
ATOM 2648 O O . SER B 1 39 ? 1.621 3.76 21.969 1 29.84 39 SER B O 1
ATOM 2650 N N . PRO B 1 40 ? 0.223 3.512 20.234 1 30.7 40 PRO B N 1
ATOM 2651 C CA . PRO B 1 40 ? -0.595 4.461 21 1 30.7 40 PRO B CA 1
ATOM 2652 C C . PRO B 1 40 ? -0.873 3.992 22.422 1 30.7 40 PRO B C 1
ATOM 2654 O O . PRO B 1 40 ? -1.4 2.895 22.625 1 30.7 40 PRO B O 1
ATOM 2657 N N . SER B 1 41 ? 0.059 4.09 23.219 1 30.95 41 SER B N 1
ATOM 2658 C CA . SER B 1 41 ? -0.45 3.898 24.578 1 30.95 41 SER B CA 1
ATOM 2659 C C . SER B 1 41 ? -1.852 4.48 24.719 1 30.95 41 SER B C 1
ATOM 2661 O O . SER B 1 41 ? -2.113 5.605 24.281 1 30.95 41 SER B O 1
ATOM 2663 N N . THR B 1 42 ? -2.844 3.619 24.578 1 30.97 42 THR B N 1
ATOM 2664 C CA . THR B 1 42 ? -4.098 4.078 25.172 1 30.97 42 THR B CA 1
ATOM 2665 C C . THR B 1 42 ? -3.838 5.043 26.312 1 30.97 42 THR B C 1
ATOM 2667 O O . THR B 1 42 ? -3.197 4.684 27.312 1 30.97 42 THR B O 1
ATOM 2670 N N . VAL B 1 43 ? -3.594 6.254 25.953 1 34.31 43 VAL B N 1
ATOM 2671 C CA . VAL B 1 43 ? -3.768 7.188 27.062 1 34.31 43 VAL B CA 1
ATOM 2672 C C . VAL B 1 43 ? -4.867 6.68 28 1 34.31 43 VAL B C 1
ATOM 2674 O O . VAL B 1 43 ? -5.969 6.352 27.547 1 34.31 43 VAL B O 1
ATOM 2677 N N . ASP B 1 44 ? -4.508 5.934 28.938 1 34.53 44 ASP B N 1
ATOM 2678 C CA . ASP B 1 44 ? -5.453 6.008 30.047 1 34.53 44 ASP B CA 1
ATOM 2679 C C . ASP B 1 44 ? -6.062 7.402 30.156 1 34.53 44 ASP B C 1
ATOM 2681 O O . ASP B 1 44 ? -5.34 8.406 30.141 1 34.53 44 ASP B O 1
ATOM 2685 N N . ASP B 1 45 ? -7.168 7.703 29.578 1 38.53 45 ASP B N 1
ATOM 2686 C CA . ASP B 1 45 ? -8.047 8.852 29.797 1 38.53 45 ASP B CA 1
ATOM 2687 C C . ASP B 1 45 ? -7.797 9.5 31.156 1 38.53 45 ASP B C 1
ATOM 2689 O O . ASP B 1 45 ? -8.688 10.125 31.719 1 38.53 45 ASP B O 1
ATOM 2693 N N . ASN B 1 46 ? -6.883 9.008 31.875 1 39.81 46 ASN B N 1
ATOM 2694 C CA . ASN B 1 46 ? -6.93 9.727 33.156 1 39.81 46 ASN B CA 1
ATOM 2695 C C . ASN B 1 46 ? -6.438 11.164 33 1 39.81 46 ASN B C 1
ATOM 2697 O O . ASN B 1 46 ? -5.23 11.422 33.031 1 39.81 46 ASN B O 1
ATOM 2701 N N . HIS B 1 47 ? -7.082 11.953 32.156 1 50.88 47 HIS B N 1
ATOM 2702 C CA . HIS B 1 47 ? -6.953 13.398 32.312 1 50.88 47 HIS B CA 1
ATOM 2703 C C . HIS B 1 47 ? -6.824 13.797 33.75 1 50.88 47 HIS B C 1
ATOM 2705 O O . HIS B 1 47 ? -7.824 13.891 34.469 1 50.88 47 HIS B O 1
ATOM 2711 N N . GLY B 1 48 ? -5.844 13.273 34.344 1 52.44 48 GLY B N 1
ATOM 2712 C CA . GLY B 1 48 ? -5.816 13.617 35.75 1 52.44 48 GLY B CA 1
ATOM 2713 C C . GLY B 1 48 ? -5.48 15.078 36 1 52.44 48 GLY B C 1
ATOM 2714 O O . GLY B 1 48 ? -4.664 15.664 35.281 1 52.44 48 GLY B O 1
ATOM 2715 N N . THR B 1 49 ? -6.438 15.82 36.344 1 62.78 49 THR B N 1
ATOM 2716 C CA . THR B 1 49 ? -6.219 17.156 36.906 1 62.78 49 THR B CA 1
ATOM 2717 C C . THR B 1 49 ? -5.086 17.125 37.938 1 62.78 49 THR B C 1
ATOM 2719 O O . THR B 1 49 ? -5.074 16.281 38.844 1 62.78 49 THR B O 1
ATOM 2722 N N . GLU B 1 50 ? -4.125 17.828 37.438 1 69.69 50 GLU B N 1
ATOM 2723 C CA . GLU B 1 50 ? -3.006 17.922 38.375 1 69.69 50 GLU B CA 1
ATOM 2724 C C . GLU B 1 50 ? -3.334 18.859 39.562 1 69.69 50 GLU B C 1
ATOM 2726 O O . GLU B 1 50 ? -4.375 19.516 39.562 1 69.69 50 GLU B O 1
ATOM 2731 N N . SER B 1 51 ? -2.557 18.812 40.5 1 68.88 51 SER B N 1
ATOM 2732 C CA . SER B 1 51 ? -2.73 19.578 41.719 1 68.88 51 SER B CA 1
ATOM 2733 C C . SER B 1 51 ? -2.836 21.062 41.438 1 68.88 51 SER B C 1
ATOM 2735 O O . SER B 1 51 ? -3.562 21.781 42.125 1 68.88 51 SER B O 1
ATOM 2737 N N . ASP B 1 52 ? -2.318 21.516 40.375 1 78.56 52 ASP B N 1
ATOM 2738 C CA . ASP B 1 52 ? -2.328 22.953 40.094 1 78.56 52 ASP B CA 1
ATOM 2739 C C . ASP B 1 52 ? -3.494 23.312 39.156 1 78.56 52 ASP B C 1
ATOM 2741 O O . ASP B 1 52 ? -3.625 24.453 38.75 1 78.56 52 ASP B O 1
ATOM 2745 N N . GLY B 1 53 ? -4.344 22.391 38.906 1 85.5 53 GLY B N 1
ATOM 2746 C CA . GLY B 1 53 ? -5.52 22.641 38.094 1 85.5 53 GLY B CA 1
ATOM 2747 C C . GLY B 1 53 ? -5.277 22.406 36.625 1 85.5 53 GLY B C 1
ATOM 2748 O O . GLY B 1 53 ? -6.191 22.562 35.812 1 85.5 53 GLY B O 1
ATOM 2749 N N . SER B 1 54 ? -4.09 22.047 36.344 1 87.5 54 SER B N 1
ATOM 2750 C CA . SER B 1 54 ? -3.801 21.812 34.938 1 87.5 54 SER B CA 1
ATOM 2751 C C . SER B 1 54 ? -4.305 20.438 34.5 1 87.5 54 SER B C 1
ATOM 2753 O O . SER B 1 54 ? -4.539 19.562 35.312 1 87.5 54 SER B O 1
ATOM 2755 N N . ILE B 1 55 ? -4.594 20.344 33.188 1 88.81 55 ILE B N 1
ATOM 2756 C CA . ILE B 1 55 ? -5.086 19.109 32.594 1 88.81 55 ILE B CA 1
ATOM 2757 C C . ILE B 1 55 ? -4.074 18.594 31.594 1 88.81 55 ILE B C 1
ATOM 2759 O O . ILE B 1 55 ? -3.695 19.312 30.656 1 88.81 55 ILE B O 1
ATOM 2763 N N . LEU B 1 56 ? -3.645 17.406 31.797 1 89.44 56 LEU B N 1
ATOM 2764 C CA . LEU B 1 56 ? -2.771 16.75 30.828 1 89.44 56 LEU B CA 1
ATOM 2765 C C . LEU B 1 56 ? -3.576 16.203 29.656 1 89.44 56 LEU B C 1
ATOM 2767 O O . LEU B 1 56 ? -4.266 15.18 29.781 1 89.44 56 LEU B O 1
ATOM 2771 N N . LEU B 1 57 ? -3.436 16.812 28.547 1 86.44 57 LEU B N 1
ATOM 2772 C CA . LEU B 1 57 ? -4.215 16.438 27.375 1 86.44 57 LEU B CA 1
ATOM 2773 C C . LEU B 1 57 ? -3.578 15.25 26.656 1 86.44 57 LEU B C 1
ATOM 2775 O O . LEU B 1 57 ? -4.281 14.414 26.078 1 86.44 57 LEU B O 1
ATOM 2779 N N . TYR B 1 58 ? -2.299 15.18 26.609 1 85.56 58 TYR B N 1
ATOM 2780 C CA . TYR B 1 58 ? -1.527 14.141 25.938 1 85.56 58 TYR B CA 1
ATOM 2781 C C . TYR B 1 58 ? -0.155 13.977 26.578 1 85.56 58 TYR B C 1
ATOM 2783 O O . TYR B 1 58 ? 0.472 14.961 26.969 1 85.56 58 TYR B O 1
ATOM 2791 N N . SER B 1 59 ? 0.225 12.695 26.734 1 84.62 59 SER B N 1
ATOM 2792 C CA . SER B 1 59 ? 1.541 12.453 27.312 1 84.62 59 SER B CA 1
ATOM 2793 C C . SER B 1 59 ? 2.146 11.156 26.812 1 84.62 59 SER B C 1
ATOM 2795 O O . SER B 1 59 ? 1.458 10.133 26.719 1 84.62 59 SER B O 1
ATOM 2797 N N . THR B 1 60 ? 3.316 11.258 26.297 1 81.94 60 THR B N 1
ATOM 2798 C CA . THR B 1 60 ? 4.184 10.117 26.016 1 81.94 60 THR B CA 1
ATOM 2799 C C . THR B 1 60 ? 5.527 10.266 26.719 1 81.94 60 THR B C 1
ATOM 2801 O O . THR B 1 60 ? 5.711 11.188 27.516 1 81.94 60 THR B O 1
ATOM 2804 N N . SER B 1 61 ? 6.434 9.289 26.438 1 78.75 61 SER B N 1
ATOM 2805 C CA . SER B 1 61 ? 7.754 9.344 27.062 1 78.75 61 SER B CA 1
ATOM 2806 C C . SER B 1 61 ? 8.531 10.57 26.594 1 78.75 61 SER B C 1
ATOM 2808 O O . SER B 1 61 ? 9.375 11.094 27.328 1 78.75 61 SER B O 1
ATOM 2810 N N . ASP B 1 62 ? 8.117 11.109 25.484 1 83.81 62 ASP B N 1
ATOM 2811 C CA . ASP B 1 62 ? 9.016 12.117 24.922 1 83.81 62 ASP B CA 1
ATOM 2812 C C . ASP B 1 62 ? 8.305 13.453 24.719 1 83.81 62 ASP B C 1
ATOM 2814 O O . ASP B 1 62 ? 8.914 14.43 24.297 1 83.81 62 ASP B O 1
ATOM 2818 N N . ARG B 1 63 ? 6.996 13.484 25.062 1 88.69 63 ARG B N 1
ATOM 2819 C CA . ARG B 1 63 ? 6.32 14.773 24.906 1 88.69 63 ARG B CA 1
ATOM 2820 C C . ARG B 1 63 ? 5.039 14.82 25.734 1 88.69 63 ARG B C 1
ATOM 2822 O O . ARG B 1 63 ? 4.484 13.781 26.094 1 88.69 63 ARG B O 1
ATOM 2829 N N . SER B 1 64 ? 4.645 16.062 26.094 1 90.56 64 SER B N 1
ATOM 2830 C CA . SER B 1 64 ? 3.391 16.297 26.797 1 90.56 64 SER B CA 1
ATOM 2831 C C . SER B 1 64 ? 2.682 17.547 26.297 1 90.56 64 SER B C 1
ATOM 2833 O O . SER B 1 64 ? 3.326 18.469 25.797 1 90.56 64 SER B O 1
ATOM 2835 N N . VAL B 1 65 ? 1.41 17.516 26.328 1 92.5 65 VAL B N 1
ATOM 2836 C CA . VAL B 1 65 ? 0.542 18.656 26.047 1 92.5 65 VAL B CA 1
ATOM 2837 C C . VAL B 1 65 ? -0.371 18.906 27.25 1 92.5 65 VAL B C 1
ATOM 2839 O O . VAL B 1 65 ? -1.169 18.047 27.625 1 92.5 65 VAL B O 1
ATOM 2842 N N . THR B 1 66 ? -0.258 20.141 27.797 1 93.62 66 THR B N 1
ATOM 2843 C CA . THR B 1 66 ? -0.957 20.453 29.047 1 93.62 66 THR B CA 1
ATOM 2844 C C . THR B 1 66 ? -1.783 21.734 28.891 1 93.62 66 THR B C 1
ATOM 2846 O O . THR B 1 66 ? -1.318 22.719 28.312 1 93.62 66 THR B O 1
ATOM 2849 N N . LEU B 1 67 ? -2.949 21.625 29.344 1 93.56 67 LEU B N 1
ATOM 2850 C CA . LEU B 1 67 ? -3.82 22.797 29.422 1 93.56 67 LEU B CA 1
ATOM 2851 C C . LEU B 1 67 ? -3.803 23.391 30.828 1 93.56 67 LEU B C 1
ATOM 2853 O O . LEU B 1 67 ? -4.078 22.688 31.812 1 93.56 67 LEU B O 1
ATOM 2857 N N . PHE B 1 68 ? -3.57 24.625 30.875 1 93.62 68 PHE B N 1
ATOM 2858 C CA . PHE B 1 68 ? -3.506 25.312 32.156 1 93.62 68 PHE B CA 1
ATOM 2859 C C . PHE B 1 68 ? -4.789 26.094 32.438 1 93.62 68 PHE B C 1
ATOM 2861 O O . PHE B 1 68 ? -5.551 26.375 31.5 1 93.62 68 PHE B O 1
ATOM 2868 N N . PRO B 1 69 ? -5.016 26.406 33.656 1 92 69 PRO B N 1
ATOM 2869 C CA . PRO B 1 69 ? -6.27 27.062 34.031 1 92 69 PRO B CA 1
ATOM 2870 C C . PRO B 1 69 ? -6.453 28.422 33.344 1 92 69 PRO B C 1
ATOM 2872 O O . PRO B 1 69 ? -7.582 28.859 33.125 1 92 69 PRO B O 1
ATOM 2875 N N . ASP B 1 70 ? -5.418 29.078 33 1 93.06 70 ASP B N 1
ATOM 2876 C CA . ASP B 1 70 ? -5.5 30.375 32.344 1 93.06 70 ASP B CA 1
ATOM 2877 C C . ASP B 1 70 ? -5.742 30.234 30.828 1 93.06 70 ASP B C 1
ATOM 2879 O O . ASP B 1 70 ? -5.535 31.172 30.062 1 93.06 70 ASP B O 1
ATOM 2883 N N . LYS B 1 71 ? -6.035 29.047 30.391 1 93.88 71 LYS B N 1
ATOM 2884 C CA . LYS B 1 71 ? -6.398 28.719 29.016 1 93.88 71 LYS B CA 1
ATOM 2885 C C . LYS B 1 71 ? -5.176 28.734 28.109 1 93.88 71 LYS B C 1
ATOM 2887 O O . LYS B 1 71 ? -5.27 29.109 26.938 1 93.88 71 LYS B O 1
ATOM 2892 N N . THR B 1 72 ? -4.09 28.406 28.781 1 95.19 72 THR B N 1
ATOM 2893 C CA . THR B 1 72 ? -2.846 28.266 28.031 1 95.19 72 THR B CA 1
ATOM 2894 C C . THR B 1 72 ? -2.541 26.781 27.781 1 95.19 72 THR B C 1
ATOM 2896 O O . THR B 1 72 ? -2.707 25.953 28.672 1 95.19 72 THR B O 1
ATOM 2899 N N . ILE B 1 73 ? -2.166 26.484 26.578 1 96.12 73 ILE B N 1
ATOM 2900 C CA . ILE B 1 73 ? -1.696 25.156 26.203 1 96.12 73 ILE B CA 1
ATOM 2901 C C . ILE B 1 73 ? -0.171 25.141 26.125 1 96.12 73 ILE B C 1
ATOM 2903 O O . ILE B 1 73 ? 0.43 26.016 25.5 1 96.12 73 ILE B O 1
ATOM 2907 N N . VAL B 1 74 ? 0.423 24.156 26.766 1 95.25 74 VAL B N 1
ATOM 2908 C CA . VAL B 1 74 ? 1.876 24.031 26.734 1 95.25 74 VAL B CA 1
ATOM 2909 C C . VAL B 1 74 ? 2.26 22.656 26.172 1 95.25 74 VAL B C 1
ATOM 2911 O O . VAL B 1 74 ? 1.867 21.625 26.703 1 95.25 74 VAL B O 1
ATOM 2914 N N . LYS B 1 75 ? 2.965 22.688 25.062 1 95.06 75 LYS B N 1
ATOM 2915 C CA . LYS B 1 75 ? 3.627 21.5 24.531 1 95.06 75 LYS B CA 1
ATOM 2916 C C . LYS B 1 75 ? 5.094 21.453 24.953 1 95.06 75 LYS B C 1
ATOM 2918 O O . LYS B 1 75 ? 5.816 22.438 24.828 1 95.06 75 LYS B O 1
ATOM 2923 N N . SER B 1 76 ? 5.43 20.297 25.469 1 93.5 76 SER B N 1
ATOM 2924 C CA . SER B 1 76 ? 6.805 20.172 25.938 1 93.5 76 SER B CA 1
ATOM 2925 C C . SER B 1 76 ? 7.359 18.781 25.656 1 93.5 76 SER B C 1
ATOM 2927 O O . SER B 1 76 ? 6.656 17.781 25.828 1 93.5 76 SER B O 1
ATOM 2929 N N . GLY B 1 77 ? 8.602 18.781 25.172 1 92.06 77 GLY B N 1
ATOM 2930 C CA . GLY B 1 77 ? 9.242 17.484 24.984 1 92.06 77 GLY B CA 1
ATOM 2931 C C . GLY B 1 77 ? 10.336 17.5 23.922 1 92.06 77 GLY B C 1
ATOM 2932 O O . GLY B 1 77 ? 10.523 18.516 23.234 1 92.06 77 GLY B O 1
ATOM 2933 N N . LYS B 1 78 ? 11.031 16.391 23.797 1 87.75 78 LYS B N 1
ATOM 2934 C CA . LYS B 1 78 ? 12.164 16.25 22.891 1 87.75 78 LYS B CA 1
ATOM 2935 C C . LYS B 1 78 ? 11.711 16.219 21.438 1 87.75 78 LYS B C 1
ATOM 2937 O O . LYS B 1 78 ? 12.445 16.641 20.547 1 87.75 78 LYS B O 1
ATOM 2942 N N . THR B 1 79 ? 10.5 15.844 21.203 1 84.25 79 THR B N 1
ATOM 2943 C CA . THR B 1 79 ? 10.023 15.656 19.828 1 84.25 79 THR B CA 1
ATOM 2944 C C . THR B 1 79 ? 9.156 16.828 19.391 1 84.25 79 THR B C 1
ATOM 2946 O O . THR B 1 79 ? 8.578 16.812 18.297 1 84.25 79 THR B O 1
ATOM 2949 N N . ILE B 1 80 ? 9.086 17.797 20.312 1 86.88 80 ILE B N 1
ATOM 2950 C CA . ILE B 1 80 ? 8.336 18.984 19.953 1 86.88 80 ILE B CA 1
ATOM 2951 C C . ILE B 1 80 ? 9.156 19.844 18.984 1 86.88 80 ILE B C 1
ATOM 2953 O O . ILE B 1 80 ? 10.297 20.203 19.281 1 86.88 80 ILE B O 1
ATOM 2957 N N . SER B 1 81 ? 8.555 20.062 17.844 1 85.75 81 SER B N 1
ATOM 2958 C CA . SER B 1 81 ? 9.219 20.906 16.844 1 85.75 81 SER B CA 1
ATOM 2959 C C . SER B 1 81 ? 8.766 22.359 16.953 1 85.75 81 SER B C 1
ATOM 2961 O O . SER B 1 81 ? 7.562 22.625 16.984 1 85.75 81 SER B O 1
ATOM 2963 N N . LEU B 1 82 ? 9.68 23.25 16.969 1 89.62 82 LEU B N 1
ATOM 2964 C CA . LEU B 1 82 ? 9.352 24.672 17.031 1 89.62 82 LEU B CA 1
ATOM 2965 C C . LEU B 1 82 ? 8.914 25.188 15.664 1 89.62 82 LEU B C 1
ATOM 2967 O O . LEU B 1 82 ? 8.383 26.281 15.555 1 89.62 82 LEU B O 1
ATOM 2971 N N . GLU B 1 83 ? 9.062 24.266 14.656 1 90.94 83 GLU B N 1
ATOM 2972 C CA . GLU B 1 83 ? 8.539 24.578 13.328 1 90.94 83 GLU B CA 1
ATOM 2973 C C . GLU B 1 83 ? 7.035 24.797 13.367 1 90.94 83 GLU B C 1
ATOM 2975 O O . GLU B 1 83 ? 6.488 25.531 12.539 1 90.94 83 GLU B O 1
ATOM 2980 N N . GLU B 1 84 ? 6.426 24.25 14.32 1 95.44 84 GLU B N 1
ATOM 2981 C CA . GLU B 1 84 ? 4.984 24.406 14.477 1 95.44 84 GLU B CA 1
ATOM 2982 C C . GLU B 1 84 ? 4.617 25.875 14.711 1 95.44 84 GLU B C 1
ATOM 2984 O O . GLU B 1 84 ? 3.621 26.359 14.172 1 95.44 84 GLU B O 1
ATOM 2989 N N . ALA B 1 85 ? 5.395 26.547 15.477 1 95.5 85 ALA B N 1
ATOM 2990 C CA . ALA B 1 85 ? 5.121 27.953 15.766 1 95.5 85 ALA B CA 1
ATOM 2991 C C . ALA B 1 85 ? 5.145 28.781 14.492 1 95.5 85 ALA B C 1
ATOM 2993 O O . ALA B 1 85 ? 4.277 29.641 14.281 1 95.5 85 ALA B O 1
ATOM 2994 N N . GLU B 1 86 ? 6.102 28.531 13.648 1 95.5 86 GLU B N 1
ATOM 2995 C CA . GLU B 1 86 ? 6.199 29.25 12.383 1 95.5 86 GLU B CA 1
ATOM 2996 C C . GLU B 1 86 ? 5.008 28.953 11.484 1 95.5 86 GLU B C 1
ATOM 2998 O O . GLU B 1 86 ? 4.477 29.859 10.828 1 95.5 86 GLU B O 1
ATOM 3003 N N . ALA B 1 87 ? 4.617 27.75 11.453 1 97.69 87 ALA B N 1
ATOM 3004 C CA . ALA B 1 87 ? 3.471 27.359 10.641 1 97.69 87 ALA B CA 1
ATOM 3005 C C . ALA B 1 87 ? 2.197 28.047 11.117 1 97.69 87 ALA B C 1
ATOM 3007 O O . ALA B 1 87 ? 1.39 28.5 10.305 1 97.69 87 ALA B O 1
ATOM 3008 N N . ILE B 1 88 ? 2.061 28.141 12.414 1 97.75 88 ILE B N 1
ATOM 3009 C CA . ILE B 1 88 ? 0.89 28.812 12.977 1 97.75 88 ILE B CA 1
ATOM 3010 C C . ILE B 1 88 ? 0.888 30.281 12.586 1 97.75 88 ILE B C 1
ATOM 3012 O O . ILE B 1 88 ? -0.16 30.844 12.258 1 97.75 88 ILE B O 1
ATOM 3016 N N . GLN B 1 89 ? 2 30.875 12.562 1 96.12 89 GLN B N 1
ATOM 3017 C CA . GLN B 1 89 ? 2.104 32.281 12.172 1 96.12 89 GLN B CA 1
ATOM 3018 C C . GLN B 1 89 ? 1.729 32.469 10.703 1 96.12 89 GLN B C 1
ATOM 3020 O O . GLN B 1 89 ? 1.021 33.406 10.359 1 96.12 89 GLN B O 1
ATOM 3025 N N . VAL B 1 90 ? 2.178 31.594 9.891 1 97.38 90 VAL B N 1
ATOM 3026 C CA . VAL B 1 90 ? 1.839 31.641 8.477 1 97.38 90 VAL B CA 1
ATOM 3027 C C . VAL B 1 90 ? 0.333 31.469 8.297 1 97.38 90 VAL B C 1
ATOM 3029 O O . VAL B 1 90 ? -0.296 32.188 7.512 1 97.38 90 VAL B O 1
ATOM 3032 N N . ALA B 1 91 ? -0.22 30.5 9.023 1 98.12 91 ALA B N 1
ATOM 3033 C CA . ALA B 1 91 ? -1.657 30.25 8.969 1 98.12 91 ALA B CA 1
ATOM 3034 C C . ALA B 1 91 ? -2.449 31.484 9.391 1 98.12 91 ALA B C 1
ATOM 3036 O O . ALA B 1 91 ? -3.48 31.797 8.789 1 98.12 91 ALA B O 1
ATOM 3037 N N . ALA B 1 92 ? -1.935 32.125 10.406 1 96.56 92 ALA B N 1
ATOM 3038 C CA . ALA B 1 92 ? -2.58 33.344 10.875 1 96.56 92 ALA B CA 1
ATOM 3039 C C . ALA B 1 92 ? -2.59 34.406 9.781 1 96.56 92 ALA B C 1
ATOM 3041 O O . ALA B 1 92 ? -3.578 35.125 9.609 1 96.56 92 ALA B O 1
ATOM 3042 N N . LEU B 1 93 ? -1.559 34.469 9.031 1 93.12 93 LEU B N 1
ATOM 3043 C CA . LEU B 1 93 ? -1.444 35.438 7.934 1 93.12 93 LEU B CA 1
ATOM 3044 C C . LEU B 1 93 ? -2.475 35.125 6.848 1 93.12 93 LEU B C 1
ATOM 3046 O O . LEU B 1 93 ? -2.932 36.031 6.152 1 93.12 93 LEU B O 1
ATOM 3050 N N . ALA B 1 94 ? -2.807 33.906 6.754 1 94.19 94 ALA B N 1
ATOM 3051 C CA . ALA B 1 94 ? -3.789 33.5 5.758 1 94.19 94 ALA B CA 1
ATOM 3052 C C . ALA B 1 94 ? -5.211 33.75 6.25 1 94.19 94 ALA B C 1
ATOM 3054 O O . ALA B 1 94 ? -6.18 33.469 5.543 1 94.19 94 ALA B O 1
ATOM 3055 N N . GLY B 1 95 ? -5.328 34.188 7.461 1 96.06 95 GLY B N 1
ATOM 3056 C CA . GLY B 1 95 ? -6.637 34.5 8.023 1 96.06 95 GLY B CA 1
ATOM 3057 C C . GLY B 1 95 ? -7.316 33.281 8.625 1 96.06 95 GLY B C 1
ATOM 3058 O O . GLY B 1 95 ? -8.531 33.281 8.828 1 96.06 95 GLY B O 1
ATOM 3059 N N . LEU B 1 96 ? -6.598 32.25 8.859 1 98 96 LEU B N 1
ATOM 3060 C CA . LEU B 1 96 ? -7.172 31.031 9.422 1 98 96 LEU B CA 1
ATOM 3061 C C . LEU B 1 96 ? -7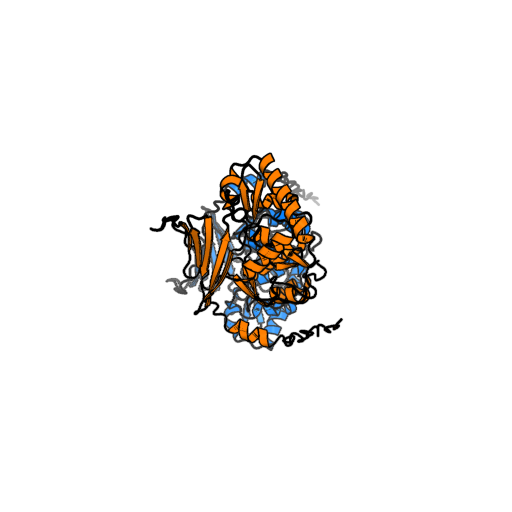.34 31.156 10.93 1 98 96 LEU B C 1
ATOM 3063 O O . LEU B 1 96 ? -6.598 31.891 11.586 1 98 96 LEU B O 1
ATOM 3067 N N . PRO B 1 97 ? -8.352 30.531 11.469 1 98.06 97 PRO B N 1
ATOM 3068 C CA . PRO B 1 97 ? -8.477 30.453 12.922 1 98.06 97 PRO B CA 1
ATOM 3069 C C . PRO B 1 97 ? -7.449 29.531 13.57 1 98.06 97 PRO B C 1
ATOM 3071 O O . PRO B 1 97 ? -7.57 28.312 13.477 1 98.06 97 PRO B O 1
ATOM 3074 N N . VAL B 1 98 ? -6.469 30.078 14.195 1 98.38 98 VAL B N 1
ATOM 3075 C CA . VAL B 1 98 ? -5.383 29.328 14.82 1 98.38 98 VAL B CA 1
ATOM 3076 C C . VAL B 1 98 ? -5.09 29.906 16.203 1 98.38 98 VAL B C 1
ATOM 3078 O O . VAL B 1 98 ? -5.496 31.031 16.531 1 98.38 98 VAL B O 1
ATOM 3081 N N . PRO B 1 99 ? -4.43 29.125 17.047 1 97.81 99 PRO B N 1
ATOM 3082 C CA . PRO B 1 99 ? -4.043 29.656 18.359 1 97.81 99 PRO B CA 1
ATOM 3083 C C . PRO B 1 99 ? -3.062 30.828 18.25 1 97.81 99 PRO B C 1
ATOM 3085 O O . PRO B 1 99 ? -2.346 30.953 17.25 1 97.81 99 PRO B O 1
ATOM 3088 N N . GLU B 1 100 ? -3.08 31.609 19.266 1 96.88 100 GLU B N 1
ATOM 3089 C CA . GLU B 1 100 ? -2.049 32.625 19.406 1 96.88 100 GLU B CA 1
ATOM 3090 C C . GLU B 1 100 ? -0.805 32.062 20.094 1 96.88 100 GLU B C 1
ATOM 3092 O O . GLU B 1 100 ? -0.902 31.422 21.141 1 96.88 100 GLU B O 1
ATOM 3097 N N . ILE B 1 101 ? 0.265 32.312 19.516 1 96.5 101 ILE B N 1
ATOM 3098 C CA . ILE B 1 101 ? 1.518 31.859 20.109 1 96.5 101 ILE B CA 1
ATOM 3099 C C . ILE B 1 101 ? 1.964 32.844 21.188 1 96.5 101 ILE B C 1
ATOM 3101 O O . ILE B 1 101 ? 2.049 34.062 20.953 1 96.5 101 ILE B O 1
ATOM 3105 N N . PHE B 1 102 ? 2.256 32.312 22.344 1 96.44 102 PHE B N 1
ATOM 3106 C CA . PHE B 1 102 ? 2.734 33.156 23.438 1 96.44 102 PHE B CA 1
ATOM 3107 C C . PHE B 1 102 ? 4.254 33.125 23.516 1 96.44 102 PHE B C 1
ATOM 3109 O O . PHE B 1 102 ? 4.898 34.188 23.562 1 96.44 102 PHE B O 1
ATOM 3116 N N . THR B 1 103 ? 4.801 31.938 23.578 1 94.31 103 THR B N 1
ATOM 3117 C CA . THR B 1 103 ? 6.25 31.828 23.703 1 94.31 103 THR B CA 1
ATOM 3118 C C . THR B 1 103 ? 6.738 30.5 23.141 1 94.31 103 THR B C 1
ATOM 3120 O O . THR B 1 103 ? 5.973 29.531 23.062 1 94.31 103 THR B O 1
ATOM 3123 N N . THR B 1 104 ? 7.934 30.531 22.625 1 94.25 104 THR B N 1
ATOM 3124 C CA . THR B 1 104 ? 8.695 29.328 22.297 1 94.25 104 THR B CA 1
ATOM 3125 C C . THR B 1 104 ? 10.008 29.297 23.078 1 94.25 104 THR B C 1
ATOM 3127 O O . THR B 1 104 ? 10.609 30.344 23.344 1 94.25 104 THR B O 1
ATOM 3130 N N . ASP B 1 105 ? 10.336 28.094 23.469 1 92.81 105 ASP B N 1
ATOM 3131 C CA . ASP B 1 105 ? 11.578 27.984 24.234 1 92.81 105 ASP B CA 1
ATOM 3132 C C . ASP B 1 105 ? 12.305 26.672 23.922 1 92.81 105 ASP B C 1
ATOM 3134 O O . ASP B 1 105 ? 11.664 25.656 23.672 1 92.81 105 ASP B O 1
ATOM 3138 N N . SER B 1 106 ? 13.594 26.75 23.828 1 91.31 106 SER B N 1
ATOM 3139 C CA . SER B 1 106 ? 14.461 25.578 23.734 1 91.31 106 SER B CA 1
ATOM 3140 C C . SER B 1 106 ? 15.312 25.422 24.984 1 91.31 106 SER B C 1
ATOM 3142 O O . SER B 1 106 ? 16.156 26.266 25.266 1 91.31 106 SER B O 1
ATOM 3144 N N . GLN B 1 107 ? 15.062 24.375 25.609 1 89.38 107 GLN B N 1
ATOM 3145 C CA . GLN B 1 107 ? 15.75 24.141 26.875 1 89.38 107 GLN B CA 1
ATOM 3146 C C . GLN B 1 107 ? 16.953 23.219 26.688 1 89.38 107 GLN B C 1
ATOM 3148 O O . GLN B 1 107 ? 17.047 22.531 25.672 1 89.38 107 GLN B O 1
ATOM 3153 N N . PRO B 1 108 ? 17.891 23.281 27.672 1 86.88 108 PRO B N 1
ATOM 3154 C CA . PRO B 1 108 ? 19 22.312 27.625 1 86.88 108 PRO B CA 1
ATOM 3155 C C . PRO B 1 108 ? 18.516 20.859 27.562 1 86.88 108 PRO B C 1
ATOM 3157 O O . PRO B 1 108 ? 17.484 20.531 28.156 1 86.88 108 PRO B O 1
ATOM 3160 N N . GLY B 1 109 ? 19.219 20.016 26.844 1 87.38 109 GLY B N 1
ATOM 3161 C CA . GLY B 1 109 ? 18.859 18.609 26.734 1 87.38 109 GLY B CA 1
ATOM 3162 C C . GLY B 1 109 ? 17.969 18.328 25.531 1 87.38 109 GLY B C 1
ATOM 3163 O O . GLY B 1 109 ? 17.5 17.203 25.359 1 87.38 109 GLY B O 1
ATOM 3164 N N . GLY B 1 110 ? 17.609 19.344 24.844 1 86.81 110 GLY B N 1
ATOM 3165 C CA . GLY B 1 110 ? 16.875 19.141 23.609 1 86.81 110 GLY B CA 1
ATOM 3166 C C . GLY B 1 110 ? 15.367 19.219 23.797 1 86.81 110 GLY B C 1
ATOM 3167 O O . GLY B 1 110 ? 14.602 18.734 22.969 1 86.81 110 GLY B O 1
ATOM 3168 N N . ILE B 1 111 ? 14.977 19.797 24.969 1 91.06 111 ILE B N 1
ATOM 3169 C CA . ILE B 1 111 ? 13.547 19.922 25.266 1 91.06 111 ILE B CA 1
ATOM 3170 C C . ILE B 1 111 ? 13.031 21.25 24.719 1 91.06 111 ILE B C 1
ATOM 3172 O O . ILE B 1 111 ? 13.547 22.312 25.062 1 91.06 111 ILE B O 1
ATOM 3176 N N . ASN B 1 112 ? 12.039 21.172 23.844 1 93.88 112 ASN B N 1
ATOM 3177 C CA . ASN B 1 112 ? 11.375 22.359 23.328 1 93.88 112 ASN B CA 1
ATOM 3178 C C . ASN B 1 112 ? 10.023 22.578 24 1 93.88 112 ASN B C 1
ATOM 3180 O O . ASN B 1 112 ? 9.359 21.625 24.406 1 93.88 112 ASN B O 1
ATOM 3184 N N . VAL B 1 113 ? 9.75 23.844 24.109 1 95 113 VAL B N 1
ATOM 3185 C CA . VAL B 1 113 ? 8.477 24.219 24.703 1 95 113 VAL B CA 1
ATOM 3186 C C . VAL B 1 113 ? 7.746 25.203 23.797 1 95 113 VAL B C 1
ATOM 3188 O O . VAL B 1 113 ? 8.336 26.172 23.312 1 95 113 VAL B O 1
ATOM 3191 N N . LEU B 1 114 ? 6.523 24.969 23.531 1 96.06 114 LEU B N 1
ATOM 3192 C CA . LEU B 1 114 ? 5.633 25.844 22.766 1 96.06 114 LEU B CA 1
ATOM 3193 C C . LEU B 1 114 ? 4.387 26.188 23.578 1 96.06 114 LEU B C 1
ATOM 3195 O O . LEU B 1 114 ? 3.643 25.297 23.984 1 96.06 114 LEU B O 1
ATOM 3199 N N . GLN B 1 115 ? 4.203 27.469 23.875 1 96.44 115 GLN B N 1
ATOM 3200 C CA . GLN B 1 115 ? 3.039 27.953 24.609 1 96.44 115 GLN B CA 1
ATOM 3201 C C . GLN B 1 115 ? 2.094 28.719 23.688 1 96.44 115 GLN B C 1
ATOM 3203 O O . GLN B 1 115 ? 2.523 29.609 22.953 1 96.44 115 GLN B O 1
ATOM 3208 N N . MET B 1 116 ? 0.81 28.375 23.75 1 97.31 116 MET B N 1
ATOM 3209 C CA . MET B 1 116 ? -0.162 29.016 22.859 1 97.31 116 MET B CA 1
ATOM 3210 C C . MET B 1 116 ? -1.532 29.094 23.531 1 97.31 116 MET B C 1
ATOM 3212 O O . MET B 1 116 ? -1.762 28.469 24.562 1 97.31 116 MET B O 1
ATOM 3216 N N . SER B 1 117 ? -2.35 29.828 23 1 97.69 117 SER B N 1
ATOM 3217 C CA . SER B 1 117 ? -3.691 29.984 23.547 1 97.69 117 SER B CA 1
ATOM 3218 C C . SER B 1 117 ? -4.543 28.75 23.281 1 97.69 117 SER B C 1
ATOM 3220 O O . SER B 1 117 ? -4.344 28.062 22.281 1 97.69 117 SER B O 1
ATOM 3222 N N . GLN B 1 118 ? -5.426 28.484 24.109 1 96.12 118 GLN B N 1
ATOM 3223 C CA . GLN B 1 118 ? -6.445 27.469 23.875 1 96.12 118 GLN B CA 1
ATOM 3224 C C . GLN B 1 118 ? -7.512 27.984 22.906 1 96.12 118 GLN B C 1
ATOM 3226 O O . GLN B 1 118 ? -7.945 29.125 23 1 96.12 118 GLN B O 1
ATOM 3231 N N . VAL B 1 119 ? -7.867 27.172 21.984 1 96.06 119 VAL B N 1
ATOM 3232 C CA . VAL B 1 119 ? -9.047 27.453 21.172 1 96.06 119 VAL B CA 1
ATOM 3233 C C . VAL B 1 119 ? -10.281 26.859 21.828 1 96.06 119 VAL B C 1
ATOM 3235 O O . VAL B 1 119 ? -10.383 25.641 21.984 1 96.06 119 VAL B O 1
ATOM 3238 N N . GLU B 1 120 ? -11.188 27.703 22.203 1 94.88 120 GLU B N 1
ATOM 3239 C CA . GLU B 1 120 ? -12.391 27.219 22.875 1 94.88 120 GLU B CA 1
ATOM 3240 C C . GLU B 1 120 ? -13.336 26.516 21.891 1 94.88 120 GLU B C 1
ATOM 3242 O O . GLU B 1 120 ? -13.594 27.031 20.797 1 94.88 120 GLU B O 1
ATOM 3247 N N . GLY B 1 121 ? -13.766 25.391 22.219 1 96.25 121 GLY B N 1
ATOM 3248 C CA . GLY B 1 121 ? -14.617 24.531 21.422 1 96.25 121 GLY B CA 1
ATOM 3249 C C . GLY B 1 121 ? -14.367 23.062 21.656 1 96.25 121 GLY B C 1
ATOM 3250 O O . GLY B 1 121 ? -13.859 22.672 22.703 1 96.25 121 GLY B O 1
ATOM 3251 N N . ARG B 1 122 ? -14.898 22.234 20.781 1 95.44 122 ARG B N 1
ATOM 3252 C CA . ARG B 1 122 ? -14.711 20.797 20.875 1 95.44 122 ARG B CA 1
ATOM 3253 C C . ARG B 1 122 ? -14.102 20.234 19.594 1 95.44 122 ARG B C 1
ATOM 3255 O O . ARG B 1 122 ? -14.43 20.703 18.5 1 95.44 122 ARG B O 1
ATOM 3262 N N . PRO B 1 123 ? -13.25 19.234 19.859 1 95.62 123 PRO B N 1
ATOM 3263 C CA . PRO B 1 123 ? -12.766 18.578 18.641 1 95.62 123 PRO B CA 1
ATOM 3264 C C . PRO B 1 123 ? -13.898 18 17.797 1 95.62 123 PRO B C 1
ATOM 3266 O O . PRO B 1 123 ? -14.852 17.453 18.344 1 95.62 123 PRO B O 1
ATOM 3269 N N . LEU B 1 124 ? -13.727 18.156 16.516 1 96.81 124 LEU B N 1
ATOM 3270 C CA . LEU B 1 124 ? -14.727 17.641 15.586 1 96.81 124 LEU B CA 1
ATOM 3271 C C . LEU B 1 124 ? -14.898 16.125 15.758 1 96.81 124 LEU B C 1
ATOM 3273 O O . LEU B 1 124 ? -16 15.602 15.586 1 96.81 124 LEU B O 1
ATOM 3277 N N . SER B 1 125 ? -13.852 15.414 16.141 1 94.06 125 SER B N 1
ATOM 3278 C CA . SER B 1 125 ? -13.867 13.969 16.312 1 94.06 125 SER B CA 1
ATOM 3279 C C . SER B 1 125 ? -14.883 13.547 17.375 1 94.06 125 SER B C 1
ATOM 3281 O O . SER B 1 125 ? -15.383 12.422 17.359 1 94.06 125 SER B O 1
ATOM 3283 N N . GLU B 1 126 ? -15.227 14.461 18.234 1 93.44 126 GLU B N 1
ATOM 3284 C CA . GLU B 1 126 ? -16.156 14.148 19.312 1 93.44 126 GLU B CA 1
ATOM 3285 C C . GLU B 1 126 ? -17.609 14.32 18.859 1 93.44 126 GLU B C 1
ATOM 3287 O O . GLU B 1 126 ? -18.516 13.797 19.5 1 93.44 126 GLU B O 1
ATOM 3292 N N . VAL B 1 127 ? -17.812 14.984 17.812 1 95.31 127 VAL B N 1
ATOM 3293 C CA . VAL B 1 127 ? -19.188 15.352 17.516 1 95.31 127 VAL B CA 1
ATOM 3294 C C . VAL B 1 127 ? -19.547 14.914 16.094 1 95.31 127 VAL B C 1
ATOM 3296 O O . VAL B 1 127 ? -20.719 14.867 15.719 1 95.31 127 VAL B O 1
ATOM 3299 N N . TRP B 1 128 ? -18.656 14.547 15.273 1 95.31 128 TRP B N 1
ATOM 3300 C CA . TRP B 1 128 ? -18.859 14.273 13.852 1 95.31 128 TRP B CA 1
ATOM 3301 C C . TRP B 1 128 ? -19.938 13.203 13.656 1 95.31 128 TRP B C 1
ATOM 3303 O O . TRP B 1 128 ? -20.844 13.359 12.836 1 95.31 128 TRP B O 1
ATOM 3313 N N . ARG B 1 129 ? -19.875 12.148 14.398 1 92.19 129 ARG B N 1
ATOM 3314 C CA . ARG B 1 129 ? -20.719 10.977 14.219 1 92.19 129 ARG B CA 1
ATOM 3315 C C . ARG B 1 129 ? -22.188 11.344 14.422 1 92.19 129 ARG B C 1
ATOM 3317 O O . ARG B 1 129 ? -23.078 10.758 13.797 1 92.19 129 ARG B O 1
ATOM 3324 N N . THR B 1 130 ? -22.422 12.328 15.234 1 93.5 130 THR B N 1
ATOM 3325 C CA . THR B 1 130 ? -23.797 12.656 15.586 1 93.5 130 THR B CA 1
ATOM 3326 C C . THR B 1 130 ? -24.297 13.836 14.758 1 93.5 130 THR B C 1
ATOM 3328 O O . THR B 1 130 ? -25.469 14.219 14.867 1 93.5 130 THR B O 1
ATOM 3331 N N . MET B 1 131 ? -23.484 14.383 13.945 1 95.5 131 MET B N 1
ATOM 3332 C CA . MET B 1 131 ? -23.891 15.5 13.102 1 95.5 131 MET B CA 1
ATOM 3333 C C . MET B 1 131 ? -24.812 15.039 11.977 1 95.5 131 MET B C 1
ATOM 3335 O O . MET B 1 131 ? -24.672 13.914 11.484 1 95.5 131 MET B O 1
ATOM 3339 N N . THR B 1 132 ? -25.719 15.93 11.609 1 96.44 132 THR B N 1
ATOM 3340 C CA . THR B 1 132 ? -26.562 15.672 10.453 1 96.44 132 THR B CA 1
ATOM 3341 C C . THR B 1 132 ? -25.781 15.812 9.156 1 96.44 132 THR B C 1
ATOM 3343 O O . THR B 1 132 ? -24.688 16.375 9.148 1 96.44 132 THR B O 1
ATOM 3346 N N . LEU B 1 133 ? -26.359 15.312 8.125 1 96.12 133 LEU B N 1
ATOM 3347 C CA . LEU B 1 133 ? -25.734 15.438 6.812 1 96.12 133 LEU B CA 1
ATOM 3348 C C . LEU B 1 133 ? -25.516 16.906 6.449 1 96.12 133 LEU B C 1
ATOM 3350 O O . LEU B 1 133 ? -24.484 17.25 5.867 1 96.12 133 LEU B O 1
ATOM 3354 N N . ARG B 1 134 ? -26.484 17.703 6.82 1 96.88 134 ARG B N 1
ATOM 3355 C CA . ARG B 1 134 ? -26.391 19.141 6.527 1 96.88 134 ARG B CA 1
ATOM 3356 C C . ARG B 1 134 ? -25.234 19.781 7.297 1 96.88 134 ARG B C 1
ATOM 3358 O O . ARG B 1 134 ? -24.484 20.578 6.746 1 96.88 134 ARG B O 1
ATOM 3365 N N . GLN B 1 135 ? -25.109 19.422 8.516 1 97.38 135 GLN B N 1
ATOM 3366 C CA . GLN B 1 135 ? -24.016 19.953 9.344 1 97.38 135 GLN B CA 1
ATOM 3367 C C . GLN B 1 135 ? -22.656 19.5 8.82 1 97.38 135 GLN B C 1
ATOM 3369 O O . GLN B 1 135 ? -21.734 20.297 8.734 1 97.38 135 GLN B O 1
ATOM 3374 N N . LYS B 1 136 ? -22.594 18.25 8.469 1 97.25 136 LYS B N 1
ATOM 3375 C CA . LYS B 1 136 ? -21.359 17.703 7.926 1 97.25 136 LYS B CA 1
ATOM 3376 C C . LYS B 1 136 ? -20.938 18.422 6.645 1 97.25 136 LYS B C 1
ATOM 3378 O O . LYS B 1 136 ? -19.766 18.766 6.469 1 97.25 136 LYS B O 1
ATOM 3383 N N . ARG B 1 137 ? -21.859 18.609 5.824 1 97.5 137 ARG B N 1
ATOM 3384 C CA . ARG B 1 137 ? -21.578 19.328 4.582 1 97.5 137 ARG B CA 1
ATOM 3385 C C . ARG B 1 137 ? -21.109 20.75 4.855 1 97.5 137 ARG B C 1
ATOM 3387 O O . ARG B 1 137 ? -20.203 21.25 4.195 1 97.5 137 ARG B O 1
ATOM 3394 N N . SER B 1 138 ? -21.75 21.344 5.797 1 98.19 138 SER B N 1
ATOM 3395 C CA . SER B 1 138 ? -21.359 22.703 6.164 1 98.19 138 SER B CA 1
ATOM 3396 C C . SER B 1 138 ? -19.922 22.75 6.652 1 98.19 138 SER B C 1
ATOM 3398 O O . SER B 1 138 ? -19.156 23.641 6.258 1 98.19 138 SER B O 1
ATOM 3400 N N . ILE B 1 139 ? -19.562 21.844 7.473 1 98.31 139 ILE B N 1
ATOM 3401 C CA . ILE B 1 139 ? -18.188 21.766 7.977 1 98.31 139 ILE B CA 1
ATOM 3402 C C . ILE B 1 139 ? -17.219 21.531 6.812 1 98.31 139 ILE B C 1
ATOM 3404 O O . ILE B 1 139 ? -16.188 22.188 6.727 1 98.31 139 ILE B O 1
ATOM 3408 N N . ALA B 1 140 ? -17.578 20.656 5.941 1 98.19 140 ALA B N 1
ATOM 3409 C CA . ALA B 1 140 ? -16.75 20.344 4.789 1 98.19 140 ALA B CA 1
ATOM 3410 C C . ALA B 1 140 ? -16.516 21.578 3.928 1 98.19 140 ALA B C 1
ATOM 3412 O O . ALA B 1 140 ? -15.383 21.828 3.494 1 98.19 140 ALA B O 1
ATOM 3413 N N . LEU B 1 141 ? -17.516 22.328 3.713 1 98.31 141 LEU B N 1
ATOM 3414 C CA . LEU B 1 141 ? -17.422 23.516 2.881 1 98.31 141 LEU B CA 1
ATOM 3415 C C . LEU B 1 141 ? -16.594 24.594 3.574 1 98.31 141 LEU B C 1
ATOM 3417 O O . LEU B 1 141 ? -15.875 25.359 2.914 1 98.31 141 LEU B O 1
ATOM 3421 N N . GLN B 1 142 ? -16.688 24.719 4.871 1 98.56 142 GLN B N 1
ATOM 3422 C CA . GLN B 1 142 ? -15.82 25.609 5.617 1 98.56 142 GLN B CA 1
ATOM 3423 C C . GLN B 1 142 ? -14.352 25.234 5.449 1 98.56 142 GLN B C 1
ATOM 3425 O O . GLN B 1 142 ? -13.5 26.094 5.23 1 98.56 142 GLN B O 1
ATOM 3430 N N . LEU B 1 143 ? -14.094 23.938 5.508 1 98.44 143 LEU B N 1
ATOM 3431 C CA . LEU B 1 143 ? -12.727 23.469 5.32 1 98.44 143 LEU B CA 1
ATOM 3432 C C . LEU B 1 143 ? -12.234 23.766 3.91 1 98.44 143 LEU B C 1
ATOM 3434 O O . LEU B 1 143 ? -11.07 24.125 3.717 1 98.44 143 LEU B O 1
ATOM 3438 N N . ARG B 1 144 ? -13.117 23.594 2.98 1 98.56 144 ARG B N 1
ATOM 3439 C CA . ARG B 1 144 ? -12.75 23.938 1.608 1 98.56 144 ARG B CA 1
ATOM 3440 C C . ARG B 1 144 ? -12.312 25.391 1.5 1 98.56 144 ARG B C 1
ATOM 3442 O O . ARG B 1 144 ? -11.312 25.703 0.846 1 98.56 144 ARG B O 1
ATOM 3449 N N . SER B 1 145 ? -13.047 26.234 2.098 1 98.19 145 SER B N 1
ATOM 3450 C CA . SER B 1 145 ? -12.711 27.656 2.084 1 98.19 145 SER B CA 1
ATOM 3451 C C . SER B 1 145 ? -11.359 27.906 2.742 1 98.19 145 SER B C 1
ATOM 3453 O O . SER B 1 145 ? -10.555 28.703 2.238 1 98.19 145 SER B O 1
ATOM 3455 N N . MET B 1 146 ? -11.109 27.266 3.805 1 98.25 146 MET B N 1
ATOM 3456 C CA . MET B 1 146 ? -9.844 27.422 4.508 1 98.25 146 MET B CA 1
ATOM 3457 C C . MET B 1 146 ? -8.688 26.906 3.664 1 98.25 146 MET B C 1
ATOM 3459 O O . MET B 1 146 ? -7.629 27.531 3.592 1 98.25 146 MET B O 1
ATOM 3463 N N . LEU B 1 147 ? -8.906 25.766 3.029 1 97.81 147 LEU B N 1
ATOM 3464 C CA . LEU B 1 147 ? -7.895 25.188 2.148 1 97.81 147 LEU B CA 1
ATOM 3465 C C . LEU B 1 147 ? -7.602 26.125 0.983 1 97.81 147 LEU B C 1
ATOM 3467 O O . LEU B 1 147 ? -6.441 26.312 0.596 1 97.81 147 LEU B O 1
ATOM 3471 N N . THR B 1 148 ? -8.609 26.703 0.466 1 97.56 148 THR B N 1
ATOM 3472 C CA . THR B 1 148 ? -8.445 27.672 -0.622 1 97.56 148 THR B CA 1
ATOM 3473 C C . THR B 1 148 ? -7.609 28.859 -0.168 1 97.56 148 THR B C 1
ATOM 3475 O O . THR B 1 148 ? -6.699 29.297 -0.879 1 97.56 148 THR B O 1
ATOM 3478 N N . ALA B 1 149 ? -7.898 29.359 1.006 1 97.38 149 ALA B N 1
ATOM 3479 C CA . ALA B 1 149 ? -7.133 30.469 1.563 1 97.38 149 ALA B CA 1
ATOM 3480 C C . ALA B 1 149 ? -5.676 30.078 1.777 1 97.38 149 ALA B C 1
ATOM 3482 O O . ALA B 1 149 ? -4.766 30.844 1.439 1 97.38 149 ALA B O 1
ATOM 3483 N N . MET B 1 150 ? -5.453 28.891 2.307 1 97.56 150 MET B N 1
ATOM 3484 C CA . MET B 1 150 ? -4.098 28.391 2.523 1 97.56 150 MET B CA 1
ATOM 3485 C C . MET B 1 150 ? -3.326 28.312 1.208 1 97.56 150 MET B C 1
ATOM 3487 O O . MET B 1 150 ? -2.186 28.781 1.127 1 97.56 150 MET B O 1
ATOM 3491 N N . ARG B 1 151 ? -3.947 27.844 0.227 1 96.75 151 ARG B N 1
ATOM 3492 C CA . ARG B 1 151 ? -3.291 27.562 -1.046 1 96.75 151 ARG B CA 1
ATOM 3493 C C . ARG B 1 151 ? -3.1 28.844 -1.854 1 96.75 151 ARG B C 1
ATOM 3495 O O . ARG B 1 151 ? -2.354 28.859 -2.836 1 96.75 151 ARG B O 1
ATOM 3502 N N . ALA B 1 152 ? -3.744 29.891 -1.43 1 96.19 152 ALA B N 1
ATOM 3503 C CA . ALA B 1 152 ? -3.586 31.188 -2.092 1 96.19 152 ALA B CA 1
ATOM 3504 C C . ALA B 1 152 ? -2.289 31.875 -1.659 1 96.19 152 ALA B C 1
ATOM 3506 O O . ALA B 1 152 ? -1.82 32.812 -2.318 1 96.19 152 ALA B O 1
ATOM 3507 N N . LEU B 1 153 ? -1.753 31.406 -0.554 1 96.5 153 LEU B N 1
ATOM 3508 C CA . LEU B 1 153 ? -0.476 31.969 -0.111 1 96.5 153 LEU B CA 1
ATOM 3509 C C . LEU B 1 153 ? 0.644 31.578 -1.071 1 96.5 153 LEU B C 1
ATOM 3511 O O . LEU B 1 153 ? 0.673 30.453 -1.577 1 96.5 153 LEU B O 1
ATOM 3515 N N . GLN B 1 154 ? 1.528 32.5 -1.27 1 91.75 154 GLN B N 1
ATOM 3516 C CA . GLN B 1 154 ? 2.676 32.219 -2.129 1 91.75 154 GLN B CA 1
ATOM 3517 C C . GLN B 1 154 ? 3.797 31.547 -1.348 1 91.75 154 GLN B C 1
ATOM 3519 O O . GLN B 1 154 ? 4.258 32.062 -0.331 1 91.75 154 GLN B O 1
ATOM 3524 N N . ALA B 1 155 ? 4.164 30.438 -1.821 1 93.81 155 ALA B N 1
ATOM 3525 C CA . ALA B 1 155 ? 5.309 29.766 -1.219 1 93.81 155 ALA B CA 1
ATOM 3526 C C . ALA B 1 155 ? 6.598 30.531 -1.483 1 93.81 155 ALA B C 1
ATOM 3528 O O . ALA B 1 155 ? 6.777 31.109 -2.559 1 93.81 155 ALA B O 1
ATOM 3529 N N . PRO B 1 156 ? 7.484 30.609 -0.468 1 95.62 156 PRO B N 1
ATOM 3530 C CA . PRO B 1 156 ? 8.812 31.141 -0.78 1 95.62 156 PRO B CA 1
ATOM 3531 C C . PRO B 1 156 ? 9.508 30.375 -1.9 1 95.62 156 PRO B C 1
ATOM 3533 O O . PRO B 1 156 ? 9.305 29.156 -2.043 1 95.62 156 PRO B O 1
ATOM 3536 N N . PRO B 1 157 ? 10.289 31.141 -2.713 1 94.81 157 PRO B N 1
ATOM 3537 C CA . PRO B 1 157 ? 10.992 30.438 -3.783 1 94.81 157 PRO B CA 1
ATOM 3538 C C . PRO B 1 157 ? 11.945 29.359 -3.254 1 94.81 157 PRO B C 1
ATOM 3540 O O . PRO B 1 157 ? 12.57 29.547 -2.211 1 94.81 157 PRO B O 1
ATOM 3543 N N . ARG B 1 158 ? 12 28.266 -3.893 1 96 158 ARG B N 1
ATOM 3544 C CA . ARG B 1 158 ? 12.945 27.188 -3.648 1 96 158 ARG B CA 1
ATOM 3545 C C . ARG B 1 158 ? 12.805 26.656 -2.227 1 96 158 ARG B C 1
ATOM 3547 O O . ARG B 1 158 ? 13.797 26.484 -1.521 1 96 158 ARG B O 1
ATOM 3554 N N . LEU B 1 159 ? 11.602 26.516 -1.79 1 97.81 159 LEU B N 1
ATOM 3555 C CA . LEU B 1 159 ? 11.359 25.938 -0.472 1 97.81 159 LEU B CA 1
ATOM 3556 C C . LEU B 1 159 ? 10.227 24.922 -0.524 1 97.81 159 LEU B C 1
ATOM 3558 O O . LEU B 1 159 ? 9.086 25.266 -0.86 1 97.81 159 LEU B O 1
ATOM 3562 N N . VAL B 1 160 ? 10.523 23.734 -0.248 1 98.44 160 VAL B N 1
ATOM 3563 C CA . VAL B 1 160 ? 9.578 22.656 -0.017 1 98.44 160 VAL B CA 1
ATOM 3564 C C . VAL B 1 160 ? 9.852 22.016 1.341 1 98.44 160 VAL B C 1
ATOM 3566 O O . VAL B 1 160 ? 10.914 21.438 1.557 1 98.44 160 VAL B O 1
ATOM 3569 N N . GLY B 1 161 ? 8.953 22.141 2.266 1 97.81 161 GLY B N 1
ATOM 3570 C CA . GLY B 1 161 ? 9.18 21.672 3.621 1 97.81 161 GLY B CA 1
ATOM 3571 C C . GLY B 1 161 ? 8.664 22.625 4.684 1 97.81 161 GLY B C 1
ATOM 3572 O O . GLY B 1 161 ? 7.617 23.25 4.504 1 97.81 161 GLY B O 1
ATOM 3573 N N . ALA B 1 162 ? 9.414 22.719 5.77 1 96.69 162 ALA B N 1
ATOM 3574 C CA . ALA B 1 162 ? 8.984 23.531 6.91 1 96.69 162 ALA B CA 1
ATOM 3575 C C . ALA B 1 162 ? 8.969 25.016 6.555 1 96.69 162 ALA B C 1
ATOM 3577 O O . ALA B 1 162 ? 9.805 25.469 5.77 1 96.69 162 ALA B O 1
ATOM 3578 N N . CYS B 1 163 ? 8.086 25.719 7.168 1 95.56 163 CYS B N 1
ATOM 3579 C CA . CYS B 1 163 ? 7.91 27.141 6.852 1 95.56 163 CYS B CA 1
ATOM 3580 C C . CYS B 1 163 ? 9.188 27.922 7.137 1 95.56 163 CYS B C 1
ATOM 3582 O O . CYS B 1 163 ? 9.516 28.859 6.418 1 95.56 163 CYS B O 1
ATOM 3584 N N . SER B 1 164 ? 9.938 27.469 8.141 1 91.19 164 SER B N 1
ATOM 3585 C CA . SER B 1 164 ? 11.164 28.156 8.516 1 91.19 164 SER B CA 1
ATOM 3586 C C . SER B 1 164 ? 12.328 27.75 7.621 1 91.19 164 SER B C 1
ATOM 3588 O O . SER B 1 164 ? 13.383 28.391 7.637 1 91.19 164 SER B O 1
ATOM 3590 N N . GLY B 1 165 ? 12.133 26.672 6.906 1 93.38 165 GLY B N 1
ATOM 3591 C CA . GLY B 1 165 ? 13.227 26.094 6.141 1 93.38 165 GLY B CA 1
ATOM 3592 C C . GLY B 1 165 ? 13.992 25.031 6.902 1 93.38 165 GLY B C 1
ATOM 3593 O O . GLY B 1 165 ? 14.93 24.438 6.371 1 93.38 165 GLY B O 1
ATOM 3594 N N . GLY B 1 166 ? 13.609 24.859 8.117 1 93.31 166 GLY B N 1
ATOM 3595 C CA . GLY B 1 166 ? 14.227 23.812 8.914 1 93.31 166 GLY B CA 1
ATOM 3596 C C . GLY B 1 166 ? 13.742 22.422 8.539 1 93.31 166 GLY B C 1
ATOM 3597 O O . GLY B 1 166 ? 13.406 22.172 7.383 1 93.31 166 GLY B O 1
ATOM 3598 N N . GLN B 1 167 ? 13.758 21.484 9.539 1 93.19 167 GLN B N 1
ATOM 3599 C CA . GLN B 1 167 ? 13.32 20.125 9.297 1 93.19 167 GLN B CA 1
ATOM 3600 C C . GLN B 1 167 ? 11.797 20.016 9.312 1 93.19 167 GLN B C 1
ATOM 3602 O O . GLN B 1 167 ? 11.141 20.625 10.164 1 93.19 167 GLN B O 1
ATOM 3607 N N . PHE B 1 168 ? 11.305 19.344 8.328 1 94.44 168 PHE B N 1
ATOM 3608 C CA . PHE B 1 168 ? 9.875 19.062 8.383 1 94.44 168 PHE B CA 1
ATOM 3609 C C . PHE B 1 168 ? 9.609 17.656 8.922 1 94.44 168 PHE B C 1
ATOM 3611 O O . PHE B 1 168 ? 10.477 16.797 8.859 1 94.44 168 PHE B O 1
ATOM 3618 N N . ARG B 1 169 ? 8.414 17.531 9.477 1 92.94 169 ARG B N 1
ATOM 3619 C CA . ARG B 1 169 ? 7.949 16.266 10.008 1 92.94 169 ARG B CA 1
ATOM 3620 C C . ARG B 1 169 ? 6.98 15.586 9.047 1 92.94 169 ARG B C 1
ATOM 3622 O O . ARG B 1 169 ? 6.094 16.234 8.492 1 92.94 169 ARG B O 1
ATOM 3629 N N . ASP B 1 170 ? 7.234 14.312 8.789 1 92.88 170 ASP B N 1
ATOM 3630 C CA . ASP B 1 170 ? 6.375 13.492 7.941 1 92.88 170 ASP B CA 1
ATOM 3631 C C . ASP B 1 170 ? 6.008 12.18 8.641 1 92.88 170 ASP B C 1
ATOM 3633 O O . ASP B 1 170 ? 6.777 11.219 8.609 1 92.88 170 ASP B O 1
ATOM 3637 N N . SER B 1 171 ? 4.773 12.266 9.234 1 87.56 171 SER B N 1
ATOM 3638 C CA . SER B 1 171 ? 4.309 11.07 9.922 1 87.56 171 SER B CA 1
ATOM 3639 C C . SER B 1 171 ? 3.547 10.148 8.977 1 87.56 171 SER B C 1
ATOM 3641 O O . SER B 1 171 ? 2.684 10.602 8.227 1 87.56 171 SER B O 1
ATOM 3643 N N . ARG B 1 172 ? 3.904 8.945 9.102 1 84.56 172 ARG B N 1
ATOM 3644 C CA . ARG B 1 172 ? 3.281 7.926 8.266 1 84.56 172 ARG B CA 1
ATOM 3645 C C . ARG B 1 172 ? 2.615 6.848 9.117 1 84.56 172 ARG B C 1
ATOM 3647 O O . ARG B 1 172 ? 2.023 7.148 10.156 1 84.56 172 ARG B O 1
ATOM 3654 N N . LEU B 1 173 ? 2.527 5.602 8.656 1 72.38 173 LEU B N 1
ATOM 3655 C CA . LEU B 1 173 ? 1.771 4.566 9.344 1 72.38 173 LEU B CA 1
ATOM 3656 C C . LEU B 1 173 ? 2.441 4.195 10.664 1 72.38 173 LEU B C 1
ATOM 3658 O O . LEU B 1 173 ? 1.784 4.145 11.711 1 72.38 173 LEU B O 1
ATOM 3662 N N . CYS B 1 174 ? 3.703 4.051 10.625 1 65.56 174 CYS B N 1
ATOM 3663 C CA . CYS B 1 174 ? 4.312 3.52 11.836 1 65.56 174 CYS B CA 1
ATOM 3664 C C . CYS B 1 174 ? 5.465 4.402 12.305 1 65.56 174 CYS B C 1
ATOM 3666 O O . CYS B 1 174 ? 5.969 4.238 13.414 1 65.56 174 CYS B O 1
ATOM 3668 N N . HIS B 1 175 ? 5.73 5.402 11.484 1 74 175 HIS B N 1
ATOM 3669 C CA . HIS B 1 175 ? 6.938 6.168 11.789 1 74 175 HIS B CA 1
ATOM 3670 C C . HIS B 1 175 ? 6.773 7.633 11.398 1 74 175 HIS B C 1
ATOM 3672 O O . HIS B 1 175 ? 6.012 7.953 10.484 1 74 175 HIS B O 1
ATOM 3678 N N . SER B 1 176 ? 7.461 8.422 12.219 1 80.81 176 SER B N 1
ATOM 3679 C CA . SER B 1 176 ? 7.617 9.82 11.836 1 80.81 176 SER B CA 1
ATOM 3680 C C . SER B 1 176 ? 9.023 10.094 11.312 1 80.81 176 SER B C 1
ATOM 3682 O O . SER B 1 176 ? 10.008 9.695 11.93 1 80.81 176 SER B O 1
ATOM 3684 N N . HIS B 1 177 ? 8.992 10.742 10.211 1 83.19 177 HIS B N 1
ATOM 3685 C CA . HIS B 1 177 ? 10.258 11.117 9.594 1 83.19 177 HIS B CA 1
ATOM 3686 C C . HIS B 1 177 ? 10.531 12.609 9.773 1 83.19 177 HIS B C 1
ATOM 3688 O O . HIS B 1 177 ? 9.617 13.43 9.68 1 83.19 177 HIS B O 1
ATOM 3694 N N . TYR B 1 178 ? 11.75 12.898 10.109 1 88.5 178 TYR B N 1
ATOM 3695 C CA . TYR B 1 178 ? 12.242 14.273 10.102 1 88.5 178 TYR B CA 1
ATOM 3696 C C . TYR B 1 178 ? 13.289 14.461 9.008 1 88.5 178 TYR B C 1
ATOM 3698 O O . TYR B 1 178 ? 14.25 13.695 8.914 1 88.5 178 TYR B O 1
ATOM 3706 N N . PHE B 1 179 ? 13.016 15.422 8.219 1 92.69 179 PHE B N 1
ATOM 3707 C CA . PHE B 1 179 ? 13.891 15.609 7.066 1 92.69 179 PHE B CA 1
ATOM 3708 C C . PHE B 1 179 ? 14.125 17.094 6.805 1 92.69 179 PHE B C 1
ATOM 3710 O O . PHE B 1 179 ? 13.227 17.922 7.008 1 92.69 179 PHE B O 1
ATOM 3717 N N . PRO B 1 180 ? 15.352 17.453 6.336 1 94.5 180 PRO B N 1
ATOM 3718 C CA . PRO B 1 180 ? 15.586 18.859 5.961 1 94.5 180 PRO B CA 1
ATOM 3719 C C . PRO B 1 180 ? 14.68 19.328 4.828 1 94.5 180 PRO B C 1
ATOM 3721 O O . PRO B 1 180 ? 14.289 18.516 3.973 1 94.5 180 PRO B O 1
ATOM 3724 N N . SER B 1 181 ? 14.406 20.562 4.902 1 96.44 181 SER B N 1
ATOM 3725 C CA . SER B 1 181 ? 13.625 21.125 3.809 1 96.44 181 SER B CA 1
ATOM 3726 C C . SER B 1 181 ? 14.375 21.047 2.486 1 96.44 181 SER B C 1
ATOM 3728 O O . SER B 1 181 ? 15.609 21 2.469 1 96.44 181 SER B O 1
ATOM 3730 N N . LEU B 1 182 ? 13.562 21.047 1.474 1 97.88 182 LEU B N 1
ATOM 3731 C CA . LEU B 1 182 ? 14.055 20.828 0.12 1 97.88 182 LEU B CA 1
ATOM 3732 C C . LEU B 1 182 ? 13.82 22.062 -0.75 1 97.88 182 LEU B C 1
ATOM 3734 O O . LEU B 1 182 ? 13.266 23.047 -0.288 1 97.88 182 LEU B O 1
ATOM 3738 N N . VAL B 1 183 ? 14.234 21.922 -2.053 1 97.06 183 VAL B N 1
ATOM 3739 C CA . VAL B 1 183 ? 14.234 23.172 -2.812 1 97.06 183 VAL B CA 1
ATOM 3740 C C . VAL B 1 183 ? 13.195 23.094 -3.934 1 97.06 183 VAL B C 1
ATOM 3742 O O . VAL B 1 183 ? 12.82 24.109 -4.512 1 97.06 183 VAL B O 1
ATOM 3745 N N . ASN B 1 184 ? 12.812 21.875 -4.246 1 97.31 184 ASN B N 1
ATOM 3746 C CA . ASN B 1 184 ? 11.82 21.703 -5.301 1 97.31 184 ASN B CA 1
ATOM 3747 C C . ASN B 1 184 ? 11.133 20.344 -5.219 1 97.31 184 ASN B C 1
ATOM 3749 O O . ASN B 1 184 ? 11.469 19.531 -4.355 1 97.31 184 ASN B O 1
ATOM 3753 N N . GLU B 1 185 ? 10.195 20.125 -6.078 1 98.06 185 GLU B N 1
ATOM 3754 C CA . GLU B 1 185 ? 9.391 18.906 -6.027 1 98.06 185 GLU B CA 1
ATOM 3755 C C . GLU B 1 185 ? 10.219 17.688 -6.434 1 98.06 185 GLU B C 1
ATOM 3757 O O . GLU B 1 185 ? 9.984 16.578 -5.945 1 98.06 185 GLU B O 1
ATOM 3762 N N . ASP B 1 186 ? 11.195 17.875 -7.344 1 97.94 186 ASP B N 1
ATOM 3763 C CA . ASP B 1 186 ? 12.078 16.766 -7.715 1 97.94 186 ASP B CA 1
ATOM 3764 C C . ASP B 1 186 ? 12.773 16.188 -6.484 1 97.94 186 ASP B C 1
ATOM 3766 O O . ASP B 1 186 ? 12.844 14.969 -6.324 1 97.94 186 ASP B O 1
ATOM 3770 N N . GLU B 1 187 ? 13.242 17.078 -5.691 1 97.38 187 GLU B N 1
ATOM 3771 C CA . GLU B 1 187 ? 13.898 16.641 -4.465 1 97.38 187 GLU B CA 1
ATOM 3772 C C . GLU B 1 187 ? 12.906 15.984 -3.516 1 97.38 187 GLU B C 1
ATOM 3774 O O . GLU B 1 187 ? 13.25 15.031 -2.811 1 97.38 187 GLU B O 1
ATOM 3779 N N . PHE B 1 188 ? 11.758 16.516 -3.445 1 98.19 188 PHE B N 1
ATOM 3780 C CA . PHE B 1 188 ? 10.711 15.93 -2.623 1 98.19 188 PHE B CA 1
ATOM 3781 C C . PHE B 1 188 ? 10.398 14.508 -3.092 1 98.19 188 PHE B C 1
ATOM 3783 O O . PHE B 1 188 ? 10.242 13.602 -2.275 1 98.19 188 PHE B O 1
ATOM 3790 N N . ASN B 1 189 ? 10.336 14.336 -4.398 1 97.94 189 ASN B N 1
ATOM 3791 C CA . ASN B 1 189 ? 10.133 13.016 -4.988 1 97.94 189 ASN B CA 1
ATOM 3792 C C . ASN B 1 189 ? 11.242 12.047 -4.59 1 97.94 189 ASN B C 1
ATOM 3794 O O . ASN B 1 189 ? 10.977 10.898 -4.238 1 97.94 189 ASN B O 1
ATOM 3798 N N . LYS B 1 190 ? 12.414 12.547 -4.645 1 96.62 190 LYS B N 1
ATOM 3799 C CA . LYS B 1 190 ? 13.555 11.727 -4.254 1 96.62 190 LYS B CA 1
ATOM 3800 C C . LYS B 1 190 ? 13.477 11.344 -2.779 1 96.62 190 LYS B C 1
ATOM 3802 O O . LYS B 1 190 ? 13.805 10.211 -2.408 1 96.62 190 LYS B O 1
ATOM 3807 N N . TYR B 1 191 ? 13.07 12.289 -1.938 1 95.94 191 TYR B N 1
ATOM 3808 C CA . TYR B 1 191 ? 12.883 12.031 -0.513 1 95.94 191 TYR B CA 1
ATOM 3809 C C . TYR B 1 191 ? 11.898 10.891 -0.285 1 95.94 191 TYR B C 1
ATOM 3811 O O . TYR B 1 191 ? 12.172 9.977 0.494 1 95.94 191 TYR B O 1
ATOM 3819 N N . LEU B 1 192 ? 10.789 10.867 -1.043 1 95.5 192 LEU B N 1
ATOM 3820 C CA . LEU B 1 192 ? 9.773 9.836 -0.875 1 95.5 192 LEU B CA 1
ATOM 3821 C C . LEU B 1 192 ? 10.336 8.461 -1.227 1 95.5 192 LEU B C 1
ATOM 3823 O O . LEU B 1 192 ? 10.062 7.48 -0.533 1 95.5 192 LEU B O 1
ATOM 3827 N N . ILE B 1 193 ? 11.125 8.414 -2.23 1 94 193 ILE B N 1
ATOM 3828 C CA . ILE B 1 193 ? 11.68 7.152 -2.715 1 94 193 ILE B CA 1
ATOM 3829 C C . ILE B 1 193 ? 12.812 6.703 -1.797 1 94 193 ILE B C 1
ATOM 3831 O O . ILE B 1 193 ? 13 5.504 -1.564 1 94 193 ILE B O 1
ATOM 3835 N N . SER B 1 194 ? 13.523 7.617 -1.293 1 90.25 194 SER B N 1
ATOM 3836 C CA . SER B 1 194 ? 14.672 7.297 -0.455 1 90.25 194 SER B CA 1
ATOM 3837 C C . SER B 1 194 ? 14.234 6.68 0.871 1 90.25 194 SER B C 1
ATOM 3839 O O . SER B 1 194 ? 15.031 6.02 1.544 1 90.25 194 SER B O 1
ATOM 3841 N N . ASN B 1 195 ? 13.016 6.863 1.261 1 86.75 195 ASN B N 1
ATOM 3842 C CA . ASN B 1 195 ? 12.516 6.363 2.535 1 86.75 195 ASN B CA 1
ATOM 3843 C C . ASN B 1 195 ? 11.906 4.969 2.391 1 86.75 195 ASN B C 1
ATOM 3845 O O . ASN B 1 195 ? 11.375 4.414 3.355 1 86.75 195 ASN B O 1
ATOM 3849 N N . LEU B 1 196 ? 12.055 4.418 1.267 1 88.06 196 LEU B N 1
ATOM 3850 C CA . LEU B 1 196 ? 11.648 3.031 1.086 1 88.06 196 LEU B CA 1
ATOM 3851 C C . LEU B 1 196 ? 12.578 2.088 1.842 1 88.06 196 LEU B C 1
ATOM 3853 O O . LEU B 1 196 ? 13.734 2.426 2.092 1 88.06 196 LEU B O 1
ATOM 3857 N N . SER B 1 197 ? 11.977 0.958 2.184 1 83.94 197 SER B N 1
ATOM 3858 C CA . SER B 1 197 ? 12.828 -0.075 2.766 1 83.94 197 SER B CA 1
ATOM 3859 C C . SER B 1 197 ? 14.016 -0.382 1.867 1 83.94 197 SER B C 1
ATOM 3861 O O . SER B 1 197 ? 13.891 -0.399 0.641 1 83.94 197 SER B O 1
ATOM 3863 N N . HIS B 1 198 ? 15.102 -0.666 2.506 1 80.81 198 HIS B N 1
ATOM 3864 C CA . HIS B 1 198 ? 16.312 -0.962 1.752 1 80.81 198 HIS B CA 1
ATOM 3865 C C . HIS B 1 198 ? 16.156 -2.236 0.929 1 80.81 198 HIS B C 1
ATOM 3867 O O . HIS B 1 198 ? 16.859 -2.432 -0.063 1 80.81 198 HIS B O 1
ATOM 3873 N N . VAL B 1 199 ? 15.219 -3.033 1.285 1 79.75 199 VAL B N 1
ATOM 3874 C CA . VAL B 1 199 ? 15.047 -4.312 0.611 1 79.75 199 VAL B CA 1
ATOM 3875 C C . VAL B 1 199 ? 14.102 -4.148 -0.581 1 79.75 199 VAL B C 1
ATOM 3877 O O . VAL B 1 199 ? 13.859 -5.098 -1.324 1 79.75 199 VAL B O 1
ATOM 3880 N N . THR B 1 200 ? 13.594 -2.943 -0.708 1 88.56 200 THR B N 1
ATOM 3881 C CA . THR B 1 200 ? 12.734 -2.717 -1.861 1 88.56 200 THR B CA 1
ATOM 3882 C C . THR B 1 200 ? 13.5 -2.93 -3.162 1 88.56 200 THR B C 1
ATOM 3884 O O . THR B 1 200 ? 14.508 -2.258 -3.414 1 88.56 200 THR B O 1
ATOM 3887 N N . PRO B 1 201 ? 13.016 -3.797 -4.023 1 91.25 201 PRO B N 1
ATOM 3888 C CA . PRO B 1 201 ? 13.766 -4.117 -5.242 1 91.25 201 PRO B CA 1
ATOM 3889 C C . PRO B 1 201 ? 13.75 -2.982 -6.262 1 91.25 201 PRO B C 1
ATOM 3891 O O . PRO B 1 201 ? 12.828 -2.16 -6.258 1 91.25 201 PRO B O 1
ATOM 3894 N N . ARG B 1 202 ? 14.688 -3.002 -7.137 1 92.81 202 ARG B N 1
ATOM 3895 C CA . ARG B 1 202 ? 14.891 -1.956 -8.133 1 92.81 202 ARG B CA 1
ATOM 3896 C C . ARG B 1 202 ? 13.664 -1.799 -9.016 1 92.81 202 ARG B C 1
ATOM 3898 O O . ARG B 1 202 ? 13.219 -0.679 -9.281 1 92.81 202 ARG B O 1
ATOM 3905 N N . PRO B 1 203 ? 13.016 -2.891 -9.484 1 94.31 203 PRO B N 1
ATOM 3906 C CA . PRO B 1 203 ? 11.859 -2.701 -10.359 1 94.31 203 PRO B CA 1
ATOM 3907 C C . PRO B 1 203 ? 10.711 -1.966 -9.664 1 94.31 203 PRO B C 1
ATOM 3909 O O . PRO B 1 203 ? 9.977 -1.218 -10.305 1 94.31 203 PRO B O 1
ATOM 3912 N N . VAL B 1 204 ? 10.578 -2.172 -8.398 1 95.25 204 VAL B N 1
ATOM 3913 C CA . VAL B 1 204 ? 9.531 -1.494 -7.633 1 95.25 204 VAL B CA 1
ATOM 3914 C C . VAL B 1 204 ? 9.867 -0.01 -7.504 1 95.25 204 VAL B C 1
ATOM 3916 O O . VAL B 1 204 ? 9.016 0.849 -7.727 1 95.25 204 VAL B O 1
ATOM 3919 N N . ARG B 1 205 ? 11.117 0.269 -7.219 1 95.19 205 ARG B N 1
ATOM 3920 C CA . ARG B 1 205 ? 11.57 1.653 -7.145 1 95.19 205 ARG B CA 1
ATOM 3921 C C . ARG B 1 205 ? 11.375 2.367 -8.477 1 95.19 205 ARG B C 1
ATOM 3923 O O . ARG B 1 205 ? 10.93 3.518 -8.516 1 95.19 205 ARG B O 1
ATOM 3930 N N . ASP B 1 206 ? 11.727 1.659 -9.492 1 96.69 206 ASP B N 1
ATOM 3931 C CA . ASP B 1 206 ? 11.57 2.219 -10.828 1 96.69 206 ASP B CA 1
ATOM 3932 C C . ASP B 1 206 ? 10.102 2.531 -11.125 1 96.69 206 ASP B C 1
ATOM 3934 O O . ASP B 1 206 ? 9.789 3.564 -11.719 1 96.69 206 ASP B O 1
ATOM 3938 N N . ALA B 1 207 ? 9.234 1.645 -10.727 1 97.5 207 ALA B N 1
ATOM 3939 C CA . ALA B 1 207 ? 7.801 1.851 -10.945 1 97.5 207 ALA B CA 1
ATOM 3940 C C . ALA B 1 207 ? 7.316 3.111 -10.234 1 97.5 207 ALA B C 1
ATOM 3942 O O . ALA B 1 207 ? 6.562 3.902 -10.812 1 97.5 207 ALA B O 1
ATOM 3943 N N . PHE B 1 208 ? 7.754 3.324 -9.023 1 97.81 208 PHE B N 1
ATOM 3944 C CA . PHE B 1 208 ? 7.367 4.504 -8.25 1 97.81 208 PHE B CA 1
ATOM 3945 C C . PHE B 1 208 ? 7.895 5.773 -8.906 1 97.81 208 PHE B C 1
ATOM 3947 O O . PHE B 1 208 ? 7.148 6.73 -9.109 1 97.81 208 PHE B O 1
ATOM 3954 N N . THR B 1 209 ? 9.141 5.73 -9.25 1 97.44 209 THR B N 1
ATOM 3955 C CA . THR B 1 209 ? 9.797 6.898 -9.828 1 97.44 209 THR B CA 1
ATOM 3956 C C . THR B 1 209 ? 9.141 7.285 -11.148 1 97.44 209 THR B C 1
ATOM 3958 O O . THR B 1 209 ? 8.945 8.469 -11.43 1 97.44 209 THR B O 1
ATOM 3961 N N . ARG B 1 210 ? 8.766 6.328 -11.875 1 96.81 210 ARG B N 1
ATOM 3962 C CA . ARG B 1 210 ? 8.172 6.566 -13.188 1 96.81 210 ARG B CA 1
ATOM 3963 C C . ARG B 1 210 ? 6.82 7.262 -13.062 1 96.81 210 ARG B C 1
ATOM 3965 O O . ARG B 1 210 ? 6.43 8.039 -13.938 1 96.81 210 ARG B O 1
ATOM 3972 N N . GLN B 1 211 ? 6.156 7.059 -12.016 1 97 211 GLN B N 1
ATOM 3973 C CA . GLN B 1 211 ? 4.809 7.598 -11.859 1 97 211 GLN B CA 1
ATOM 3974 C C . GLN B 1 211 ? 4.836 8.961 -11.172 1 97 211 GLN B C 1
ATOM 3976 O O . GLN B 1 211 ? 3.824 9.664 -11.141 1 97 211 GLN B O 1
ATOM 3981 N N . GLN B 1 212 ? 5.918 9.297 -10.617 1 97.44 212 GLN B N 1
ATOM 3982 C CA . GLN B 1 212 ? 6.027 10.594 -9.961 1 97.44 212 GLN B CA 1
ATOM 3983 C C . GLN B 1 212 ? 5.953 11.734 -10.969 1 97.44 212 GLN B C 1
ATOM 3985 O O . GLN B 1 212 ? 6.539 11.656 -12.047 1 97.44 212 GLN B O 1
ATOM 3990 N N . ARG B 1 213 ? 5.141 12.719 -10.68 1 96.56 213 ARG B N 1
ATOM 3991 C CA . ARG B 1 213 ? 5.109 13.984 -11.406 1 96.56 213 ARG B CA 1
ATOM 3992 C C . ARG B 1 213 ? 5.902 15.062 -10.672 1 96.56 213 ARG B C 1
ATOM 3994 O O . ARG B 1 213 ? 6.203 14.914 -9.484 1 96.56 213 ARG B O 1
ATOM 4001 N N . ASN B 1 214 ? 6.293 16.125 -11.375 1 95.5 214 ASN B N 1
ATOM 4002 C CA . ASN B 1 214 ? 7.062 17.203 -10.742 1 95.5 214 ASN B CA 1
ATOM 4003 C C . ASN B 1 214 ? 6.551 18.578 -11.164 1 95.5 214 ASN B C 1
ATOM 4005 O O . ASN B 1 214 ? 7.293 19.562 -11.109 1 95.5 214 ASN B O 1
ATOM 4009 N N . GLY B 1 215 ? 5.344 18.703 -11.547 1 96.69 215 GLY B N 1
ATOM 4010 C CA . GLY B 1 215 ? 4.805 19.969 -12.023 1 96.69 215 GL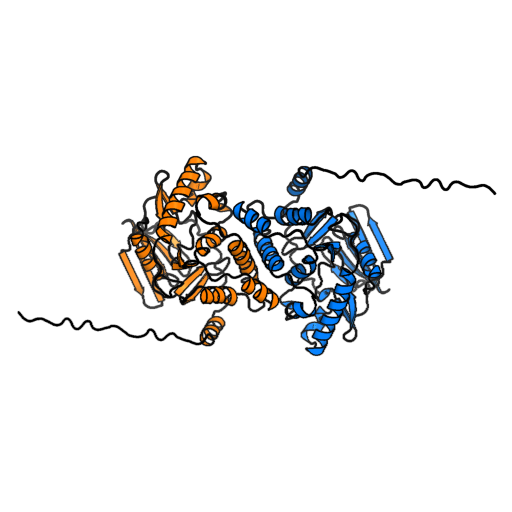Y B CA 1
ATOM 4011 C C . GLY B 1 215 ? 3.723 20.516 -11.117 1 96.69 215 GLY B C 1
ATOM 4012 O O . GLY B 1 215 ? 2.959 21.406 -11.531 1 96.69 215 GLY B O 1
ATOM 4013 N N . HIS B 1 216 ? 3.635 20.062 -9.922 1 97.75 216 HIS B N 1
ATOM 4014 C CA . HIS B 1 216 ? 2.613 20.562 -9.008 1 97.75 216 HIS B CA 1
ATOM 4015 C C . HIS B 1 216 ? 2.996 21.922 -8.438 1 97.75 216 HIS B C 1
ATOM 4017 O O . HIS B 1 216 ? 4.18 22.234 -8.312 1 97.75 216 HIS B O 1
ATOM 4023 N N . ARG B 1 217 ? 1.958 22.703 -8.102 1 97.25 217 ARG B N 1
ATOM 4024 C CA . ARG B 1 217 ? 2.213 23.891 -7.297 1 97.25 217 ARG B CA 1
ATOM 4025 C C . ARG B 1 217 ? 2.684 23.516 -5.898 1 97.25 217 ARG B C 1
ATOM 4027 O O . ARG B 1 217 ? 2.223 22.531 -5.324 1 97.25 217 ARG B O 1
ATOM 4034 N N . ILE B 1 218 ? 3.592 24.344 -5.398 1 98.38 218 ILE B N 1
ATOM 4035 C CA . ILE B 1 218 ? 3.965 24.25 -3.99 1 98.38 218 ILE B CA 1
ATOM 4036 C C . ILE B 1 218 ? 3.082 25.156 -3.152 1 98.38 218 ILE B C 1
ATOM 4038 O O . ILE B 1 218 ? 3.039 26.375 -3.385 1 98.38 218 ILE B O 1
ATOM 4042 N N . VAL B 1 219 ? 2.371 24.594 -2.164 1 98.25 219 VAL B N 1
ATOM 4043 C CA . VAL B 1 219 ? 1.37 25.375 -1.451 1 98.25 219 VAL B CA 1
ATOM 4044 C C . VAL B 1 219 ? 1.462 25.094 0.047 1 98.25 219 VAL B C 1
ATOM 4046 O O . VAL B 1 219 ? 2.062 24.094 0.462 1 98.25 219 VAL B O 1
ATOM 4049 N N . PHE B 1 220 ? 0.896 26 0.811 1 98.44 220 PHE B N 1
ATOM 4050 C CA . PHE B 1 220 ? 0.832 25.844 2.258 1 98.44 220 PHE B CA 1
ATOM 4051 C C . PHE B 1 220 ? -0.076 24.672 2.631 1 98.44 220 PHE B C 1
ATOM 4053 O O . PHE B 1 220 ? -1.194 24.562 2.125 1 98.44 220 PHE B O 1
ATOM 4060 N N . THR B 1 221 ? 0.393 23.734 3.418 1 98.31 221 THR B N 1
ATOM 4061 C CA . THR B 1 221 ? -0.241 22.469 3.74 1 98.31 221 THR B CA 1
ATOM 4062 C C . THR B 1 221 ? -0.249 22.234 5.25 1 98.31 221 THR B C 1
ATOM 4064 O O . THR B 1 221 ? 0.746 22.5 5.926 1 98.31 221 THR B O 1
ATOM 4067 N N . HIS B 1 222 ? -1.359 21.844 5.852 1 97.94 222 HIS B N 1
ATOM 4068 C CA . HIS B 1 222 ? -1.461 21.5 7.266 1 97.94 222 HIS B CA 1
ATOM 4069 C C . HIS B 1 222 ? -0.795 20.172 7.566 1 97.94 222 HIS B C 1
ATOM 4071 O O . HIS B 1 222 ? -0.043 20.047 8.539 1 97.94 222 HIS B O 1
ATOM 4077 N N . GLY B 1 223 ? -1.133 19.141 6.691 1 96.69 223 GLY B N 1
ATOM 4078 C CA . GLY B 1 223 ? -0.464 17.844 6.746 1 96.69 223 GLY B CA 1
ATOM 4079 C C . GLY B 1 223 ? -1.144 16.859 7.68 1 96.69 223 GLY B C 1
ATOM 4080 O O . GLY B 1 223 ? -0.756 15.688 7.742 1 96.69 223 GLY B O 1
ATOM 4081 N N . ASP B 1 224 ? -2.131 17.25 8.484 1 95.12 224 ASP B N 1
ATOM 4082 C CA . ASP B 1 224 ? -2.902 16.375 9.359 1 95.12 224 ASP B CA 1
ATOM 4083 C C . ASP B 1 224 ? -4.309 16.938 9.594 1 95.12 224 ASP B C 1
ATOM 4085 O O . ASP B 1 224 ? -4.746 17.062 10.734 1 95.12 224 ASP B O 1
ATOM 4089 N N . LEU B 1 225 ? -4.984 17.125 8.531 1 95.06 225 LEU B N 1
ATOM 4090 C CA . LEU B 1 225 ? -6.352 17.625 8.602 1 95.06 225 LEU B CA 1
ATOM 4091 C C . LEU B 1 225 ? -7.309 16.531 9.047 1 95.06 225 LEU B C 1
ATOM 4093 O O . LEU B 1 225 ? -8.211 16.141 8.305 1 95.06 225 LEU B O 1
ATOM 4097 N N . SER B 1 226 ? -7.211 16.094 10.25 1 94.19 226 SER B N 1
ATOM 4098 C CA . SER B 1 226 ? -8.062 15.094 10.875 1 94.19 226 SER B CA 1
ATOM 4099 C C . SER B 1 226 ? -9.094 15.75 11.797 1 94.19 226 SER B C 1
ATOM 4101 O O . SER B 1 226 ? -8.875 16.859 12.297 1 94.19 226 SER B O 1
ATOM 4103 N N . PRO B 1 227 ? -10.18 15.07 12.039 1 95.56 227 PRO B N 1
ATOM 4104 C CA . PRO B 1 227 ? -11.234 15.641 12.883 1 95.56 227 PRO B CA 1
ATOM 4105 C C . PRO B 1 227 ? -10.742 16.016 14.273 1 95.56 227 PRO B C 1
ATOM 4107 O O . PRO B 1 227 ? -11.25 16.953 14.891 1 95.56 227 PRO B O 1
ATOM 4110 N N . ARG B 1 228 ? -9.742 15.336 14.773 1 93.31 228 ARG B N 1
ATOM 4111 C CA . ARG B 1 228 ? -9.211 15.625 16.109 1 93.31 228 ARG B CA 1
ATOM 4112 C C . ARG B 1 228 ? -8.516 16.984 16.141 1 93.31 228 ARG B C 1
ATOM 4114 O O . ARG B 1 228 ? -8.344 17.578 17.203 1 93.31 228 ARG B O 1
ATOM 4121 N N . ASN B 1 229 ? -8.164 17.5 14.977 1 95.81 229 ASN B N 1
ATOM 4122 C CA . ASN B 1 229 ? -7.414 18.75 14.906 1 95.81 229 ASN B CA 1
ATOM 4123 C C . ASN B 1 229 ? -8.297 19.906 14.438 1 95.81 229 ASN B C 1
ATOM 4125 O O . ASN B 1 229 ? -7.801 21 14.141 1 95.81 229 ASN B O 1
ATOM 4129 N N . ILE B 1 230 ? -9.523 19.641 14.328 1 97.69 230 ILE B N 1
ATOM 4130 C CA . ILE B 1 230 ? -10.516 20.656 13.945 1 97.69 230 ILE B CA 1
ATOM 4131 C C . ILE B 1 230 ? -11.43 20.953 15.125 1 97.69 230 ILE B C 1
ATOM 4133 O O . ILE B 1 230 ? -12.164 20.078 15.594 1 97.69 230 ILE B O 1
ATOM 4137 N N . ILE B 1 231 ? -11.344 22.219 15.602 1 98.12 231 ILE B N 1
ATOM 4138 C CA . ILE B 1 231 ? -12.148 22.625 16.75 1 98.12 231 ILE B CA 1
ATOM 4139 C C . ILE B 1 231 ? -13.414 23.328 16.281 1 98.12 231 ILE B C 1
ATOM 4141 O O . ILE B 1 231 ? -13.359 24.219 15.438 1 98.12 231 ILE B O 1
ATOM 4145 N N . VAL B 1 232 ? -14.57 22.859 16.797 1 98.31 232 VAL B N 1
ATOM 4146 C CA . VAL B 1 232 ? -15.844 23.406 16.344 1 98.31 232 VAL B CA 1
ATOM 4147 C C . VAL B 1 232 ? -16.641 23.938 17.531 1 98.31 232 VAL B C 1
ATOM 4149 O O . VAL B 1 232 ? -16.469 23.469 18.656 1 98.31 232 VAL B O 1
ATOM 4152 N N . SER B 1 233 ? -17.375 24.953 17.297 1 97.38 233 SER B N 1
ATOM 4153 C CA . SER B 1 233 ? -18.375 25.531 18.188 1 97.38 233 SER B CA 1
ATOM 4154 C C . SER B 1 233 ? -19.625 25.938 17.422 1 97.38 233 SER B C 1
ATOM 4156 O O . SER B 1 233 ? -19.547 26.688 16.469 1 97.38 233 SER B O 1
ATOM 4158 N N . ASN B 1 234 ? -20.812 25.422 17.781 1 92.06 234 ASN B N 1
ATOM 4159 C CA . ASN B 1 234 ? -22.078 25.719 17.125 1 92.06 234 ASN B CA 1
ATOM 4160 C C . ASN B 1 234 ? -21.984 25.484 15.617 1 92.06 234 ASN B C 1
ATOM 4162 O O . ASN B 1 234 ? -22.312 26.375 14.828 1 92.06 234 ASN B O 1
ATOM 4166 N N . ASP B 1 235 ? -21.438 24.422 15.172 1 90.38 235 ASP B N 1
ATOM 4167 C CA . ASP B 1 235 ? -21.344 23.938 13.805 1 90.38 235 ASP B CA 1
ATOM 4168 C C . ASP B 1 235 ? -20.453 24.844 12.953 1 90.38 235 ASP B C 1
ATOM 4170 O O . ASP B 1 235 ? -20.609 24.922 11.734 1 90.38 235 ASP B O 1
ATOM 4174 N N . ARG B 1 236 ? -19.609 25.531 13.648 1 97.5 236 ARG B N 1
ATOM 4175 C CA . ARG B 1 236 ? -18.625 26.359 12.969 1 97.5 236 ARG B CA 1
ATOM 4176 C C . ARG B 1 236 ? -17.203 25.984 13.391 1 97.5 236 ARG B C 1
ATOM 4178 O O . ARG B 1 236 ? -16.953 25.719 14.57 1 97.5 236 ARG B O 1
ATOM 4185 N N . ILE B 1 237 ? -16.406 25.953 12.398 1 98.62 237 ILE B N 1
ATOM 4186 C CA . ILE B 1 237 ? -14.992 25.734 12.727 1 98.62 237 ILE B CA 1
ATOM 4187 C C . ILE B 1 237 ? -14.406 26.969 13.375 1 98.62 237 ILE B C 1
ATOM 4189 O O . ILE B 1 237 ? -14.406 28.062 12.781 1 98.62 237 ILE B O 1
ATOM 4193 N N . VAL B 1 238 ? -13.852 26.828 14.57 1 98.44 238 VAL B N 1
ATOM 4194 C CA . VAL B 1 238 ? -13.344 27.984 15.305 1 98.44 238 VAL B CA 1
ATOM 4195 C C . VAL B 1 238 ? -11.836 27.859 15.492 1 98.44 238 VAL B C 1
ATOM 4197 O O . VAL B 1 238 ? -11.195 28.766 16.016 1 98.44 238 VAL B O 1
ATOM 4200 N N . GLY B 1 239 ? -11.312 26.734 15.039 1 98.44 239 GLY B N 1
ATOM 4201 C CA . GLY B 1 239 ? -9.875 26.594 15.156 1 98.44 239 GLY B CA 1
ATOM 4202 C C . GLY B 1 239 ? -9.328 25.375 14.422 1 98.44 239 GLY B C 1
ATOM 4203 O O . GLY B 1 239 ? -9.961 24.312 14.406 1 98.44 239 GLY B O 1
ATOM 4204 N N . LEU B 1 240 ? -8.219 25.484 13.805 1 98.44 240 LEU B N 1
ATOM 4205 C CA . LEU B 1 240 ? -7.348 24.406 13.352 1 98.44 240 LEU B CA 1
ATOM 4206 C C . LEU B 1 240 ? -6.094 24.328 14.219 1 98.44 240 LEU B C 1
ATOM 4208 O O . LEU B 1 240 ? -5.355 25.297 14.352 1 98.44 240 LEU B O 1
ATOM 4212 N N . VAL B 1 241 ? -5.895 23.109 14.773 1 97.25 241 VAL B N 1
ATOM 4213 C CA . VAL B 1 241 ? -4.797 23 15.727 1 97.25 241 VAL B CA 1
ATOM 4214 C C . VAL B 1 241 ? -3.832 21.906 15.289 1 97.25 241 VAL B C 1
ATOM 4216 O O . VAL B 1 241 ? -4.094 21.188 14.32 1 97.25 241 VAL B O 1
ATOM 4219 N N . ASP B 1 242 ? -2.662 21.828 15.906 1 95.56 242 ASP B N 1
ATOM 4220 C CA . ASP B 1 242 ? -1.613 20.828 15.703 1 95.56 242 ASP B CA 1
ATOM 4221 C C . ASP B 1 242 ? -0.996 20.953 14.312 1 95.56 242 ASP B C 1
ATOM 4223 O O . ASP B 1 242 ? -1.193 20.094 13.453 1 95.56 242 ASP B O 1
ATOM 4227 N N . TRP B 1 243 ? -0.172 21.906 14.18 1 97.19 243 TRP B N 1
ATOM 4228 C CA . TRP B 1 243 ? 0.453 22.266 12.906 1 97.19 243 TRP B CA 1
ATOM 4229 C C . TRP B 1 243 ? 1.864 21.703 12.82 1 97.19 243 TRP B C 1
ATOM 4231 O O . TRP B 1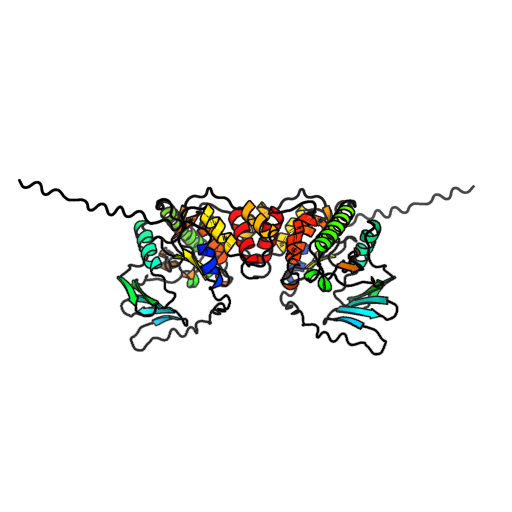 243 ? 2.727 22.266 12.141 1 97.19 243 TRP B O 1
ATOM 4241 N N . GLU B 1 244 ? 2.09 20.641 13.453 1 94.56 244 GLU B N 1
ATOM 4242 C CA . GLU B 1 244 ? 3.449 20.125 13.57 1 94.56 244 GLU B CA 1
ATOM 4243 C C . GLU B 1 244 ? 3.941 19.547 12.25 1 94.56 244 GLU B C 1
ATOM 4245 O O . GLU B 1 244 ? 5.148 19.422 12.031 1 94.56 244 GLU B O 1
ATOM 4250 N N . GLU B 1 245 ? 3.027 19.219 11.344 1 95.69 245 GLU B N 1
ATOM 4251 C CA . GLU B 1 245 ? 3.42 18.656 10.055 1 95.69 245 GLU B CA 1
ATOM 4252 C C . GLU B 1 245 ? 3.24 19.672 8.93 1 95.69 245 GLU B C 1
ATOM 4254 O O . GLU B 1 245 ? 3.393 19.344 7.754 1 95.69 245 GLU B O 1
ATOM 4259 N N . ALA B 1 246 ? 2.977 20.844 9.289 1 97.88 246 ALA B N 1
ATOM 4260 C CA . ALA B 1 246 ? 2.645 21.875 8.297 1 97.88 246 ALA B CA 1
ATOM 4261 C C . ALA B 1 246 ? 3.902 22.391 7.613 1 97.88 246 ALA B C 1
ATOM 4263 O O . ALA B 1 246 ? 4.996 22.328 8.18 1 97.88 246 ALA B O 1
ATOM 4264 N N . GLY B 1 247 ? 3.697 22.906 6.422 1 98.19 247 GLY B N 1
ATOM 4265 C CA . GLY B 1 247 ? 4.754 23.5 5.617 1 98.19 247 GLY B CA 1
ATOM 4266 C C . GLY B 1 247 ? 4.348 23.719 4.172 1 98.19 247 GLY B C 1
ATOM 4267 O O . GLY B 1 247 ? 3.16 23.828 3.861 1 98.19 247 GLY B O 1
ATOM 4268 N N . TRP B 1 248 ? 5.367 23.969 3.389 1 98.5 248 TRP B N 1
ATOM 4269 C CA . TRP B 1 248 ? 5.195 24.125 1.948 1 98.5 248 TRP B CA 1
ATOM 4270 C C . TRP B 1 248 ? 5.441 22.812 1.217 1 98.5 248 TRP B C 1
ATOM 4272 O O . TRP B 1 248 ? 6.551 22.281 1.254 1 98.5 248 TRP B O 1
ATOM 4282 N N . PHE B 1 249 ? 4.387 22.281 0.526 1 98.62 249 PHE B N 1
ATOM 4283 C CA . PHE B 1 249 ? 4.484 20.969 -0.111 1 98.62 249 PHE B CA 1
ATOM 4284 C C . PHE B 1 249 ? 3.729 20.953 -1.436 1 98.62 249 PHE B C 1
ATOM 4286 O O . PHE B 1 249 ? 2.967 21.875 -1.731 1 98.62 249 PHE B O 1
ATOM 4293 N N . PRO B 1 250 ? 4.031 19.953 -2.264 1 98.5 250 PRO B N 1
ATOM 4294 C CA . PRO B 1 250 ? 3.182 19.812 -3.451 1 98.5 250 PRO B CA 1
ATOM 4295 C C . PRO B 1 250 ? 1.694 19.766 -3.111 1 98.5 250 PRO B C 1
ATOM 4297 O O . PRO B 1 250 ? 1.308 19.172 -2.104 1 98.5 250 PRO B O 1
ATOM 4300 N N . GLU B 1 251 ? 0.884 20.344 -3.912 1 98.19 251 GLU B N 1
ATOM 4301 C CA . GLU B 1 251 ? -0.523 20.594 -3.613 1 98.19 251 GLU B CA 1
ATOM 4302 C C . GLU B 1 251 ? -1.266 19.281 -3.344 1 98.19 251 GLU B C 1
ATOM 4304 O O . GLU B 1 251 ? -2.291 19.281 -2.658 1 98.19 251 GLU B O 1
ATOM 4309 N N . TYR B 1 252 ? -0.754 18.156 -3.828 1 98.38 252 TYR B N 1
ATOM 4310 C CA . TYR B 1 252 ? -1.435 16.891 -3.609 1 98.38 252 TYR B CA 1
ATOM 4311 C C . TYR B 1 252 ? -1.206 16.391 -2.189 1 98.38 252 TYR B C 1
ATOM 4313 O O . TYR B 1 252 ? -1.915 15.492 -1.721 1 98.38 252 TYR B O 1
ATOM 4321 N N . TRP B 1 253 ? -0.278 16.891 -1.473 1 98.31 253 TRP B N 1
ATOM 4322 C CA . TRP B 1 253 ? 0.207 16.328 -0.212 1 98.31 253 TRP B CA 1
ATOM 4323 C C . TRP B 1 253 ? -0.886 16.359 0.851 1 98.31 253 TRP B C 1
ATOM 4325 O O . TRP B 1 253 ? -1.076 15.391 1.582 1 98.31 253 TRP B O 1
ATOM 4335 N N . GLU B 1 254 ? -1.629 17.438 0.936 1 98 254 GLU B N 1
ATOM 4336 C CA . GLU B 1 254 ? -2.744 17.531 1.873 1 98 254 GLU B CA 1
ATOM 4337 C C . GLU B 1 254 ? -3.785 16.453 1.6 1 98 254 GLU B C 1
ATOM 4339 O O . GLU B 1 254 ? -4.336 15.867 2.531 1 98 254 GLU B O 1
ATOM 4344 N N . TYR B 1 255 ? -3.979 16.203 0.358 1 97.81 255 TYR B N 1
ATOM 4345 C CA . TYR B 1 255 ? -5.008 15.258 -0.075 1 97.81 255 TYR B CA 1
ATOM 4346 C C . TYR B 1 255 ? -4.637 13.828 0.31 1 97.81 255 TYR B C 1
ATOM 4348 O O . TYR B 1 255 ? -5.453 13.102 0.884 1 97.81 255 TYR B O 1
ATOM 4356 N N . VAL B 1 256 ? -3.434 13.453 -0.02 1 97.31 256 VAL B N 1
ATOM 4357 C CA . VAL B 1 256 ? -3.061 12.07 0.242 1 97.31 256 VAL B CA 1
ATOM 4358 C C . VAL B 1 256 ? -2.924 11.844 1.746 1 97.31 256 VAL B C 1
ATOM 4360 O O . VAL B 1 256 ? -3.309 10.789 2.262 1 97.31 256 VAL B O 1
ATOM 4363 N N . LYS B 1 257 ? -2.439 12.844 2.5 1 96.38 257 LYS B N 1
ATOM 4364 C CA . LYS B 1 257 ? -2.307 12.734 3.949 1 96.38 257 LYS B CA 1
ATOM 4365 C C . LYS B 1 257 ? -3.672 12.656 4.625 1 96.38 257 LYS B C 1
ATOM 4367 O O . LYS B 1 257 ? -3.826 11.992 5.652 1 96.38 257 LYS B O 1
ATOM 4372 N N . PHE B 1 258 ? -4.629 13.297 4.047 1 96.5 258 PHE B N 1
ATOM 4373 C CA . PHE B 1 258 ? -6.004 13.289 4.535 1 96.5 258 PHE B CA 1
ATOM 4374 C C . PHE B 1 258 ? -6.512 11.859 4.688 1 96.5 258 PHE B C 1
ATOM 4376 O O . PHE B 1 258 ? -7.164 11.531 5.68 1 96.5 258 PHE B O 1
ATOM 4383 N N . PHE B 1 259 ? -6.137 10.969 3.762 1 94.5 259 PHE B N 1
ATOM 4384 C CA . PHE B 1 259 ? -6.637 9.594 3.768 1 94.5 259 PHE B CA 1
ATOM 4385 C C . PHE B 1 259 ? -5.77 8.703 4.648 1 94.5 259 PHE B C 1
ATOM 4387 O O . PHE B 1 259 ? -6.207 7.641 5.09 1 94.5 259 PHE B O 1
ATOM 4394 N N . LEU B 1 260 ? -4.562 9.086 4.824 1 89.19 260 LEU B N 1
ATOM 4395 C CA . LEU B 1 260 ? -3.682 8.344 5.719 1 89.19 260 LEU B CA 1
ATOM 4396 C C . LEU B 1 260 ? -4.109 8.523 7.172 1 89.19 260 LEU B C 1
ATOM 4398 O O . LEU B 1 260 ? -4.035 7.578 7.961 1 89.19 260 LEU B O 1
ATOM 4402 N N . ARG B 1 261 ? -4.535 9.672 7.449 1 77.12 261 ARG B N 1
ATOM 4403 C CA . ARG B 1 261 ? -4.758 10.07 8.836 1 77.12 261 ARG B CA 1
ATOM 4404 C C . ARG B 1 261 ? -6.18 9.75 9.281 1 77.12 261 ARG B C 1
ATOM 4406 O O . ARG B 1 261 ? -6.57 10.055 10.406 1 77.12 261 ARG B O 1
ATOM 4413 N N . THR B 1 262 ? -6.895 9.141 8.391 1 72.56 262 THR B N 1
ATOM 4414 C CA . THR B 1 262 ? -8.273 8.812 8.75 1 72.56 262 THR B CA 1
ATOM 4415 C C . THR B 1 262 ? -8.367 7.371 9.25 1 72.56 262 THR B C 1
ATOM 4417 O O . THR B 1 262 ? -7.773 6.465 8.664 1 72.56 262 THR B O 1
ATOM 4420 N N . GLY B 1 263 ? -8.891 7.324 10.461 1 66.88 263 GLY B N 1
ATOM 4421 C CA . GLY B 1 263 ? -9.086 6.004 11.039 1 66.88 263 GLY B CA 1
ATOM 4422 C C . GLY B 1 263 ? -10.531 5.555 11.023 1 66.88 263 GLY B C 1
ATOM 4423 O O . GLY B 1 263 ? -11.422 6.312 10.625 1 66.88 263 GLY B O 1
ATOM 4424 N N . ALA B 1 264 ? -10.648 4.309 11.297 1 65.06 264 ALA B N 1
ATOM 442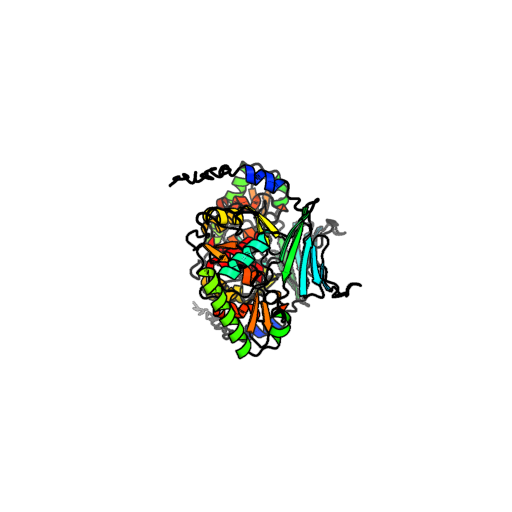5 C CA . ALA B 1 264 ? -11.992 3.738 11.383 1 65.06 264 ALA B CA 1
ATOM 4426 C C . ALA B 1 264 ? -12.867 4.547 12.336 1 65.06 264 ALA B C 1
ATOM 4428 O O . ALA B 1 264 ? -14.078 4.672 12.117 1 65.06 264 ALA B O 1
ATOM 4429 N N . GLU B 1 265 ? -12.219 5.211 13.211 1 69.94 265 GLU B N 1
ATOM 4430 C CA . GLU B 1 265 ? -12.938 5.957 14.242 1 69.94 265 GLU B CA 1
ATOM 4431 C C . GLU B 1 265 ? -13.531 7.246 13.672 1 69.94 265 GLU B C 1
ATOM 4433 O O . GLU B 1 265 ? -14.445 7.828 14.266 1 69.94 265 GLU B O 1
ATOM 4438 N N . ASP B 1 266 ? -13.086 7.531 12.531 1 79.56 266 ASP B N 1
ATOM 4439 C CA . ASP B 1 266 ? -13.523 8.797 11.953 1 79.56 266 ASP B CA 1
ATOM 4440 C C . ASP B 1 266 ? -14.758 8.594 11.07 1 79.56 266 ASP B C 1
ATOM 4442 O O . ASP B 1 266 ? -15.273 9.555 10.492 1 79.56 266 ASP B O 1
ATOM 4446 N N . GLY B 1 267 ? -15.164 7.371 10.992 1 82.19 267 GLY B N 1
ATOM 4447 C CA . GLY B 1 267 ? -16.406 7.086 10.297 1 82.19 267 GLY B CA 1
ATOM 4448 C C . GLY B 1 267 ? -16.375 7.461 8.828 1 82.19 267 GLY B C 1
ATOM 4449 O O . GLY B 1 267 ? -15.477 7.055 8.094 1 82.19 267 GLY B O 1
ATOM 4450 N N . ASP B 1 268 ? -17.359 8.344 8.469 1 90.94 268 ASP B N 1
ATOM 4451 C CA . ASP B 1 268 ? -17.5 8.648 7.047 1 90.94 268 ASP B CA 1
ATOM 4452 C C . ASP B 1 268 ? -16.734 9.914 6.676 1 90.94 268 ASP B C 1
ATOM 4454 O O . ASP B 1 268 ? -16.891 10.445 5.574 1 90.94 268 ASP B O 1
ATOM 4458 N N . TRP B 1 269 ? -15.883 10.422 7.559 1 94.12 269 TRP B N 1
ATOM 4459 C CA . TRP B 1 269 ? -15.094 11.633 7.371 1 94.12 269 TRP B CA 1
ATOM 4460 C C . TRP B 1 269 ? -14.359 11.602 6.035 1 94.12 269 TRP B C 1
ATOM 4462 O O . TRP B 1 269 ? -14.453 12.547 5.246 1 94.12 269 TRP B O 1
ATOM 4472 N N . PRO B 1 270 ? -13.711 10.469 5.676 1 93.31 270 PRO B N 1
ATOM 4473 C CA . PRO B 1 270 ? -12.953 10.477 4.422 1 93.31 270 PRO B CA 1
ATOM 4474 C C . PRO B 1 270 ? -13.859 10.578 3.191 1 93.31 270 PRO B C 1
ATOM 4476 O O . PRO B 1 270 ? -13.391 10.961 2.113 1 93.31 270 PRO B O 1
ATOM 4479 N N . SER B 1 271 ? -15.102 10.273 3.357 1 91.88 271 SER B N 1
ATOM 4480 C CA . SER B 1 271 ? -16.031 10.312 2.238 1 91.88 271 SER B CA 1
ATOM 4481 C C . SER B 1 271 ? -16.375 11.75 1.855 1 91.88 271 SER B C 1
ATOM 4483 O O . SER B 1 271 ? -16.953 11.992 0.798 1 91.88 271 SER B O 1
ATOM 4485 N N . TYR B 1 272 ? -15.961 12.711 2.65 1 95.88 272 TYR B N 1
ATOM 4486 C CA . TYR B 1 272 ? -16.25 14.117 2.377 1 95.88 272 TYR B CA 1
ATOM 4487 C C . TYR B 1 272 ? -15.086 14.789 1.676 1 95.88 272 TYR B C 1
ATOM 4489 O O . TYR B 1 272 ? -15.07 16.016 1.509 1 95.88 272 TYR B O 1
ATOM 4497 N N . ALA B 1 273 ? -14.148 14 1.227 1 96.75 273 ALA B N 1
ATOM 4498 C CA . ALA B 1 273 ? -12.977 14.531 0.537 1 96.75 273 ALA B CA 1
ATOM 4499 C C . ALA B 1 273 ? -13.383 15.352 -0.683 1 96.75 273 ALA B C 1
ATOM 4501 O O . ALA B 1 273 ? -12.805 16.406 -0.944 1 96.75 273 ALA B O 1
ATOM 4502 N N . TYR B 1 274 ? -14.367 14.953 -1.396 1 96.69 274 TYR B N 1
ATOM 4503 C CA . TYR B 1 274 ? -14.773 15.648 -2.615 1 96.69 274 TYR B CA 1
ATOM 4504 C C . TYR B 1 274 ? -15.352 17.016 -2.297 1 96.69 274 TYR B C 1
ATOM 4506 O O . TYR B 1 274 ? -15.273 17.938 -3.113 1 96.69 274 TYR B O 1
ATOM 4514 N N . GLU B 1 275 ? -15.977 17.172 -1.174 1 97.44 275 GLU B N 1
ATOM 4515 C CA . GLU B 1 275 ? -16.5 18.469 -0.741 1 97.44 275 GLU B CA 1
ATOM 4516 C C . GLU B 1 275 ? -15.398 19.359 -0.199 1 97.44 275 GLU B C 1
ATOM 4518 O O . GLU B 1 275 ? -15.422 20.578 -0.4 1 97.44 275 GLU B O 1
ATOM 4523 N N . ILE B 1 276 ? -14.484 18.766 0.445 1 98.06 276 ILE B N 1
ATOM 4524 C CA . ILE B 1 276 ? -13.445 19.5 1.166 1 98.06 276 ILE B CA 1
ATOM 4525 C C . ILE B 1 276 ? -12.391 20 0.182 1 98.06 276 ILE B C 1
ATOM 4527 O O . ILE B 1 276 ? -11.93 21.141 0.285 1 98.06 276 ILE B O 1
ATOM 4531 N N . PHE B 1 277 ? -12.031 19.109 -0.741 1 98.12 277 PHE B N 1
ATOM 4532 C CA . PHE B 1 277 ? -10.922 19.438 -1.625 1 98.12 277 PHE B CA 1
ATOM 4533 C C . PHE B 1 277 ? -11.43 19.953 -2.971 1 98.12 277 PHE B C 1
ATOM 4535 O O . PHE B 1 277 ? -12.203 19.266 -3.641 1 98.12 277 PHE B O 1
ATOM 4542 N N . PRO B 1 278 ? -10.898 21.141 -3.396 1 94.56 278 PRO B N 1
ATOM 4543 C CA . PRO B 1 278 ? -11.289 21.641 -4.711 1 94.56 278 PRO B CA 1
ATOM 4544 C C . PRO B 1 278 ? -10.742 20.797 -5.859 1 94.56 278 PRO B C 1
ATOM 4546 O O . PRO B 1 278 ? -11.328 20.781 -6.945 1 94.56 278 PRO B O 1
ATOM 4549 N N . GLU B 1 279 ? -9.641 20.188 -5.633 1 95.56 279 GLU B N 1
ATOM 4550 C CA . GLU B 1 279 ? -9.016 19.297 -6.602 1 95.56 279 GLU B CA 1
ATOM 4551 C C . GLU B 1 279 ? -8.727 17.938 -5.988 1 95.56 279 GLU B C 1
ATOM 4553 O O . GLU B 1 279 ? -8.43 17.828 -4.797 1 95.56 279 GLU B O 1
ATOM 4558 N N . VAL B 1 280 ? -8.852 16.938 -6.852 1 96.19 280 VAL B N 1
ATOM 4559 C CA . VAL B 1 280 ? -8.547 15.586 -6.395 1 96.19 280 VAL B CA 1
ATOM 4560 C C . VAL B 1 280 ? -7.273 15.078 -7.074 1 96.19 280 VAL B C 1
ATOM 4562 O O . VAL B 1 280 ? -6.941 15.508 -8.18 1 96.19 280 VAL B O 1
ATOM 4565 N N . TYR B 1 281 ? -6.559 14.234 -6.438 1 97.81 281 TYR B N 1
ATOM 4566 C CA . TYR B 1 281 ? -5.27 13.727 -6.898 1 97.81 281 TYR B CA 1
ATOM 4567 C C . TYR B 1 281 ? -5.234 12.203 -6.859 1 97.81 281 TYR B C 1
ATOM 4569 O O . TYR B 1 281 ? -4.461 11.617 -6.102 1 97.81 281 TYR B O 1
ATOM 4577 N N . HIS B 1 282 ? -5.953 11.633 -7.824 1 97.31 282 HIS B N 1
ATOM 4578 C CA . HIS B 1 282 ? -6.152 10.188 -7.852 1 97.31 282 HIS B CA 1
ATOM 4579 C C . HIS B 1 282 ? -4.836 9.453 -8.062 1 97.31 282 HIS B C 1
ATOM 4581 O O . HIS B 1 282 ? -4.539 8.484 -7.363 1 97.31 282 HIS B O 1
ATOM 4587 N N . ASP B 1 283 ? -4.039 9.898 -9.008 1 97.62 283 ASP B N 1
ATOM 4588 C CA . ASP B 1 283 ? -2.793 9.203 -9.328 1 97.62 283 ASP B CA 1
ATOM 4589 C C . ASP B 1 283 ? -1.812 9.273 -8.164 1 97.62 283 ASP B C 1
ATOM 4591 O O . ASP B 1 283 ? -1.186 8.273 -7.812 1 97.62 283 ASP B O 1
ATOM 4595 N N . GLU B 1 284 ? -1.734 10.469 -7.562 1 98.31 284 GLU B N 1
ATOM 4596 C CA . GLU B 1 284 ? -0.832 10.641 -6.426 1 98.31 284 GLU B CA 1
ATOM 4597 C C . GLU B 1 284 ? -1.288 9.82 -5.227 1 98.31 284 GLU B C 1
ATOM 4599 O O . GLU B 1 284 ? -0.461 9.32 -4.461 1 98.31 284 GLU B O 1
ATOM 4604 N N . LEU B 1 285 ? -2.568 9.711 -5.094 1 97.94 285 LEU B N 1
ATOM 4605 C CA . LEU B 1 285 ? -3.119 8.922 -3.996 1 97.94 285 LEU B CA 1
ATOM 4606 C C . LEU B 1 285 ? -2.732 7.453 -4.133 1 97.94 285 LEU B C 1
ATOM 4608 O O . LEU B 1 285 ? -2.256 6.844 -3.172 1 97.94 285 LEU B O 1
ATOM 4612 N N . VAL B 1 286 ? -2.881 6.91 -5.312 1 98 286 VAL B N 1
ATOM 4613 C CA . VAL B 1 286 ? -2.535 5.516 -5.57 1 98 286 VAL B CA 1
ATOM 4614 C C . VAL B 1 286 ? -1.039 5.305 -5.348 1 98 286 VAL B C 1
ATOM 4616 O O . VAL B 1 286 ? -0.634 4.363 -4.66 1 98 286 VAL B O 1
ATOM 4619 N N . LEU B 1 287 ? -0.271 6.188 -5.887 1 98.19 287 LEU B N 1
ATOM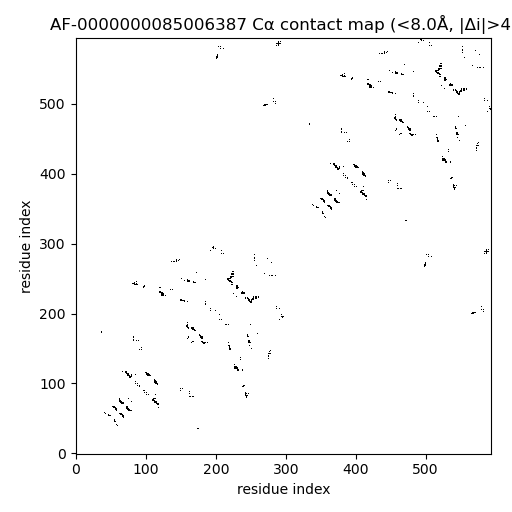 4620 C CA . LEU B 1 287 ? 1.178 6.066 -5.754 1 98.19 287 LEU B CA 1
ATOM 4621 C C . LEU B 1 287 ? 1.597 6.125 -4.289 1 98.19 287 LEU B C 1
ATOM 4623 O O . LEU B 1 287 ? 2.406 5.312 -3.84 1 98.19 287 LEU B O 1
ATOM 4627 N N . TYR B 1 288 ? 1.046 7.059 -3.545 1 96.88 288 TYR B N 1
ATOM 4628 C CA . TYR B 1 288 ? 1.429 7.27 -2.152 1 96.88 288 TYR B CA 1
ATOM 4629 C C . TYR B 1 288 ? 1.167 6.02 -1.322 1 96.88 288 TYR B C 1
ATOM 4631 O O . TYR B 1 288 ? 2.031 5.578 -0.561 1 96.88 288 TYR B O 1
ATOM 4639 N N . PHE B 1 289 ? 0.041 5.426 -1.449 1 94.75 289 PHE B N 1
ATOM 4640 C CA . PHE B 1 289 ? -0.305 4.27 -0.632 1 94.75 289 PHE B CA 1
ATOM 4641 C C . PHE B 1 289 ? 0.466 3.035 -1.086 1 94.75 289 PHE B C 1
ATOM 4643 O O . PHE B 1 289 ? 0.701 2.119 -0.296 1 94.75 289 PHE B O 1
ATOM 4650 N N . SER B 1 290 ? 0.825 2.996 -2.377 1 95.5 290 SER B N 1
ATOM 4651 C CA . SER B 1 290 ? 1.719 1.931 -2.818 1 95.5 290 SER B CA 1
ATOM 4652 C C . SER B 1 290 ? 3.092 2.057 -2.168 1 95.5 290 SER B C 1
ATOM 4654 O O . SER B 1 290 ? 3.656 1.064 -1.7 1 95.5 290 SER B O 1
ATOM 4656 N N . ILE B 1 291 ? 3.582 3.293 -2.127 1 94.56 291 ILE B N 1
ATOM 4657 C CA . ILE B 1 291 ? 4.871 3.568 -1.503 1 94.56 291 ILE B CA 1
ATOM 4658 C C . ILE B 1 291 ? 4.824 3.176 -0.028 1 94.56 291 ILE B C 1
ATOM 4660 O O . ILE B 1 291 ? 5.762 2.561 0.486 1 94.56 291 ILE B O 1
ATOM 4664 N N . LEU B 1 292 ? 3.736 3.498 0.661 1 91 292 LEU B N 1
ATOM 4665 C CA . LEU B 1 292 ? 3.602 3.195 2.082 1 91 292 LEU B CA 1
ATOM 4666 C C . LEU B 1 292 ? 3.715 1.696 2.332 1 91 292 LEU B C 1
ATOM 4668 O O . LEU B 1 292 ? 4.234 1.272 3.367 1 91 292 LEU B O 1
ATOM 4672 N N . GLN B 1 293 ? 3.279 0.881 1.378 1 87.06 293 GLN B N 1
ATOM 4673 C CA . GLN B 1 293 ? 3.326 -0.571 1.514 1 87.06 293 GLN B CA 1
ATOM 4674 C C . GLN B 1 293 ? 4.77 -1.07 1.568 1 87.06 293 GLN B C 1
ATOM 4676 O O . GLN B 1 293 ? 5.051 -2.102 2.184 1 87.06 293 GLN B O 1
ATOM 4681 N N . TRP B 1 294 ? 5.66 -0.333 1.024 1 87.38 294 TRP B N 1
ATOM 4682 C CA . TRP B 1 294 ? 7.043 -0.789 0.899 1 87.38 294 TRP B CA 1
ATOM 4683 C C . TRP B 1 294 ? 7.949 -0.058 1.884 1 87.38 294 TRP B C 1
ATOM 4685 O O . TRP B 1 294 ? 9.172 -0.234 1.862 1 87.38 294 TRP B O 1
ATOM 4695 N N . GLN B 1 295 ? 7.488 0.886 2.633 1 81.19 295 GLN B N 1
ATOM 4696 C CA . GLN B 1 295 ? 8.281 1.583 3.639 1 81.19 295 GLN B CA 1
ATOM 4697 C C . GLN B 1 295 ? 8.344 0.786 4.938 1 81.19 295 GLN B C 1
ATOM 4699 O O . GLN B 1 295 ? 9.32 0.886 5.688 1 81.19 295 GLN B O 1
ATOM 4704 N N . SER B 1 296 ? 7.324 0.199 5.441 1 61.91 296 SER B N 1
ATOM 4705 C CA . SER B 1 296 ? 7.379 -0.608 6.656 1 61.91 296 SER B CA 1
ATOM 4706 C C . SER B 1 296 ? 6.957 -2.049 6.383 1 61.91 296 SER B C 1
ATOM 4708 O O . SER B 1 296 ? 5.82 -2.434 6.664 1 61.91 296 SER B O 1
ATOM 4710 N N . PRO B 1 297 ? 7.789 -2.766 5.648 1 48.97 297 PRO B N 1
ATOM 4711 C CA . PRO B 1 297 ? 7.297 -4.117 5.379 1 48.97 297 PRO B CA 1
ATOM 4712 C C . PRO B 1 297 ? 7.102 -4.941 6.648 1 48.97 297 PRO B C 1
ATOM 4714 O O . PRO B 1 297 ? 7.73 -4.66 7.672 1 48.97 297 PRO B O 1
#

Solvent-accessible surface area (backbone atoms only — not comparable to full-atom values): 33386 Å² total; per-residue (Å²): 136,81,77,76,77,77,76,74,78,72,84,64,78,70,78,77,70,84,75,70,75,68,61,60,53,63,57,59,68,66,55,69,82,70,67,68,54,75,62,78,62,72,68,68,78,65,55,49,65,41,95,83,55,25,34,48,77,44,75,58,99,47,35,36,32,33,37,37,79,87,45,36,30,39,37,38,19,59,76,49,61,71,54,21,59,50,30,44,53,53,40,45,72,51,68,48,49,54,58,52,76,72,49,76,47,77,43,87,91,54,31,23,35,44,32,27,42,57,67,82,59,39,43,32,62,78,46,55,88,77,46,50,73,67,54,49,51,49,46,27,45,52,46,22,51,52,50,52,41,36,48,66,44,79,55,63,83,63,50,27,27,18,67,80,54,45,62,23,45,49,74,59,93,66,49,74,42,76,41,72,38,36,52,40,56,63,53,48,53,48,52,62,60,66,59,37,35,88,80,58,34,59,65,59,52,49,30,54,58,68,67,59,81,69,81,65,58,59,16,51,33,53,52,54,80,34,46,73,31,29,25,28,50,94,87,32,81,57,26,51,51,76,37,60,40,21,24,26,35,49,61,54,50,43,60,46,33,38,62,69,63,52,48,82,86,51,63,68,57,62,56,41,45,74,60,28,38,95,68,84,51,45,69,58,37,36,46,50,39,20,50,54,48,45,41,68,116,134,80,78,74,76,76,76,72,78,72,84,63,77,69,77,80,71,84,74,68,76,68,61,59,52,62,58,60,68,65,56,70,82,69,67,68,52,74,63,78,62,72,66,68,78,64,56,50,64,42,95,84,57,25,34,48,75,43,76,58,98,49,34,35,32,32,38,37,79,88,46,36,30,39,37,37,19,59,76,49,60,70,54,21,59,50,30,44,52,54,40,44,73,52,66,48,50,51,58,51,76,73,48,75,46,78,43,86,94,56,31,22,36,43,33,26,42,58,67,83,58,39,42,32,61,79,46,55,88,78,47,50,73,68,55,49,50,49,46,27,46,53,47,22,54,50,51,52,40,36,48,65,44,80,55,63,84,63,52,28,26,18,68,79,54,44,60,22,45,50,75,58,95,65,48,72,42,78,40,71,38,37,52,42,54,63,52,48,52,48,53,62,60,66,57,38,35,88,80,58,36,59,65,58,52,50,29,53,60,70,68,58,79,69,80,67,57,57,17,51,32,54,51,53,80,34,45,73,29,30,25,28,49,94,85,33,82,59,25,52,52,77,38,60,39,22,23,26,35,51,62,55,51,43,58,45,34,40,61,67,64,53,49,82,88,51,63,68,58,63,55,42,45,74,61,29,37,96,68,84,51,45,70,59,37,36,46,51,39,20,49,54,49,43,40,68,114

pLDDT: mean 82.55, std 24.6, range [20.44, 98.62]

Foldseek 3Di:
DPPPPPPPPPPPDDPPPPDDPVVVVVVVVPPPPPPFQPDPPPPPPCLPQDPQRKGWPDDDPFWTWIAHPVQKIKIKGQPDDPLLVVLQVLLVVLVAQAWAWDDWDADPPRMIMTMTGHQDFAQQLVCVVVDDPVLLLLALLLLQVSLVSQFPDAQPAQWAARNVQAWAWADFDRDIDTDGIGGFVVVVLVVLLVLFDPPDDPVLSVVLSVLDDGPFDWTWAQLQPASRQFGDDPSDTNYGDDSRRIDTHGSQRNVLSPVRNDDVSSPCSNVSSVSNHVDHDVSVNVSNVSSSVRNPD/DPPPPPPPPPPPPDPPPPDDPVVVVVVVVPPPPPDFQPDPPPPPPCLPQDPQRKGWPDDDPFWTWIAHPVQKIKIKGQPDDPLLVVLQVLLVVLVAQAWAWDDWDADPPRMIMTMTGHQDFAQQLVCVVVDDPVLLLLALLLLQVSLVSQFPDAQPAQWAARNVQAWAWADFDRDIDTDGIGGFVVVVLVVLLVLFDPPDDPVLSVVLSVLDDGPFDWTWAQLQPASRQFGDDPSDTNYGDDSRRIDTHGSQRNVLSPVRNDDVSSPCSNVSSVSNHPDHDVSVNVSNVSSSVRNPD

Sequence (594 aa):
MVTQEKSVVGIGAEPKLLGSFDVVWKYLGQLDESAPAPSPSTVDDNHGTESDGSILLYSTSDRSVTLFPDKTIVKSGKTISLEEAEAIQVAALAGLPVPEIFTTDSQPGGINVLQMSQVEGRPLSEVWRTMTLRQKRSIALQLRSMLTAMRALQAPPRLVGACSGGQFRDSRLCHSHYFPSLVNEDEFNKYLISNLSHVTPRPVRDAFTRQQRNGHRIVFTHGDLSPRNIIVSNDRIVGLVDWEEAGWFPEYWEYVKFFLRTGAEDGDWPSYAYEIFPEVYHDELVLYFSILQWQSPMVTQEKSVVGIGAEPKLLGSFDVVWKYLGQLDESAPAPSPSTVDDNHGTESDGSILLYSTSDRSVTLFPDKTIVKSGKTISLEEAEAIQVAALAGLPVPEIFTTDSQPGGINVLQMSQVEGRPLSEVWRTMTLRQKRSIALQLRSMLTAMRALQAPPRLVGACSGGQFRDSRLCHSHYFPSLVNEDEFNKYLISNLSHVTPRPVRDAFTRQQRNGHRIVFTHGDLSPRNIIVSNDRIVGLVDWEEAGWFPEYWEYVKFFLRTGAEDGDWPSYAYEIFPEVYHDELVLYFSILQWQSP